Protein AF-0000000081105408 (afdb_homodimer)

Secondary structure (DSSP, 8-state):
---GGGGS-HHHHHHHHHHHHHHHHHHHHHHHHHHHHHHHHHTSPTTS---HHHHHHHHHHHHHHHHHHHHHHHHHH----SHHHHHHHHHTTSS-HHHHHHHHHHHHHHHHHHHHHHHHHSSS---------TT--HHHHHHHHHHHHHHHHHHHIIIIIS--TTGGGHHHHHHHHHHHHHHHHHHHH----SHHHHHHHHHHHT---TTTTHHHHHHHHHHHHHHHHHHHHHHTTGGGTSTTTTTT-HHHHHHHHHHHHHHHHHHHHHHHHHHHHHHHHHHHHHHHHHHHHHHHHTS---------TT-/---GGGGS-HHHHHHHHHHHHHHHHHHHHHHHHHHHHHHHHHTSPTTS---HHHHHHHHHHHHHHHHHHHHHHHHHH----SHHHHHHHHHTTSS-HHHHHHHHHHHHHHHHHHHHHHHHHSSS---------TT--HHHHHHHHHHHHHHHHHHHIIIIIS--GGGGGHHHHHHHHHHHHHHHHHHHH----SHHHHHHHHHHHT---TTTTHHHHHHHHHHHHHHHHHHHHHHTTGGGTSTTTT---HHHHHHHHHHHHHHHHHHHHHHHHHHHHHHHHHHHHHHHHHHHHHHHHT---------TT--

Solvent-accessible surface area (backbone atoms only — not comparable to full-atom values): 30989 Å² total; per-residue (Å²): 127,85,72,68,73,70,73,51,57,67,68,57,48,51,50,47,51,39,30,51,45,32,19,53,38,18,20,54,24,45,33,49,19,49,51,36,36,42,54,31,63,74,67,36,69,82,96,58,77,69,34,30,58,34,43,50,46,30,13,48,25,41,8,51,29,40,16,53,35,28,59,72,31,31,86,73,57,57,46,61,60,22,50,30,45,45,49,36,34,33,74,74,63,78,35,58,67,73,57,46,66,48,40,40,57,28,22,37,53,16,20,33,49,20,37,44,49,48,46,68,72,43,86,70,79,77,79,75,50,59,46,70,26,80,75,41,48,71,69,30,41,25,51,50,27,14,53,46,16,17,54,43,39,39,39,45,44,44,30,59,67,43,77,55,93,50,32,88,46,23,31,53,50,47,11,47,38,46,20,40,36,28,46,35,27,33,68,37,35,43,48,40,53,18,39,24,65,38,45,8,34,21,63,69,70,68,56,73,57,95,66,53,62,35,42,48,52,9,15,48,51,4,19,52,51,26,49,51,55,52,50,51,42,56,60,56,43,30,59,72,54,33,72,61,74,68,56,78,38,58,68,60,46,46,50,30,47,52,24,29,72,75,49,37,75,65,24,33,54,45,43,54,45,38,57,53,36,48,61,48,40,56,53,48,51,54,45,49,54,50,51,51,52,54,56,62,67,63,53,73,80,76,79,82,78,80,79,64,75,84,112,125,80,66,69,64,70,72,52,55,67,68,56,38,34,50,48,39,34,32,51,42,30,20,52,35,18,20,51,24,44,33,40,19,49,35,12,36,43,49,21,62,74,36,36,69,81,96,56,74,78,48,72,47,27,43,50,39,33,13,50,21,43,7,46,25,39,17,44,33,27,59,47,29,29,60,37,50,56,45,61,62,24,49,29,45,45,49,35,33,34,73,75,64,78,34,57,67,72,57,46,67,48,42,41,58,28,21,38,52,15,20,32,49,19,35,46,48,47,46,68,48,43,60,69,78,76,77,76,52,61,46,71,26,90,83,50,48,72,69,57,39,24,52,51,26,14,54,45,17,17,53,44,38,41,46,45,43,61,30,60,66,44,76,54,91,59,33,76,46,24,32,57,56,48,11,49,41,47,20,53,35,28,64,70,27,34,69,37,35,43,47,39,53,19,39,24,65,39,45,8,32,20,63,69,68,66,55,73,57,96,65,52,62,37,43,47,52,10,14,48,50,5,20,51,50,26,48,51,54,52,51,52,40,56,73,64,43,53,60,72,80,54,71,59,76,77,53,70,39,57,67,53,48,47,48,27,46,51,23,28,71,73,51,34,75,64,27,30,52,49,46,51,43,44,54,48,42,52,55,46,46,54,51,50,53,51,46,49,53,50,51,53,52,50,54,63,67,61,55,72,79,77,78,80,78,80,73,69,72,79,114

Nearest PDB structures (foldseek):
  2w1p-assembly1_A  TM=9.642E-01  e=1.008E-19  Komagataella pastoris
  5c5x-assembly1_A  TM=9.050E-01  e=7.831E-13  Homo sapiens
  5i32-assembly1_A  TM=9.373E-01  e=9.589E-12  Arabidopsis thaliana
  2b5f-assembly1_C  TM=8.929E-01  e=5.323E-11  Spinacia oleracea
  6qf5-assembly1_B  TM=9.098E-01  e=2.372E-10  Homo sapiens

pLDDT: mean 81.97, std 22.62, range [21.68, 98.89]

Structure (mmCIF, N/CA/C/O backbone):
data_AF-0000000081105408-model_v1
#
loop_
_entity.id
_entity.type
_entity.pdbx_description
1 polymer Aquaporin
#
loop_
_atom_site.group_PDB
_atom_site.id
_atom_site.type_symbol
_atom_site.label_atom_id
_atom_site.label_alt_id
_atom_site.label_comp_id
_atom_site.label_asym_id
_atom_site.label_entity_id
_atom_site.label_seq_id
_atom_site.pdbx_PDB_ins_code
_atom_site.Cartn_x
_atom_site.Cartn_y
_atom_site.Cartn_z
_atom_site.occupancy
_atom_site.B_iso_or_equiv
_atom_site.auth_seq_id
_atom_site.auth_comp_id
_atom_site.auth_asym_id
_atom_site.auth_atom_id
_atom_site.pdbx_PDB_model_num
ATOM 1 N N . MET A 1 1 ? -41.304 6.846 -14.025 1 38.51 1 MET A N 1
ATOM 2 C CA . MET A 1 1 ? -42.01 5.778 -13.321 1 38.51 1 MET A CA 1
ATOM 3 C C . MET A 1 1 ? -42.553 6.273 -11.985 1 38.51 1 MET A C 1
ATOM 5 O O . MET A 1 1 ? -41.853 6.968 -11.245 1 38.51 1 MET A O 1
ATOM 9 N N . PRO A 1 2 ? -43.703 6.5 -11.739 1 47.91 2 PRO A N 1
ATOM 10 C CA . PRO A 1 2 ? -44.34 6.919 -10.489 1 47.91 2 PRO A CA 1
ATOM 11 C C . PRO A 1 2 ? -43.785 6.186 -9.269 1 47.91 2 PRO A C 1
ATOM 13 O O . PRO A 1 2 ? -43.469 4.997 -9.35 1 47.91 2 PRO A O 1
ATOM 16 N N . ASN A 1 3 ? -43.004 6.797 -8.287 1 52.23 3 ASN A N 1
ATOM 17 C CA . ASN A 1 3 ? -42.179 6.366 -7.164 1 52.23 3 ASN A CA 1
ATOM 18 C C . ASN A 1 3 ? -42.974 5.513 -6.179 1 52.23 3 ASN A C 1
ATOM 20 O O . ASN A 1 3 ? -43.588 6.04 -5.25 1 52.23 3 ASN A O 1
ATOM 24 N N . ARG A 1 4 ? -43.736 4.604 -6.673 1 51.57 4 ARG A N 1
ATOM 25 C CA . ARG A 1 4 ? -44.458 3.602 -5.895 1 51.57 4 ARG A CA 1
ATOM 26 C C . ARG A 1 4 ? -43.65 3.168 -4.677 1 51.57 4 ARG A C 1
ATOM 28 O O . ARG A 1 4 ? -44.173 2.495 -3.786 1 51.57 4 ARG A O 1
ATOM 35 N N . LEU A 1 5 ? -42.347 3.246 -4.743 1 58.69 5 LEU A N 1
ATOM 36 C CA . LEU A 1 5 ? -41.557 2.781 -3.609 1 58.69 5 LEU A CA 1
ATOM 37 C C . LEU A 1 5 ? -41.768 3.679 -2.394 1 58.69 5 LEU A C 1
ATOM 39 O O . LEU A 1 5 ? -41.15 3.471 -1.348 1 58.69 5 LEU A O 1
ATOM 43 N N . HIS A 1 6 ? -42.594 4.745 -2.551 1 62.88 6 HIS A N 1
ATOM 44 C CA . HIS A 1 6 ? -42.92 5.659 -1.462 1 62.88 6 HIS A CA 1
ATOM 45 C C . HIS A 1 6 ? -43.754 4.964 -0.391 1 62.88 6 HIS A C 1
ATOM 47 O O . HIS A 1 6 ? -43.917 5.49 0.713 1 62.88 6 HIS A O 1
ATOM 53 N N . ARG A 1 7 ? -44.188 3.775 -0.693 1 65.56 7 ARG A N 1
ATOM 54 C CA . ARG A 1 7 ? -45.112 3.138 0.24 1 65.56 7 ARG A CA 1
ATOM 55 C C . ARG A 1 7 ? -44.357 2.409 1.346 1 65.56 7 ARG A C 1
ATOM 57 O O . ARG A 1 7 ? -44.938 2.063 2.377 1 65.56 7 ARG A O 1
ATOM 64 N N . PHE A 1 8 ? -43.045 2.15 1.193 1 72.34 8 PHE A N 1
ATOM 65 C CA . PHE A 1 8 ? -42.336 1.385 2.212 1 72.34 8 PHE A CA 1
ATOM 66 C C . PHE A 1 8 ? -41.906 2.286 3.363 1 72.34 8 PHE A C 1
ATOM 68 O O . PHE A 1 8 ? -41.581 3.457 3.154 1 72.34 8 PHE A O 1
ATOM 75 N N . PRO A 1 9 ? -42.092 1.739 4.62 1 84.02 9 PRO A N 1
ATOM 76 C CA . PRO A 1 9 ? -41.516 2.476 5.747 1 84.02 9 PRO A CA 1
ATOM 77 C C . PRO A 1 9 ? -40.054 2.854 5.52 1 84.02 9 PRO A C 1
ATOM 79 O O . PRO A 1 9 ? -39.324 2.13 4.838 1 84.02 9 PRO A O 1
ATOM 82 N N . GLU A 1 10 ? -39.715 3.988 5.962 1 85.7 10 GLU A N 1
ATOM 83 C CA . GLU A 1 10 ? -38.391 4.57 5.765 1 85.7 10 GLU A CA 1
ATOM 84 C C . GLU A 1 10 ? -37.293 3.592 6.174 1 85.7 10 GLU A C 1
ATOM 86 O O . GLU A 1 10 ? -36.253 3.508 5.517 1 85.7 10 GLU A O 1
ATOM 91 N N . ARG A 1 11 ? -37.516 2.869 7.212 1 84.15 11 ARG A N 1
ATOM 92 C CA . ARG A 1 11 ? -36.537 1.901 7.698 1 84.15 11 ARG A CA 1
ATOM 93 C C . ARG A 1 11 ? -36.318 0.786 6.68 1 84.15 11 ARG A C 1
ATOM 95 O O . ARG A 1 11 ? -35.187 0.342 6.473 1 84.15 11 ARG A O 1
ATOM 102 N N . VAL A 1 12 ? -37.413 0.339 6.123 1 86.15 12 VAL A N 1
ATOM 103 C CA . VAL A 1 12 ? -37.348 -0.731 5.133 1 86.15 12 VAL A CA 1
ATOM 104 C C . VAL A 1 12 ? -36.69 -0.214 3.856 1 86.15 12 VAL A C 1
ATOM 106 O O . VAL A 1 12 ? -35.885 -0.914 3.237 1 86.15 12 VAL A O 1
ATOM 109 N N . LYS A 1 13 ? -37.014 0.984 3.467 1 87.98 13 LYS A N 1
ATOM 110 C CA . LYS A 1 13 ? -36.412 1.584 2.28 1 87.98 13 LYS A CA 1
ATOM 111 C C . LYS A 1 13 ? -34.9 1.712 2.435 1 87.98 13 LYS A C 1
ATOM 113 O O . LYS A 1 13 ? -34.146 1.383 1.516 1 87.98 13 LYS A O 1
ATOM 118 N N . THR A 1 14 ? -34.533 2.156 3.588 1 87.62 14 THR A N 1
ATOM 119 C CA . THR A 1 14 ? -33.111 2.315 3.869 1 87.62 14 THR A CA 1
ATOM 120 C C . THR A 1 14 ? -32.397 0.967 3.821 1 87.62 14 THR A C 1
ATOM 122 O O . THR A 1 14 ? -31.325 0.847 3.224 1 87.62 14 THR A O 1
ATOM 125 N N . ALA A 1 15 ? -33.017 0.008 4.404 1 89.84 15 ALA A N 1
ATOM 126 C CA . ALA A 1 15 ? -32.445 -1.336 4.412 1 89.84 15 ALA A CA 1
ATOM 127 C C . ALA A 1 15 ? -32.317 -1.887 2.995 1 89.84 15 ALA A C 1
ATOM 129 O O . ALA A 1 15 ? -31.318 -2.527 2.659 1 89.84 15 ALA A O 1
ATOM 130 N N . LEU A 1 16 ? -33.293 -1.611 2.203 1 91.13 16 LEU A N 1
ATOM 131 C CA . LEU A 1 16 ? -33.282 -2.094 0.826 1 91.13 16 LEU A CA 1
ATOM 132 C C . LEU A 1 16 ? -32.201 -1.39 0.012 1 91.13 16 LEU A C 1
ATOM 134 O O . LEU A 1 16 ? -31.524 -2.02 -0.804 1 91.13 16 LEU A O 1
ATOM 138 N N . VAL A 1 17 ? -32.049 -0.15 0.185 1 91.95 17 VAL A N 1
ATOM 139 C CA . VAL A 1 17 ? -31.036 0.619 -0.532 1 91.95 17 VAL A CA 1
ATOM 140 C C . VAL A 1 17 ? -29.644 0.124 -0.148 1 91.95 17 VAL A C 1
ATOM 142 O O . VAL A 1 17 ? -28.801 -0.112 -1.017 1 91.95 17 VAL A O 1
ATOM 145 N N . ILE A 1 18 ? -29.402 -0.079 1.126 1 92.56 18 ILE A N 1
ATOM 146 C CA . ILE A 1 18 ? -28.114 -0.547 1.626 1 92.56 18 ILE A CA 1
ATOM 147 C C . ILE A 1 18 ? -27.84 -1.957 1.109 1 92.56 18 ILE A C 1
ATOM 149 O O . ILE A 1 18 ? -26.758 -2.235 0.588 1 92.56 18 ILE A O 1
ATOM 153 N N . GLY A 1 19 ? -28.852 -2.761 1.239 1 95 19 GLY A N 1
ATOM 154 C CA . GLY A 1 19 ? -28.702 -4.139 0.8 1 95 19 GLY A CA 1
ATOM 155 C C . GLY A 1 19 ? -28.448 -4.267 -0.69 1 95 19 GLY A C 1
ATOM 156 O O . GLY A 1 19 ? -27.495 -4.927 -1.108 1 95 19 GLY A O 1
ATOM 157 N N . LEU A 1 20 ? -29.228 -3.604 -1.478 1 94.88 20 LEU A N 1
ATOM 158 C CA . LEU A 1 20 ? -29.105 -3.693 -2.929 1 94.88 20 LEU A CA 1
ATOM 159 C C . LEU A 1 20 ? -27.826 -3.014 -3.409 1 94.88 20 LEU A C 1
ATOM 161 O O . LEU A 1 20 ? -27.184 -3.485 -4.351 1 94.88 20 LEU A O 1
ATOM 165 N N . GLY A 1 21 ? -27.546 -1.913 -2.815 1 95.58 21 GLY A N 1
ATOM 166 C CA . GLY A 1 21 ? -26.309 -1.238 -3.175 1 95.58 21 GLY A CA 1
ATOM 167 C C . GLY A 1 21 ? -25.072 -2.073 -2.9 1 95.58 21 GLY A C 1
ATOM 168 O O . GLY A 1 21 ? -24.177 -2.161 -3.743 1 95.58 21 GLY A O 1
ATOM 169 N N . GLU A 1 22 ? -24.989 -2.679 -1.759 1 97.34 22 GLU A N 1
ATOM 170 C CA . GLU A 1 22 ? -23.853 -3.525 -1.404 1 97.34 22 GLU A CA 1
ATOM 171 C C . GLU A 1 22 ? -23.82 -4.791 -2.256 1 97.34 22 GLU A C 1
ATOM 173 O O . GLU A 1 22 ? -22.746 -5.273 -2.62 1 97.34 22 GLU A O 1
ATOM 178 N N . PHE A 1 23 ? -25.009 -5.331 -2.53 1 98.08 23 PHE A N 1
ATOM 179 C CA . PHE A 1 23 ? -25.069 -6.485 -3.419 1 98.08 23 PHE A CA 1
ATOM 180 C C . PHE A 1 23 ? -24.533 -6.132 -4.801 1 98.08 23 PHE A C 1
ATOM 182 O O . PHE A 1 23 ? -23.648 -6.813 -5.323 1 98.08 23 PHE A O 1
ATOM 189 N N . CYS A 1 24 ? -25.032 -5.062 -5.428 1 97.72 24 CYS A N 1
ATOM 190 C CA . CYS A 1 24 ? -24.656 -4.666 -6.78 1 97.72 24 CYS A CA 1
ATOM 191 C C . CYS A 1 24 ? -23.175 -4.314 -6.854 1 97.72 24 CYS A C 1
ATOM 193 O O . CYS A 1 24 ? -22.48 -4.731 -7.782 1 97.72 24 CYS A O 1
ATOM 195 N N . GLY A 1 25 ? -22.739 -3.555 -5.885 1 98.02 25 GLY A N 1
ATOM 196 C CA . GLY A 1 25 ? -21.335 -3.175 -5.873 1 98.02 25 GLY A CA 1
ATOM 197 C C . GLY A 1 25 ? -20.399 -4.357 -5.708 1 98.02 25 GLY A C 1
ATOM 198 O O . GLY A 1 25 ? -19.407 -4.475 -6.431 1 98.02 25 GLY A O 1
ATOM 199 N N . THR A 1 26 ? -20.66 -5.234 -4.785 1 98.57 26 THR A N 1
ATOM 200 C CA . THR A 1 26 ? -19.837 -6.42 -4.571 1 98.57 26 THR A CA 1
ATOM 201 C C . THR A 1 26 ? -19.883 -7.337 -5.79 1 98.57 26 THR A C 1
ATOM 203 O O . THR A 1 26 ? -18.856 -7.877 -6.207 1 98.57 26 THR A O 1
ATOM 206 N N . PHE A 1 27 ? -21.057 -7.479 -6.355 1 98.73 27 PHE A N 1
ATOM 207 C CA . PHE A 1 27 ? -21.239 -8.325 -7.529 1 98.73 27 PHE A CA 1
ATOM 208 C C . PHE A 1 27 ? -20.39 -7.826 -8.692 1 98.73 27 PHE A C 1
ATOM 210 O O . PHE A 1 27 ? -19.657 -8.602 -9.31 1 98.73 27 PHE A O 1
ATOM 217 N N . MET A 1 28 ? -20.505 -6.544 -8.988 1 98.56 28 MET A N 1
ATOM 218 C CA . MET A 1 28 ? -19.776 -5.978 -10.12 1 98.56 28 MET A CA 1
ATOM 219 C C . MET A 1 28 ? -18.271 -6.032 -9.88 1 98.56 28 MET A C 1
ATOM 221 O O . MET A 1 28 ? -17.504 -6.351 -10.79 1 98.56 28 MET A O 1
ATOM 225 N N . PHE A 1 29 ? -17.836 -5.687 -8.696 1 98.61 29 PHE A N 1
ATOM 226 C CA . PHE A 1 29 ? -16.432 -5.759 -8.308 1 98.61 29 PHE A CA 1
ATOM 227 C C . PHE A 1 29 ? -15.88 -7.162 -8.531 1 98.61 29 PHE A C 1
ATOM 229 O O . PHE A 1 29 ? -14.876 -7.337 -9.225 1 98.61 29 PHE A O 1
ATOM 236 N N . LEU A 1 30 ? -16.548 -8.183 -8.049 1 98.83 30 LEU A N 1
ATOM 237 C CA . LEU A 1 30 ? -16.014 -9.539 -8.091 1 98.83 30 LEU A CA 1
ATOM 238 C C . LEU A 1 30 ? -16.218 -10.162 -9.468 1 98.83 30 LEU A C 1
ATOM 240 O O . LEU A 1 30 ? -15.389 -10.953 -9.925 1 98.83 30 LEU A O 1
ATOM 244 N N . LEU A 1 31 ? -17.298 -9.74 -10.192 1 98.71 31 LEU A N 1
ATOM 245 C CA . LEU A 1 31 ? -17.494 -10.206 -11.56 1 98.71 31 LEU A CA 1
ATOM 246 C C . LEU A 1 31 ? -16.306 -9.828 -12.438 1 98.71 31 LEU A C 1
ATOM 248 O O . LEU A 1 31 ? -15.73 -10.684 -13.114 1 98.71 31 LEU A O 1
ATOM 252 N N . LEU A 1 32 ? -15.946 -8.625 -12.408 1 98.62 32 LEU A N 1
ATOM 253 C CA . LEU A 1 32 ? -14.863 -8.123 -13.247 1 98.62 32 LEU A CA 1
ATOM 254 C C . LEU A 1 32 ? -13.521 -8.698 -12.805 1 98.62 32 LEU A C 1
ATOM 256 O O . LEU A 1 32 ? -12.688 -9.055 -13.641 1 98.62 32 LEU A O 1
ATOM 260 N N . SER A 1 33 ? -13.312 -8.773 -11.485 1 98.76 33 SER A N 1
ATOM 261 C CA . SER A 1 33 ? -12.076 -9.33 -10.947 1 98.76 33 SER A CA 1
ATOM 262 C C . SER A 1 33 ? -11.905 -10.79 -11.353 1 98.76 33 SER A C 1
ATOM 264 O O . SER A 1 33 ? -10.827 -11.196 -11.792 1 98.76 33 SER A O 1
ATOM 266 N N . PHE A 1 34 ? -12.992 -11.589 -11.25 1 98.65 34 PHE A N 1
ATOM 267 C CA . PHE A 1 34 ? -12.932 -13.01 -11.574 1 98.65 34 PHE A CA 1
ATOM 268 C C . PHE A 1 34 ? -12.706 -13.215 -13.067 1 98.65 34 PHE A C 1
ATOM 270 O O . PHE A 1 34 ? -11.93 -14.084 -13.47 1 98.65 34 PHE A O 1
ATOM 277 N N . MET A 1 35 ? -13.384 -12.42 -13.922 1 98.24 35 MET A N 1
ATOM 278 C CA . MET A 1 35 ? -13.181 -12.52 -15.365 1 98.24 35 MET A CA 1
ATOM 279 C C . MET A 1 35 ? -11.737 -12.195 -15.734 1 98.24 35 MET A C 1
ATOM 281 O O . MET A 1 35 ? -11.135 -12.881 -16.561 1 98.24 35 MET A O 1
ATOM 285 N N . GLY A 1 36 ? -11.198 -11.132 -15.109 1 97.83 36 GLY A N 1
ATOM 286 C CA . GLY A 1 36 ? -9.81 -10.771 -15.354 1 97.83 36 GLY A CA 1
ATOM 287 C C . GLY A 1 36 ? -8.828 -11.837 -14.905 1 97.83 36 GLY A C 1
ATOM 288 O O . GLY A 1 36 ? -7.893 -12.172 -15.634 1 97.83 36 GLY A O 1
ATOM 289 N N . ALA A 1 37 ? -9.032 -12.341 -13.695 1 96.81 37 ALA A N 1
ATOM 290 C CA . ALA A 1 37 ? -8.155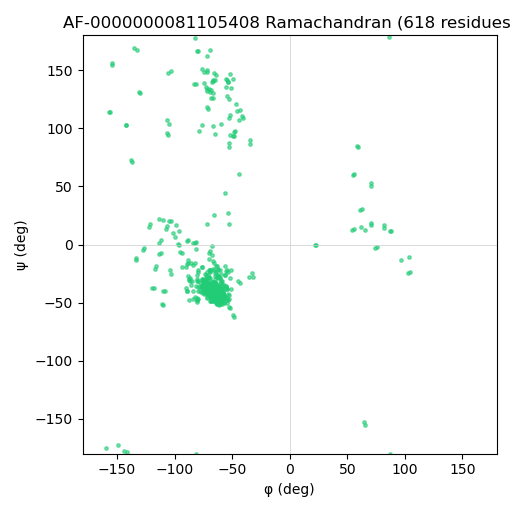 -13.391 -13.182 1 96.81 37 ALA A CA 1
ATOM 291 C C . ALA A 1 37 ? -8.225 -14.639 -14.058 1 96.81 37 ALA A C 1
ATOM 293 O O . ALA A 1 37 ? -7.2 -15.259 -14.35 1 96.81 37 ALA A O 1
ATOM 294 N N . GLN A 1 38 ? -9.424 -15.017 -14.478 1 95.79 38 GLN A N 1
ATOM 295 C CA . GLN A 1 38 ? -9.603 -16.182 -15.339 1 95.79 38 GLN A CA 1
ATOM 296 C C . GLN A 1 38 ? -8.884 -15.995 -16.672 1 95.79 38 GLN A C 1
ATOM 298 O O . GLN A 1 38 ? -8.24 -16.921 -17.172 1 95.79 38 GLN A O 1
ATOM 303 N N . ALA A 1 39 ? -9.003 -14.824 -17.242 1 95.17 39 ALA A N 1
ATOM 304 C CA . ALA A 1 39 ? -8.319 -14.528 -18.498 1 95.17 39 ALA A CA 1
ATOM 305 C C . ALA A 1 39 ? -6.81 -14.706 -18.357 1 95.17 39 ALA A C 1
ATOM 307 O O . ALA A 1 39 ? -6.155 -15.24 -19.255 1 95.17 39 ALA A O 1
ATOM 308 N N . ALA A 1 40 ? -6.273 -14.239 -17.254 1 94.16 40 ALA A N 1
ATOM 309 C CA . ALA A 1 40 ? -4.838 -14.345 -17.006 1 94.16 40 ALA A CA 1
ATOM 310 C C . ALA A 1 40 ? -4.419 -15.801 -16.823 1 94.16 40 ALA A C 1
ATOM 312 O O . ALA A 1 40 ? -3.392 -16.229 -17.355 1 94.16 40 ALA A O 1
ATOM 313 N N . LEU A 1 41 ? -5.2 -16.585 -16.124 1 91.6 41 LEU A N 1
ATOM 314 C CA . LEU A 1 41 ? -4.88 -17.975 -15.817 1 91.6 41 LEU A CA 1
ATOM 315 C C . LEU A 1 41 ? -4.997 -18.847 -17.062 1 91.6 41 LEU A C 1
ATOM 317 O O . LEU A 1 41 ? -4.195 -19.762 -17.262 1 91.6 41 LEU A O 1
ATOM 321 N N . ASP A 1 42 ? -5.939 -18.556 -17.905 1 90.39 42 ASP A N 1
ATOM 322 C CA . ASP A 1 42 ? -6.16 -19.332 -19.122 1 90.39 42 ASP A CA 1
ATOM 323 C C . ASP A 1 42 ? -5.05 -19.086 -20.14 1 90.39 42 ASP A C 1
ATOM 325 O O . ASP A 1 42 ? -4.805 -19.92 -21.014 1 90.39 42 ASP A O 1
ATOM 329 N N . ASN A 1 43 ? -4.417 -17.98 -20.029 1 85.44 43 ASN A N 1
ATOM 330 C CA . ASN A 1 43 ? -3.418 -17.615 -21.028 1 85.44 43 ASN A CA 1
ATOM 331 C C . ASN A 1 43 ? -2.012 -17.597 -20.434 1 85.44 43 ASN A C 1
ATOM 333 O O . ASN A 1 43 ? -1.087 -17.047 -21.034 1 85.44 43 ASN A O 1
ATOM 337 N N . GLY A 1 44 ? -1.993 -17.931 -19.181 1 78.56 44 GLY A N 1
ATOM 338 C CA . GLY A 1 44 ? -0.686 -18.016 -18.549 1 78.56 44 GLY A CA 1
ATOM 339 C C . GLY A 1 44 ? 0.143 -19.185 -19.047 1 78.56 44 GLY A C 1
ATOM 340 O O . GLY A 1 44 ? -0.307 -19.954 -19.899 1 78.56 44 GLY A O 1
ATOM 341 N N . PRO A 1 45 ? 1.421 -19.104 -18.68 1 72.64 45 PRO A N 1
ATOM 342 C CA . PRO A 1 45 ? 2.286 -20.197 -19.132 1 72.64 45 PRO A CA 1
ATOM 343 C C . PRO A 1 45 ? 1.759 -21.572 -18.726 1 72.64 45 PRO A C 1
ATOM 345 O O . PRO A 1 45 ? 1.003 -21.686 -17.757 1 72.64 45 PRO A O 1
ATOM 348 N N . ASP A 1 46 ? 1.889 -22.603 -19.591 1 63.86 46 ASP A N 1
ATOM 349 C CA . ASP A 1 46 ? 1.395 -23.969 -19.442 1 63.86 46 ASP A CA 1
ATOM 350 C C . ASP A 1 46 ? 1.899 -24.595 -18.143 1 63.86 46 ASP A C 1
ATOM 352 O O . ASP A 1 46 ? 3.083 -24.491 -17.816 1 63.86 46 ASP A O 1
ATOM 356 N N . GLY A 1 47 ? 0.986 -25.467 -17.412 1 56.22 47 GLY A N 1
ATOM 357 C CA . GLY A 1 47 ? 1.26 -26.46 -16.386 1 56.22 47 GLY A CA 1
ATOM 358 C C . GLY A 1 47 ? 1.89 -25.871 -15.139 1 56.22 47 GLY A C 1
ATOM 359 O O . GLY A 1 47 ? 2.395 -26.605 -14.286 1 56.22 47 GLY A O 1
ATOM 360 N N . GLY A 1 48 ? 1.843 -24.465 -14.967 1 63.19 48 GLY A N 1
ATOM 361 C CA . GLY A 1 48 ? 2.807 -24.174 -13.919 1 63.19 48 GLY A CA 1
ATOM 362 C C . GLY A 1 48 ? 2.429 -22.969 -13.078 1 63.19 48 GLY A C 1
ATOM 363 O O . GLY A 1 48 ? 1.271 -22.545 -13.077 1 63.19 48 GLY A O 1
ATOM 364 N N . LYS A 1 49 ? 3.227 -22.568 -12.274 1 76.68 49 LYS A N 1
ATOM 365 C CA . LYS A 1 49 ? 3.278 -21.37 -11.441 1 76.68 49 LYS A CA 1
ATOM 366 C C . LYS A 1 49 ? 3.094 -20.109 -12.281 1 76.68 49 LYS A C 1
ATOM 368 O O . LYS A 1 49 ? 3.662 -19.994 -13.369 1 76.68 49 LYS A O 1
ATOM 373 N N . PRO A 1 50 ? 2.05 -19.287 -11.85 1 87.29 50 PRO A N 1
ATOM 374 C CA . PRO A 1 50 ? 1.903 -18.038 -12.601 1 87.29 50 PRO A CA 1
ATOM 375 C C . PRO A 1 50 ? 3.188 -17.214 -12.633 1 87.29 50 PRO A C 1
ATOM 377 O O . PRO A 1 50 ? 3.924 -17.172 -11.643 1 87.29 50 PRO A O 1
ATOM 380 N N . ASP A 1 51 ? 3.487 -16.723 -13.83 1 90.46 51 ASP A N 1
ATOM 381 C CA . ASP A 1 51 ? 4.645 -15.841 -13.948 1 90.46 51 ASP A CA 1
ATOM 382 C C . ASP A 1 51 ? 4.295 -14.416 -13.524 1 90.46 51 ASP A C 1
ATOM 384 O O . ASP A 1 51 ? 3.156 -14.138 -13.142 1 90.46 51 ASP A O 1
ATOM 388 N N . ALA A 1 52 ? 5.279 -13.507 -13.591 1 92.37 52 ALA A N 1
ATOM 389 C CA . ALA A 1 52 ? 5.122 -12.135 -13.115 1 92.37 52 ALA A CA 1
ATOM 390 C C . ALA A 1 52 ? 4.055 -11.395 -13.916 1 92.37 52 ALA A C 1
ATOM 392 O O . ALA A 1 52 ? 3.292 -10.6 -13.362 1 92.37 52 ALA A O 1
ATOM 393 N N . ALA A 1 53 ? 4.012 -11.625 -15.208 1 93.07 53 ALA A N 1
ATOM 394 C CA . ALA A 1 53 ? 3.024 -10.951 -16.047 1 93.07 53 ALA A CA 1
ATOM 395 C C . ALA A 1 53 ? 1.607 -11.377 -15.674 1 93.07 53 ALA A C 1
ATOM 397 O O . ALA A 1 53 ? 0.696 -10.547 -15.624 1 93.07 53 ALA A O 1
ATOM 398 N N . THR A 1 54 ? 1.439 -12.644 -15.458 1 94.65 54 THR A N 1
ATOM 399 C CA . THR A 1 54 ? 0.142 -13.17 -15.046 1 94.65 54 THR A CA 1
ATOM 400 C C . THR A 1 54 ? -0.282 -12.576 -13.706 1 94.65 54 THR A C 1
ATOM 402 O O . THR A 1 54 ? -1.418 -12.124 -13.552 1 94.65 54 THR A O 1
ATOM 405 N N . LEU A 1 55 ? 0.627 -12.536 -12.777 1 96.2 55 LEU A N 1
ATOM 406 C CA . LEU A 1 55 ? 0.336 -12.014 -11.446 1 96.2 55 LEU A CA 1
ATOM 407 C C . LEU A 1 55 ? 0.024 -10.523 -11.504 1 96.2 55 LEU A C 1
ATOM 409 O O . LEU A 1 55 ? -0.876 -10.045 -10.809 1 96.2 55 LEU A O 1
ATOM 413 N N . LEU A 1 56 ? 0.766 -9.789 -12.287 1 96.51 56 LEU A N 1
ATOM 414 C CA . LEU A 1 56 ? 0.508 -8.364 -12.464 1 96.51 56 LEU A CA 1
ATOM 415 C C . LEU A 1 56 ? -0.878 -8.133 -13.058 1 96.51 56 LEU A C 1
ATOM 417 O O . LEU A 1 56 ? -1.588 -7.213 -12.647 1 96.51 56 LEU A O 1
ATOM 421 N N . TYR A 1 57 ? -1.26 -8.963 -14.047 1 96.75 57 TYR A N 1
ATOM 422 C CA . TYR A 1 57 ? -2.569 -8.87 -14.684 1 96.75 57 TYR A CA 1
ATOM 423 C C . TYR A 1 57 ? -3.686 -9.094 -13.672 1 96.75 57 TYR A C 1
ATOM 425 O O . TYR A 1 57 ? -4.655 -8.333 -13.628 1 96.75 57 TYR A O 1
ATOM 433 N N . ILE A 1 58 ? -3.515 -10.048 -12.852 1 97.56 58 ILE A N 1
ATOM 434 C CA . ILE A 1 58 ? -4.511 -10.371 -11.836 1 97.56 58 ILE A CA 1
ATOM 435 C C . ILE A 1 58 ? -4.617 -9.224 -10.834 1 97.56 58 ILE A C 1
ATOM 437 O O . ILE A 1 58 ? -5.719 -8.778 -10.506 1 97.56 58 ILE A O 1
ATOM 441 N N . ALA A 1 59 ? -3.462 -8.76 -10.349 1 98.63 59 ALA A N 1
ATOM 442 C CA . ALA A 1 59 ? -3.457 -7.651 -9.398 1 98.63 59 ALA A CA 1
ATOM 443 C C . ALA A 1 59 ? -4.136 -6.419 -9.99 1 98.63 59 ALA A C 1
ATOM 445 O O . ALA A 1 59 ? -4.904 -5.738 -9.307 1 98.63 59 ALA A O 1
ATOM 446 N N . SER A 1 60 ? -3.897 -6.158 -11.284 1 98.34 60 SER A N 1
ATOM 447 C CA . SER A 1 60 ? -4.508 -5.02 -11.963 1 98.34 60 SER A CA 1
ATOM 448 C C . SER A 1 60 ? -6.022 -5.179 -12.054 1 98.34 60 SER A C 1
ATOM 450 O O . SER A 1 60 ? -6.765 -4.211 -11.877 1 98.34 60 SER A O 1
ATOM 452 N N . SER A 1 61 ? -6.486 -6.348 -12.316 1 98.52 61 SER A N 1
ATOM 453 C CA . SER A 1 61 ? -7.916 -6.614 -12.437 1 98.52 61 SER A CA 1
ATOM 454 C C . SER A 1 61 ? -8.64 -6.352 -11.121 1 98.52 61 SER A C 1
ATOM 456 O O . SER A 1 61 ? -9.655 -5.653 -11.093 1 98.52 61 SER A O 1
ATOM 458 N N . PHE A 1 62 ? -8.103 -6.83 -10.041 1 98.65 62 PHE A N 1
ATOM 459 C CA . PHE A 1 62 ? -8.76 -6.684 -8.748 1 98.65 62 PHE A CA 1
ATOM 460 C C . PHE A 1 62 ? -8.694 -5.24 -8.267 1 98.65 62 PHE A C 1
ATOM 462 O O . PHE A 1 62 ? -9.694 -4.687 -7.804 1 98.65 62 PHE A O 1
ATOM 469 N N . GLY A 1 63 ? -7.498 -4.624 -8.363 1 98.58 63 GLY A N 1
ATOM 470 C CA . GLY A 1 63 ? -7.338 -3.259 -7.888 1 98.58 63 GLY A CA 1
ATOM 471 C C . GLY A 1 63 ? -8.22 -2.266 -8.62 1 98.58 63 GLY A C 1
ATOM 472 O O . GLY A 1 63 ? -8.884 -1.437 -7.994 1 98.58 63 GLY A O 1
ATOM 473 N N . THR A 1 64 ? -8.267 -2.372 -9.971 1 98.08 64 THR A N 1
ATOM 474 C CA . THR A 1 64 ? -9.031 -1.409 -10.757 1 98.08 64 THR A CA 1
ATOM 475 C C . THR A 1 64 ? -10.528 -1.68 -10.636 1 98.08 64 THR A C 1
ATOM 477 O O . THR A 1 64 ? -11.332 -0.746 -10.604 1 98.08 64 THR A O 1
ATOM 480 N N . ALA A 1 65 ? -10.931 -2.935 -10.579 1 98.48 65 ALA A N 1
ATOM 481 C CA . ALA A 1 65 ? -12.343 -3.269 -10.412 1 98.48 65 ALA A CA 1
ATOM 482 C C . ALA A 1 65 ? -12.886 -2.715 -9.098 1 98.48 65 ALA A C 1
ATOM 484 O O . ALA A 1 65 ? -13.989 -2.164 -9.059 1 98.48 65 ALA A O 1
ATOM 485 N N . LEU A 1 66 ? -12.103 -2.844 -8.054 1 98.04 66 LEU A N 1
ATOM 486 C CA . LEU A 1 66 ? -12.571 -2.312 -6.779 1 98.04 66 LEU A CA 1
ATOM 487 C C . LEU A 1 66 ? -12.621 -0.788 -6.812 1 98.04 66 LEU A C 1
ATOM 489 O O . LEU A 1 66 ? -13.6 -0.186 -6.365 1 98.04 66 LEU A O 1
ATOM 493 N N . ALA A 1 67 ? -11.556 -0.189 -7.316 1 96.82 67 ALA A N 1
ATOM 494 C CA . ALA A 1 67 ? -11.481 1.269 -7.336 1 96.82 67 ALA A CA 1
ATOM 495 C C . ALA A 1 67 ? -12.709 1.872 -8.013 1 96.82 67 ALA A C 1
ATOM 497 O O . ALA A 1 67 ? -13.353 2.768 -7.461 1 96.82 67 ALA A O 1
ATOM 498 N N . VAL A 1 68 ? -13.09 1.377 -9.157 1 96.06 68 VAL A N 1
ATOM 499 C CA . VAL A 1 68 ? -14.17 1.962 -9.945 1 96.06 68 VAL A CA 1
ATOM 500 C C . VAL A 1 68 ? -15.508 1.715 -9.251 1 96.06 68 VAL A C 1
ATOM 502 O O . VAL A 1 68 ? -16.363 2.603 -9.204 1 96.06 68 VAL A O 1
ATOM 505 N N . ASN A 1 69 ? -15.712 0.562 -8.723 1 96.64 69 ASN A N 1
ATOM 506 C CA . ASN A 1 69 ? -17.016 0.263 -8.139 1 96.64 69 ASN A CA 1
ATOM 507 C C . ASN A 1 69 ? -17.197 0.951 -6.789 1 96.64 69 ASN A C 1
ATOM 509 O O . ASN A 1 69 ? -18.31 1.338 -6.429 1 96.64 69 ASN A O 1
ATOM 513 N N . VAL A 1 70 ? -16.099 1.097 -6.014 1 95.28 70 VAL A N 1
ATOM 514 C CA . VAL A 1 70 ? -16.202 1.926 -4.818 1 95.28 70 VAL A CA 1
ATOM 515 C C . VAL A 1 70 ? -16.543 3.361 -5.212 1 95.28 70 VAL A C 1
ATOM 517 O O . VAL A 1 70 ? -17.374 4.007 -4.569 1 95.28 70 VAL A O 1
ATOM 520 N N . TRP A 1 71 ? -15.918 3.786 -6.242 1 92.47 71 TRP A N 1
ATOM 521 C CA . TRP A 1 71 ? -16.161 5.15 -6.698 1 92.47 71 TRP A CA 1
ATOM 522 C C . TRP A 1 71 ? -17.615 5.332 -7.122 1 92.47 71 TRP A C 1
ATOM 524 O O . TRP A 1 71 ? -18.199 6.399 -6.92 1 92.47 71 TRP A O 1
ATOM 534 N N . VAL A 1 72 ? -18.299 4.394 -7.694 1 92.04 72 VAL A N 1
ATOM 535 C CA . VAL A 1 72 ? -19.672 4.431 -8.186 1 92.04 72 VAL A CA 1
ATOM 536 C C . VAL A 1 72 ? -20.645 4.343 -7.012 1 92.04 72 VAL A C 1
ATOM 538 O O . VAL A 1 72 ? -21.636 5.075 -6.963 1 92.04 72 VAL A O 1
ATOM 541 N N . PHE A 1 73 ? -20.296 3.551 -5.956 1 91.74 73 PHE A N 1
ATOM 542 C CA . PHE A 1 73 ? -21.331 3.181 -4.999 1 91.74 73 PHE A CA 1
ATOM 543 C C . PHE A 1 73 ? -21.054 3.803 -3.635 1 91.74 73 PHE A C 1
ATOM 545 O O . PHE A 1 73 ? -21.875 3.697 -2.721 1 91.74 73 PHE A O 1
ATOM 552 N N . TYR A 1 74 ? -19.884 4.436 -3.415 1 87.09 74 TYR A N 1
ATOM 553 C CA . TYR A 1 74 ? -19.555 4.85 -2.055 1 87.09 74 TYR A CA 1
ATOM 554 C C . TYR A 1 74 ? -20.558 5.875 -1.539 1 87.09 74 TYR A C 1
ATOM 556 O O . TYR A 1 74 ? -20.821 5.944 -0.336 1 87.09 74 TYR A O 1
ATOM 564 N N . ARG A 1 75 ? -21.194 6.62 -2.418 1 84.31 75 ARG A N 1
ATOM 565 C CA . ARG A 1 75 ? -22.169 7.62 -1.995 1 84.31 75 ARG A CA 1
ATOM 566 C C . ARG A 1 75 ? -23.528 6.983 -1.727 1 84.31 75 ARG A C 1
ATOM 568 O O . ARG A 1 75 ? -24.408 7.61 -1.134 1 84.31 75 ARG A O 1
ATOM 575 N N . VAL A 1 76 ? -23.664 5.778 -2.23 1 83.09 76 VAL A N 1
ATOM 576 C CA . VAL A 1 76 ? -24.939 5.091 -2.057 1 83.09 76 VAL A CA 1
ATOM 577 C C . VAL A 1 76 ? -24.941 4.332 -0.732 1 83.09 76 VAL A C 1
ATOM 579 O O . VAL A 1 76 ? -25.84 4.512 0.093 1 83.09 76 VAL A O 1
ATOM 582 N N . THR A 1 77 ? -23.943 3.592 -0.417 1 86.1 77 THR A N 1
ATOM 583 C CA . THR A 1 77 ? -23.961 2.697 0.735 1 86.1 77 THR A CA 1
ATOM 584 C C . THR A 1 77 ? -22.679 2.84 1.551 1 86.1 77 THR A C 1
ATOM 586 O O . THR A 1 77 ? -22.564 2.273 2.64 1 86.1 77 THR A O 1
ATOM 589 N N . GLY A 1 78 ? -21.667 3.501 1.004 1 84.25 78 GLY A N 1
ATOM 590 C CA . GLY A 1 78 ? -20.336 3.511 1.59 1 84.25 78 GLY A CA 1
ATOM 591 C C . GLY A 1 78 ? -19.351 2.629 0.847 1 84.25 78 GLY A C 1
ATOM 592 O O . GLY A 1 78 ? -18.137 2.8 0.976 1 84.25 78 GLY A O 1
ATOM 593 N N . GLY A 1 79 ? -19.922 1.61 0.122 1 92.59 79 GLY A N 1
ATOM 594 C CA . GLY A 1 79 ? -19.059 0.836 -0.758 1 92.59 79 GLY A CA 1
ATOM 595 C C . GLY A 1 79 ? -18.087 -0.054 -0.007 1 92.59 79 GLY A C 1
ATOM 596 O O . GLY A 1 79 ? -16.887 -0.046 -0.288 1 92.59 79 GLY A O 1
ATOM 597 N N . MET A 1 80 ? -18.546 -0.908 0.936 1 95.75 80 MET A N 1
ATOM 598 C CA . MET A 1 80 ? -17.679 -1.749 1.757 1 95.75 80 MET A CA 1
ATOM 599 C C . MET A 1 80 ? -17.286 -3.019 1.009 1 95.75 80 MET A C 1
ATOM 601 O O . MET A 1 80 ? -16.149 -3.482 1.118 1 95.75 80 MET A O 1
ATOM 605 N N . PHE A 1 81 ? -18.183 -3.746 0.324 1 98.03 81 PHE A N 1
ATOM 606 C CA . PHE A 1 81 ? -18.046 -4.845 -0.625 1 98.03 81 PHE A CA 1
ATOM 607 C C . PHE A 1 81 ? -17.222 -5.978 -0.026 1 98.03 81 PHE A C 1
ATOM 609 O O . PHE A 1 81 ? -16.708 -6.831 -0.753 1 98.03 81 PHE A O 1
ATOM 616 N N . ASN A 1 82 ? -16.904 -6.082 1.274 1 98.58 82 ASN A N 1
ATOM 617 C CA . ASN A 1 82 ? -15.969 -6.962 1.967 1 98.58 82 ASN A CA 1
ATOM 618 C C . ASN A 1 82 ? -16.335 -7.121 3.44 1 98.58 82 ASN A C 1
ATOM 620 O O . ASN A 1 82 ? -16.211 -6.174 4.22 1 98.58 82 ASN A O 1
ATOM 624 N N . PRO A 1 83 ? -16.715 -8.304 3.86 1 98.82 83 PRO A N 1
ATOM 625 C CA . PRO A 1 83 ? -17.083 -8.521 5.261 1 98.82 83 PRO A CA 1
ATOM 626 C C . PRO A 1 83 ? -15.983 -8.097 6.232 1 98.82 83 PRO A C 1
ATOM 628 O O . PRO A 1 83 ? -16.276 -7.641 7.34 1 98.82 83 PRO A O 1
ATOM 631 N N . ALA A 1 84 ? -14.74 -8.296 5.877 1 98.78 84 ALA A N 1
ATOM 632 C CA . ALA A 1 84 ? -13.649 -7.884 6.755 1 98.78 84 ALA A CA 1
ATOM 633 C C . ALA A 1 84 ? -13.597 -6.364 6.89 1 98.78 84 ALA A C 1
ATOM 635 O O . ALA A 1 84 ? -13.344 -5.839 7.977 1 98.78 84 ALA A O 1
ATOM 636 N N . VAL A 1 85 ? -13.788 -5.669 5.802 1 98.64 85 VAL A N 1
ATOM 637 C CA . VAL A 1 85 ? -13.853 -4.212 5.831 1 98.64 85 VAL A CA 1
ATOM 638 C C . VAL A 1 85 ? -15.064 -3.764 6.645 1 98.64 85 VAL A C 1
ATOM 640 O O . VAL A 1 85 ? -14.972 -2.829 7.444 1 98.64 85 VAL A O 1
ATOM 643 N N . THR A 1 86 ? -16.228 -4.412 6.422 1 98.52 86 THR A N 1
ATOM 644 C CA . THR A 1 86 ? -17.429 -4.112 7.193 1 98.52 86 THR A CA 1
ATOM 645 C C . THR A 1 86 ? -17.169 -4.281 8.687 1 98.52 86 THR A C 1
ATOM 647 O O . THR A 1 86 ? -17.545 -3.424 9.49 1 98.52 86 THR A O 1
ATOM 650 N N . LEU A 1 87 ? -16.524 -5.356 9.026 1 98.6 87 LEU A N 1
ATOM 651 C CA . LEU A 1 87 ? -16.163 -5.565 10.424 1 98.6 87 LEU A CA 1
ATOM 652 C C . LEU A 1 87 ? -15.281 -4.43 10.933 1 98.6 87 LEU A C 1
ATOM 654 O O . LEU A 1 87 ? -15.504 -3.908 12.028 1 98.6 87 LEU A O 1
ATOM 658 N N . GLY A 1 88 ? -14.256 -4.098 10.161 1 98.62 88 GLY A N 1
ATOM 659 C CA . GLY A 1 88 ? -13.408 -2.981 10.546 1 98.62 88 GLY A CA 1
ATOM 660 C C . GLY A 1 88 ? -14.185 -1.706 10.813 1 98.62 88 GLY A C 1
ATOM 661 O O . GLY A 1 88 ? -13.925 -1.008 11.795 1 98.62 88 GLY A O 1
ATOM 662 N N . LEU A 1 89 ? -15.129 -1.4 9.99 1 97.98 89 LEU A N 1
ATOM 663 C CA . LEU A 1 89 ? -15.901 -0.168 10.109 1 97.98 89 LEU A CA 1
ATOM 664 C C . LEU A 1 89 ? -16.845 -0.231 11.305 1 97.98 89 LEU A C 1
ATOM 666 O O . LEU A 1 89 ? -17.114 0.789 11.944 1 97.98 89 LEU A O 1
ATOM 670 N N . VAL A 1 90 ? -17.365 -1.407 11.631 1 97.97 90 VAL A N 1
ATOM 671 C CA . VAL A 1 90 ? -18.176 -1.581 12.832 1 97.97 90 VAL A CA 1
ATOM 672 C C . VAL A 1 90 ? -17.326 -1.312 14.072 1 97.97 90 VAL A C 1
ATOM 674 O O . VAL A 1 90 ? -17.775 -0.645 15.007 1 97.97 90 VAL A O 1
ATOM 677 N N . LEU A 1 91 ? -16.118 -1.771 14.054 1 98.17 91 LEU A N 1
ATOM 678 C CA . LEU A 1 91 ? -15.236 -1.673 15.211 1 98.17 91 LEU A CA 1
ATOM 679 C C . LEU A 1 91 ? -14.927 -0.215 15.538 1 98.17 91 LEU A C 1
ATOM 681 O O . LEU A 1 91 ? -14.805 0.151 16.709 1 98.17 91 LEU A O 1
ATOM 685 N N . VAL A 1 92 ? -14.853 0.627 14.542 1 96.37 92 VAL A N 1
ATOM 686 C CA . VAL A 1 92 ? -14.501 2.019 14.805 1 96.37 92 VAL A CA 1
ATOM 687 C C . VAL A 1 92 ? -15.769 2.864 14.899 1 96.37 92 VAL A C 1
ATOM 689 O O . VAL A 1 92 ? -15.699 4.092 14.991 1 96.37 92 VAL A O 1
ATOM 692 N N . GLY A 1 93 ? -16.956 2.243 14.745 1 95.63 93 GLY A N 1
ATOM 693 C CA . GLY A 1 93 ? -18.231 2.913 14.947 1 95.63 93 GLY A CA 1
ATOM 694 C C . GLY A 1 93 ? -18.738 3.617 13.702 1 95.63 93 GLY A C 1
ATOM 695 O O . GLY A 1 93 ? -19.681 4.409 13.771 1 95.63 93 GLY A O 1
ATOM 696 N N . ALA A 1 94 ? -18.109 3.339 12.625 1 94.75 94 ALA A N 1
ATOM 697 C CA . ALA A 1 94 ? -18.513 3.996 11.384 1 94.75 94 ALA A CA 1
ATOM 698 C C . ALA A 1 94 ? -19.747 3.326 10.786 1 94.75 94 ALA A C 1
ATOM 700 O O . ALA A 1 94 ? -20.462 3.931 9.983 1 94.75 94 ALA A O 1
ATOM 701 N N . VAL A 1 95 ? -19.989 2.08 11.145 1 94.91 95 VAL A N 1
ATOM 702 C CA . VAL A 1 95 ? -21.164 1.323 10.726 1 94.91 95 VAL A CA 1
ATOM 703 C C . VAL A 1 95 ? -21.817 0.668 11.941 1 94.91 95 VAL A C 1
ATOM 705 O O . VAL A 1 95 ? -21.134 0.056 12.766 1 94.91 95 VAL A O 1
ATOM 708 N N . LYS A 1 96 ? -23.089 0.816 12.078 1 94.98 96 LYS A N 1
ATOM 709 C CA . LYS A 1 96 ? -23.813 0.17 13.168 1 94.98 96 LYS A CA 1
ATOM 710 C C . LYS A 1 96 ? -23.82 -1.347 13 1 94.98 96 LYS A C 1
ATOM 712 O O . LYS A 1 96 ? -23.978 -1.853 11.887 1 94.98 96 LYS A O 1
ATOM 717 N N . PRO A 1 97 ? -23.663 -2.075 14.036 1 96.21 97 PRO A N 1
ATOM 718 C CA . PRO A 1 97 ? -23.614 -3.538 13.968 1 96.21 97 PRO A CA 1
ATOM 719 C C . PRO A 1 97 ? -24.862 -4.14 13.325 1 96.21 97 PRO A C 1
ATOM 721 O O . PRO A 1 97 ? -24.767 -5.121 12.584 1 96.21 97 PRO A O 1
ATOM 724 N N . LEU A 1 98 ? -26.013 -3.551 13.542 1 94.09 98 LEU A N 1
ATOM 725 C CA . LEU A 1 98 ? -27.249 -4.084 12.979 1 94.09 98 LEU A CA 1
ATOM 726 C C . LEU A 1 98 ? -27.261 -3.938 11.461 1 94.09 98 LEU A C 1
ATOM 728 O O . LEU A 1 98 ? -27.794 -4.796 10.754 1 94.09 98 LEU A O 1
ATOM 732 N N . ARG A 1 99 ? -26.761 -2.836 11.039 1 93.83 99 ARG A N 1
ATOM 733 C CA . ARG A 1 99 ? -26.643 -2.64 9.598 1 93.83 99 ARG A CA 1
ATOM 734 C C . ARG A 1 99 ? -25.715 -3.68 8.978 1 93.83 99 ARG A C 1
ATOM 736 O O . ARG A 1 99 ? -25.955 -4.147 7.862 1 93.83 99 ARG A O 1
ATOM 743 N N . ALA A 1 100 ? -24.689 -4.043 9.695 1 96.82 100 ALA A N 1
ATOM 744 C CA . ALA A 1 100 ? -23.729 -5.036 9.218 1 96.82 100 ALA A CA 1
ATOM 745 C C . ALA A 1 100 ? -24.4 -6.39 9.007 1 96.82 100 ALA A C 1
ATOM 747 O O . ALA A 1 100 ? -23.976 -7.173 8.154 1 96.82 100 ALA A O 1
ATOM 748 N N . LEU A 1 101 ? -25.452 -6.651 9.737 1 96.46 101 LEU A N 1
ATOM 749 C CA . LEU A 1 101 ? -26.178 -7.911 9.619 1 96.46 101 LEU A CA 1
ATOM 750 C C . LEU A 1 101 ? -26.916 -7.991 8.287 1 96.46 101 LEU A C 1
ATOM 752 O O . LEU A 1 101 ? -27.25 -9.083 7.821 1 96.46 101 LEU A O 1
ATOM 756 N N . ILE A 1 102 ? -27.182 -6.865 7.69 1 95.32 102 ILE A N 1
ATOM 757 C CA . ILE A 1 102 ? -27.789 -6.822 6.364 1 95.32 102 ILE A CA 1
ATOM 758 C C . ILE A 1 102 ? -26.697 -6.83 5.296 1 95.32 102 ILE A C 1
ATOM 760 O O . ILE A 1 102 ? -26.792 -7.56 4.307 1 95.32 102 ILE A O 1
ATOM 764 N N . ILE A 1 103 ? -25.654 -6.108 5.559 1 97.09 103 ILE A N 1
ATOM 765 C CA . ILE A 1 103 ? -24.601 -5.854 4.583 1 97.09 103 ILE A CA 1
ATOM 766 C C . ILE A 1 103 ? -23.838 -7.146 4.298 1 97.09 103 ILE A C 1
ATOM 768 O O . ILE A 1 103 ? -23.663 -7.529 3.139 1 97.09 103 ILE A O 1
ATOM 772 N N . VAL A 1 104 ? -23.408 -7.875 5.291 1 98.44 104 VAL A N 1
ATOM 773 C CA . VAL A 1 104 ? -22.498 -9.006 5.148 1 98.44 104 VAL A CA 1
ATOM 774 C C . VAL A 1 104 ? -23.184 -10.126 4.368 1 98.44 104 VAL A C 1
ATOM 776 O O . VAL A 1 104 ? -22.628 -10.644 3.397 1 98.44 104 VAL A O 1
ATOM 779 N N . PRO A 1 105 ? -24.408 -10.48 4.687 1 98.49 105 PRO A N 1
ATOM 780 C CA . PRO A 1 105 ? -25.074 -11.507 3.883 1 98.49 105 PRO A CA 1
ATOM 781 C C . PRO A 1 105 ? -25.235 -11.1 2.42 1 98.49 105 PRO A C 1
ATOM 783 O O . PRO A 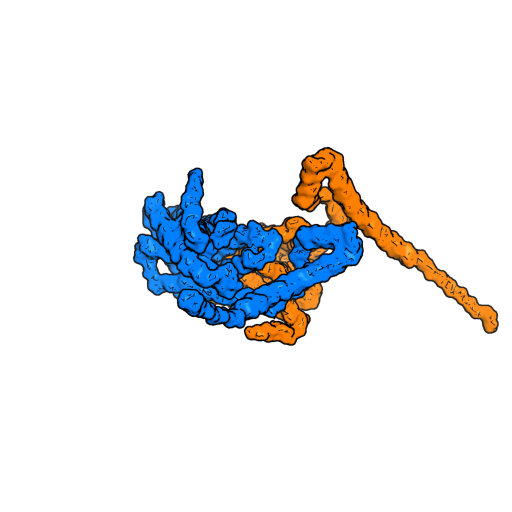1 105 ? -25.137 -11.944 1.526 1 98.49 105 PRO A O 1
ATOM 786 N N . MET A 1 106 ? -25.541 -9.836 2.171 1 98.33 106 MET A N 1
ATOM 787 C CA . MET A 1 106 ? -25.684 -9.359 0.798 1 98.33 106 MET A CA 1
ATOM 788 C C . MET A 1 106 ? -24.36 -9.453 0.048 1 98.33 106 MET A C 1
ATOM 790 O O . MET A 1 106 ? -24.336 -9.783 -1.139 1 98.33 106 MET A O 1
ATOM 794 N N . GLN A 1 107 ? -23.26 -9.184 0.723 1 98.72 107 GLN A N 1
ATOM 795 C CA . GLN A 1 107 ? -21.935 -9.318 0.128 1 98.72 107 GLN A CA 1
ATOM 796 C C . GLN A 1 107 ? -21.627 -10.775 -0.206 1 98.72 107 GLN A C 1
ATOM 798 O O . GLN A 1 107 ? -21.082 -11.071 -1.271 1 98.72 107 GLN A O 1
ATOM 803 N N . ILE A 1 108 ? -21.965 -11.645 0.709 1 98.78 108 ILE A N 1
ATOM 804 C CA . ILE A 1 108 ? -21.723 -13.071 0.521 1 98.78 108 ILE A CA 1
ATOM 805 C C . ILE A 1 108 ? -22.541 -13.582 -0.662 1 98.78 108 ILE A C 1
ATOM 807 O O . ILE A 1 108 ? -22.013 -14.269 -1.54 1 98.78 108 ILE A O 1
ATOM 811 N N . ALA A 1 109 ? -23.792 -13.212 -0.678 1 98.84 109 ALA A N 1
ATOM 812 C CA . ALA A 1 109 ? -24.655 -13.595 -1.793 1 98.84 109 ALA A CA 1
ATOM 813 C C . ALA A 1 109 ? -24.106 -13.071 -3.117 1 98.84 109 ALA A C 1
ATOM 815 O O . ALA A 1 109 ? -24.14 -13.771 -4.131 1 98.84 109 ALA A O 1
ATOM 816 N N . ALA A 1 110 ? -23.703 -11.873 -3.096 1 98.87 110 ALA A N 1
ATOM 817 C CA . ALA A 1 110 ? -23.144 -11.257 -4.297 1 98.87 110 ALA A CA 1
ATOM 818 C C . ALA A 1 110 ? -21.894 -11.998 -4.762 1 98.87 110 ALA A C 1
ATOM 820 O O . ALA A 1 110 ? -21.685 -12.183 -5.964 1 98.87 110 ALA A O 1
ATOM 821 N N . GLY A 1 111 ? -20.982 -12.38 -3.777 1 98.83 111 GLY A N 1
ATOM 822 C CA . GLY A 1 111 ? -19.797 -13.143 -4.134 1 98.83 111 GLY A CA 1
ATOM 823 C C . GLY A 1 111 ? -20.119 -14.462 -4.812 1 98.83 111 GLY A C 1
ATOM 824 O O . GLY A 1 111 ? -19.483 -14.829 -5.802 1 98.83 111 GLY A O 1
ATOM 825 N N . ILE A 1 112 ? -21.078 -15.156 -4.346 1 98.85 112 ILE A N 1
ATOM 826 C CA . ILE A 1 112 ? -21.515 -16.42 -4.928 1 98.85 112 ILE A CA 1
ATOM 827 C C . ILE A 1 112 ? -22.111 -16.172 -6.312 1 98.85 112 ILE A C 1
ATOM 829 O O . ILE A 1 112 ? -21.783 -16.875 -7.271 1 98.85 112 ILE A O 1
ATOM 833 N N . ALA A 1 113 ? -22.937 -15.145 -6.412 1 98.89 113 ALA A N 1
ATOM 834 C CA . ALA A 1 113 ? -23.579 -14.82 -7.683 1 98.89 113 ALA A CA 1
ATOM 835 C C . ALA A 1 113 ? -22.546 -14.439 -8.739 1 98.89 113 ALA A C 1
ATOM 837 O O . ALA A 1 113 ? -22.668 -14.824 -9.904 1 98.89 113 ALA A O 1
ATOM 838 N N . ALA A 1 114 ? -21.572 -13.644 -8.348 1 98.89 114 ALA A N 1
ATOM 839 C CA . ALA A 1 114 ? -20.525 -13.245 -9.285 1 98.89 114 ALA A CA 1
ATOM 840 C C . ALA A 1 114 ? -19.757 -14.459 -9.799 1 98.89 114 ALA A C 1
ATOM 842 O O . ALA A 1 114 ? -19.532 -14.595 -11.004 1 98.89 114 ALA A O 1
ATOM 843 N N . ALA A 1 115 ? -19.367 -15.335 -8.892 1 98.81 115 ALA A N 1
ATOM 844 C CA . ALA A 1 115 ? -18.639 -16.542 -9.276 1 98.81 115 ALA A CA 1
ATOM 845 C C . ALA A 1 115 ? -19.48 -17.421 -10.197 1 98.81 115 ALA A C 1
ATOM 847 O O . ALA A 1 115 ? -18.975 -17.957 -11.186 1 98.81 115 ALA A O 1
ATOM 848 N N . ALA A 1 116 ? -20.726 -17.574 -9.872 1 98.77 116 ALA A N 1
ATOM 849 C CA . ALA A 1 116 ? -21.63 -18.375 -10.694 1 98.77 116 ALA A CA 1
ATOM 850 C C . ALA A 1 116 ? -21.774 -17.778 -12.091 1 98.77 116 ALA A C 1
ATOM 852 O O . ALA A 1 116 ? -21.797 -18.508 -13.085 1 98.77 116 ALA A O 1
ATOM 853 N N . THR A 1 117 ? -21.942 -16.487 -12.151 1 98.75 117 THR A N 1
ATOM 854 C CA . THR A 1 117 ? -22.086 -15.811 -13.435 1 98.75 117 THR A CA 1
ATOM 855 C C . THR A 1 117 ? -20.842 -16.012 -14.295 1 98.75 117 THR A C 1
ATOM 857 O O . THR A 1 117 ? -20.946 -16.311 -15.487 1 98.75 117 THR A O 1
ATOM 860 N N . VAL A 1 118 ? -19.657 -15.904 -13.697 1 98.42 118 VAL A N 1
ATOM 861 C CA . VAL A 1 118 ? -18.413 -16.089 -14.438 1 98.42 118 VAL A CA 1
ATOM 862 C C . VAL A 1 118 ? -18.305 -17.536 -14.913 1 98.42 118 VAL A C 1
ATOM 864 O O . VAL A 1 118 ? -17.901 -17.795 -16.049 1 98.42 118 VAL A O 1
ATOM 867 N N . SER A 1 119 ? -18.657 -18.488 -14.057 1 97.9 119 SER A N 1
ATOM 868 C CA . SER A 1 119 ? -18.643 -19.904 -14.412 1 97.9 119 SER A CA 1
ATOM 869 C C . SER A 1 119 ? -19.564 -20.187 -15.594 1 97.9 119 SER A C 1
ATOM 871 O O . SER A 1 119 ? -19.269 -21.048 -16.426 1 97.9 119 SER A O 1
ATOM 873 N N . GLY A 1 120 ? -20.589 -19.482 -15.689 1 97.72 120 GLY A N 1
ATOM 874 C CA . GLY A 1 120 ? -21.552 -19.69 -16.759 1 97.72 120 GLY A CA 1
ATOM 875 C C . GLY A 1 120 ? -21.211 -18.928 -18.025 1 97.72 120 GLY A C 1
ATOM 876 O O . GLY A 1 120 ? -21.57 -19.35 -19.127 1 97.72 120 GLY A O 1
ATOM 877 N N . LEU A 1 121 ? -20.542 -17.81 -17.909 1 97.33 121 LEU A N 1
ATOM 878 C CA . LEU A 1 121 ? -20.292 -16.922 -19.039 1 97.33 121 LEU A CA 1
ATOM 879 C C . LEU A 1 121 ? -19.017 -17.322 -19.774 1 97.33 121 LEU A C 1
ATOM 881 O O . LEU A 1 121 ? -18.885 -17.077 -20.975 1 97.33 121 LEU A O 1
ATOM 885 N N . LEU A 1 122 ? -18.033 -17.889 -19.024 1 96.39 122 LEU A N 1
ATOM 886 C CA . LEU A 1 122 ? -16.735 -18.186 -19.62 1 96.39 122 LEU A CA 1
ATOM 887 C C . LEU A 1 122 ? -16.579 -19.683 -19.863 1 96.39 122 LEU A C 1
ATOM 889 O O . LEU A 1 122 ? -17.157 -20.498 -19.14 1 96.39 122 LEU A O 1
ATOM 893 N N . PRO A 1 123 ? -15.841 -20.038 -20.929 1 94.63 123 PRO A N 1
ATOM 894 C CA . PRO A 1 123 ? -15.586 -21.459 -21.175 1 94.63 123 PRO A CA 1
ATOM 895 C C . PRO A 1 123 ? -14.61 -22.066 -20.169 1 94.63 123 PRO A C 1
ATOM 897 O O . PRO A 1 123 ? -13.711 -21.377 -19.682 1 94.63 123 PRO A O 1
ATOM 900 N N . GLY A 1 124 ? -14.786 -23.372 -19.909 1 92.7 124 GLY A N 1
ATOM 901 C CA . GLY A 1 124 ? -13.855 -24.1 -19.062 1 92.7 124 GLY A CA 1
ATOM 902 C C . GLY A 1 124 ? -14.189 -24.003 -17.585 1 92.7 124 GLY A C 1
ATOM 903 O O . GLY A 1 124 ? -15.15 -23.331 -17.204 1 92.7 124 GLY A O 1
ATOM 904 N N . PRO A 1 125 ? -13.417 -24.649 -16.804 1 93.75 125 PRO A N 1
ATOM 905 C CA . PRO A 1 125 ? -13.658 -24.665 -15.359 1 93.75 125 PRO A CA 1
ATOM 906 C C . PRO A 1 125 ? -13.284 -23.348 -14.684 1 93.75 125 PRO A C 1
ATOM 908 O O . PRO A 1 125 ? -12.344 -22.674 -15.115 1 93.75 125 PRO A O 1
ATOM 911 N N . LEU A 1 126 ? -13.97 -23.029 -13.667 1 95.02 126 LEU A N 1
ATOM 912 C CA . LEU A 1 126 ? -13.673 -21.838 -12.878 1 95.02 126 LEU A CA 1
ATOM 913 C C . LEU A 1 126 ? -12.385 -22.02 -12.083 1 95.02 126 LEU A C 1
ATOM 915 O O . LEU A 1 126 ? -12.295 -22.909 -11.234 1 95.02 126 LEU A O 1
ATOM 919 N N . GLY A 1 127 ? -11.351 -21.241 -12.341 1 93.6 127 GLY A N 1
ATOM 920 C CA . GLY A 1 127 ? -10.029 -21.428 -11.765 1 93.6 127 GLY A CA 1
ATOM 921 C C . GLY A 1 127 ? -9.658 -20.354 -10.76 1 93.6 127 GLY A C 1
ATOM 922 O O . GLY A 1 127 ? -8.477 -20.143 -10.476 1 93.6 127 GLY A O 1
ATOM 923 N N . VAL A 1 128 ? -10.682 -19.643 -10.176 1 95.64 128 VAL A N 1
ATOM 924 C CA . VAL A 1 128 ? -10.343 -18.466 -9.384 1 95.64 128 VAL A CA 1
ATOM 925 C C . VAL A 1 128 ? -10.536 -18.768 -7.9 1 95.64 128 VAL A C 1
ATOM 927 O O . VAL A 1 128 ? -10.591 -17.852 -7.075 1 95.64 128 VAL A O 1
ATOM 930 N N . THR A 1 129 ? -10.7 -20.084 -7.531 1 96.98 129 THR A N 1
ATOM 931 C CA . THR A 1 129 ? -10.766 -20.474 -6.127 1 96.98 129 THR A CA 1
ATOM 932 C C . THR A 1 129 ? -9.417 -20.268 -5.445 1 96.98 129 THR A C 1
ATOM 934 O O . THR A 1 129 ? -8.377 -20.647 -5.987 1 96.98 129 THR A O 1
ATOM 937 N N . ASN A 1 130 ? -9.444 -19.647 -4.282 1 96.87 130 ASN A N 1
ATOM 938 C CA . ASN A 1 130 ? -8.196 -19.432 -3.557 1 96.87 130 ASN A CA 1
ATOM 939 C C . ASN A 1 130 ? -7.571 -20.752 -3.115 1 96.87 130 ASN A C 1
ATOM 941 O O . ASN A 1 130 ? -8.279 -21.675 -2.709 1 96.87 130 ASN A O 1
ATOM 945 N N . SER A 1 131 ? -6.334 -20.815 -3.185 1 95.91 131 SER A N 1
ATOM 946 C CA . SER A 1 131 ? -5.558 -21.944 -2.682 1 95.91 131 SER A CA 1
ATOM 947 C C . SER A 1 131 ? -4.137 -21.522 -2.323 1 95.91 131 SER A C 1
ATOM 949 O O . SER A 1 131 ? -3.634 -20.519 -2.835 1 95.91 131 SER A O 1
ATOM 951 N N . LEU A 1 132 ? -3.523 -22.256 -1.419 1 96.77 132 LEU A N 1
ATOM 952 C CA . LEU A 1 132 ? -2.117 -22.028 -1.1 1 96.77 132 LEU A CA 1
ATOM 953 C C . LEU A 1 132 ? -1.218 -22.516 -2.23 1 96.77 132 LEU A C 1
ATOM 955 O O . LEU A 1 132 ? -1.493 -23.547 -2.848 1 96.77 132 LEU A O 1
ATOM 959 N N . GLY A 1 133 ? -0.235 -21.697 -2.558 1 94.17 133 GLY A N 1
ATOM 960 C CA . GLY A 1 133 ? 0.714 -22.031 -3.608 1 94.17 133 GLY A CA 1
ATOM 961 C C . GLY A 1 133 ? 2.157 -21.802 -3.201 1 94.17 133 GLY A C 1
ATOM 962 O O . GLY A 1 133 ? 2.428 -21.301 -2.108 1 94.17 133 GLY A O 1
ATOM 963 N N . SER A 1 134 ? 3.051 -22.335 -4.005 1 93.42 134 SER A N 1
ATOM 964 C CA . SER A 1 134 ? 4.485 -22.084 -3.9 1 93.42 134 SER A CA 1
ATOM 965 C C . SER A 1 134 ? 5.038 -22.583 -2.569 1 93.42 134 SER A C 1
ATOM 967 O O . SER A 1 134 ? 5.897 -21.936 -1.967 1 93.42 134 SER A O 1
ATOM 969 N N . GLY A 1 135 ? 4.434 -23.633 -2.029 1 94.26 135 GLY A N 1
ATOM 970 C CA . GLY A 1 135 ? 4.968 -24.265 -0.833 1 94.26 135 GLY A CA 1
ATOM 971 C C . GLY A 1 135 ? 4.58 -23.546 0.446 1 94.26 135 GLY A C 1
ATOM 972 O O . GLY A 1 135 ? 5.172 -23.782 1.501 1 94.26 135 GLY A O 1
ATOM 973 N N . THR A 1 136 ? 3.6 -22.713 0.369 1 96.95 136 THR A N 1
ATOM 974 C CA . THR A 1 136 ? 3.144 -21.957 1.53 1 96.95 136 THR A CA 1
ATOM 975 C C . THR A 1 136 ? 2.417 -22.867 2.516 1 96.95 136 THR A C 1
ATOM 977 O O . THR A 1 136 ? 1.543 -23.644 2.124 1 96.95 136 THR A O 1
ATOM 980 N N . SER A 1 137 ? 2.778 -22.775 3.82 1 98.32 137 SER A N 1
ATOM 981 C CA . SER A 1 137 ? 2.089 -23.546 4.85 1 98.32 137 SER A CA 1
ATOM 982 C C . SER A 1 137 ? 0.784 -22.874 5.263 1 98.32 137 SER A C 1
ATOM 984 O O . SER A 1 137 ? 0.554 -21.706 4.946 1 98.32 137 SER A O 1
ATOM 986 N N . ILE A 1 138 ? -0.049 -23.596 5.977 1 98.42 138 ILE A N 1
ATOM 987 C CA . ILE A 1 138 ? -1.346 -23.098 6.421 1 98.42 138 ILE A CA 1
ATOM 988 C C . ILE A 1 138 ? -1.149 -21.926 7.38 1 98.42 138 ILE A C 1
ATOM 990 O O . ILE A 1 138 ? -1.835 -20.907 7.275 1 98.42 138 ILE A O 1
ATOM 994 N N . VAL A 1 139 ? -0.185 -22.038 8.294 1 98.43 139 VAL A N 1
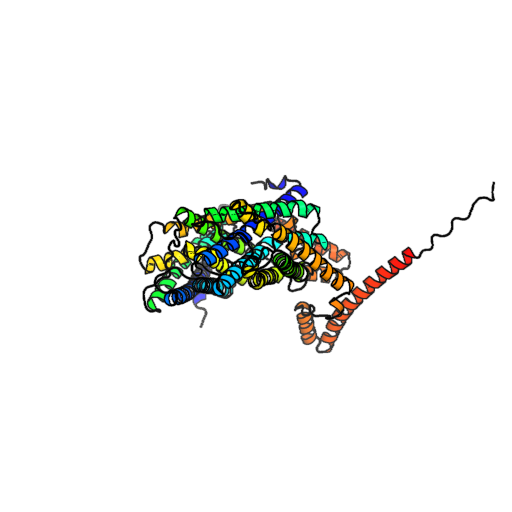ATOM 995 C CA . VAL A 1 139 ? 0.077 -20.982 9.266 1 98.43 139 VAL A CA 1
ATOM 996 C C . VAL A 1 139 ? 0.604 -19.74 8.551 1 98.43 139 VAL A C 1
ATOM 998 O O . VAL A 1 139 ? 0.181 -18.62 8.847 1 98.43 139 VAL A O 1
ATOM 1001 N N . GLN A 1 140 ? 1.499 -19.941 7.598 1 98.41 140 GLN A N 1
ATOM 1002 C CA . GLN A 1 140 ? 1.976 -18.823 6.79 1 98.41 140 GLN A CA 1
ATOM 1003 C C . GLN A 1 140 ? 0.821 -18.134 6.068 1 98.41 140 GLN A C 1
ATOM 1005 O O . GLN A 1 140 ? 0.73 -16.905 6.062 1 98.41 140 GLN A O 1
ATOM 1010 N N . GLY A 1 141 ? -0.01 -18.975 5.463 1 98.67 141 GLY A N 1
ATOM 1011 C CA . GLY A 1 141 ? -1.156 -18.43 4.753 1 98.67 141 GLY A CA 1
ATOM 1012 C C . GLY A 1 141 ? -2.064 -17.595 5.637 1 98.67 141 GLY A C 1
ATOM 1013 O O . GLY A 1 141 ? -2.53 -16.53 5.226 1 98.67 141 GLY A O 1
ATOM 1014 N N . LEU A 1 142 ? -2.288 -18.043 6.839 1 98.71 142 LEU A N 1
ATOM 1015 C CA . LEU A 1 142 ? -3.13 -17.326 7.79 1 98.71 142 LEU A CA 1
ATOM 1016 C C . LEU A 1 142 ? -2.575 -15.932 8.064 1 98.71 142 LEU A C 1
ATOM 1018 O O . LEU A 1 142 ? -3.308 -14.943 7.996 1 98.71 142 LEU A O 1
ATOM 1022 N N . PHE A 1 143 ? -1.323 -15.819 8.293 1 98.77 143 PHE A N 1
ATOM 1023 C CA . PHE A 1 143 ? -0.737 -14.545 8.69 1 98.77 143 PHE A CA 1
ATOM 1024 C C . PHE A 1 143 ? -0.541 -13.638 7.481 1 98.77 143 PHE A C 1
ATOM 1026 O O . PHE A 1 143 ? -0.629 -12.414 7.595 1 98.77 143 PHE A O 1
ATOM 1033 N N . ILE A 1 144 ? -0.27 -14.235 6.275 1 98.75 144 ILE A N 1
ATOM 1034 C CA . ILE A 1 144 ? -0.245 -13.427 5.061 1 98.75 144 ILE A CA 1
ATOM 1035 C C . ILE A 1 144 ? -1.599 -12.747 4.866 1 98.75 144 ILE A C 1
ATOM 1037 O O . ILE A 1 144 ? -1.667 -11.532 4.663 1 98.75 144 ILE A O 1
ATOM 1041 N N . GLU A 1 145 ? -2.676 -13.548 5.014 1 98.85 145 GLU A N 1
ATOM 1042 C CA . GLU A 1 145 ? -4.021 -12.996 4.877 1 98.85 145 GLU A CA 1
ATOM 1043 C C . GLU A 1 145 ? -4.286 -11.922 5.928 1 98.85 145 GLU A C 1
ATOM 1045 O O . GLU A 1 145 ? -4.947 -10.92 5.647 1 98.85 145 GLU A O 1
ATOM 1050 N N . MET A 1 146 ? -3.78 -12.097 7.102 1 98.84 146 MET A N 1
ATOM 1051 C CA . MET A 1 146 ? -3.966 -11.126 8.176 1 98.84 146 MET A CA 1
ATOM 1052 C C . MET A 1 146 ? -3.301 -9.798 7.829 1 98.84 146 MET A C 1
ATOM 1054 O O . MET A 1 146 ? -3.941 -8.746 7.88 1 98.84 146 MET A O 1
ATOM 1058 N N . PHE A 1 147 ? -2.048 -9.827 7.422 1 98.79 147 PHE A N 1
ATOM 1059 C CA . PHE A 1 147 ? -1.299 -8.601 7.174 1 98.79 147 PHE A CA 1
ATOM 1060 C C . PHE A 1 147 ? -1.853 -7.864 5.96 1 98.79 147 PHE A C 1
ATOM 1062 O O . PHE A 1 147 ? -1.944 -6.635 5.961 1 98.79 147 PHE A O 1
ATOM 1069 N N . LEU A 1 148 ? -2.153 -8.59 4.93 1 98.84 148 LEU A N 1
ATOM 1070 C CA . LEU A 1 148 ? -2.671 -7.957 3.722 1 98.84 148 LEU A CA 1
ATOM 1071 C C . LEU A 1 148 ? -4.026 -7.309 3.986 1 98.84 148 LEU A C 1
ATOM 1073 O O . LEU A 1 148 ? -4.296 -6.206 3.505 1 98.84 148 LEU A O 1
ATOM 1077 N N . THR A 1 149 ? -4.88 -7.962 4.785 1 98.87 149 THR A N 1
ATOM 1078 C CA . THR A 1 149 ? -6.17 -7.376 5.134 1 98.87 149 THR A CA 1
ATOM 1079 C C . THR A 1 149 ? -5.986 -6.169 6.05 1 98.87 149 THR A C 1
ATOM 1081 O O . THR A 1 149 ? -6.708 -5.177 5.93 1 98.87 149 THR A O 1
ATOM 1084 N N . ALA A 1 150 ? -5.028 -6.281 6.962 1 98.8 150 ALA A N 1
ATOM 1085 C CA . ALA A 1 150 ? -4.747 -5.145 7.836 1 98.8 150 ALA A CA 1
ATOM 1086 C C . ALA A 1 150 ? -4.398 -3.901 7.024 1 98.8 150 ALA A C 1
ATOM 1088 O O . ALA A 1 150 ? -4.854 -2.799 7.338 1 98.8 150 ALA A O 1
ATOM 1089 N N . GLN A 1 151 ? -3.557 -4.089 6.054 1 98.36 151 GLN A N 1
ATOM 1090 C CA . GLN A 1 151 ? -3.19 -2.983 5.176 1 98.36 151 GLN A CA 1
ATOM 1091 C C . GLN A 1 151 ? -4.423 -2.374 4.514 1 98.36 151 GLN A C 1
ATOM 1093 O O . GLN A 1 151 ? -4.546 -1.151 4.424 1 98.36 151 GLN A O 1
ATOM 1098 N N . LEU A 1 152 ? -5.297 -3.151 3.997 1 98.46 152 LEU A N 1
ATOM 1099 C CA . LEU A 1 152 ? -6.511 -2.691 3.331 1 98.46 152 LEU A CA 1
ATOM 1100 C C . LEU A 1 152 ? -7.402 -1.92 4.299 1 98.46 152 LEU A C 1
ATOM 1102 O O . LEU A 1 152 ? -7.836 -0.806 3.997 1 98.46 152 LEU A O 1
ATOM 1106 N N . VAL A 1 153 ? -7.646 -2.455 5.486 1 98.57 153 VAL A N 1
ATOM 1107 C CA . VAL A 1 153 ? -8.553 -1.849 6.454 1 98.57 153 VAL A CA 1
ATOM 1108 C C . VAL A 1 153 ? -7.948 -0.554 6.99 1 98.57 153 VAL A C 1
ATOM 1110 O O . VAL A 1 153 ? -8.655 0.44 7.176 1 98.57 153 VAL A O 1
ATOM 1113 N N . LEU A 1 154 ? -6.656 -0.536 7.178 1 97.68 154 LEU A N 1
ATOM 1114 C CA . LEU A 1 154 ? -5.999 0.694 7.606 1 97.68 154 LEU A CA 1
ATOM 1115 C C . LEU A 1 154 ? -6.151 1.786 6.552 1 97.68 154 LEU A C 1
ATOM 1117 O O . LEU A 1 154 ? -6.368 2.953 6.888 1 97.68 154 LEU A O 1
ATOM 1121 N N . THR A 1 155 ? -6.001 1.42 5.338 1 97.4 155 THR A N 1
ATOM 1122 C CA . THR A 1 155 ? -6.188 2.369 4.246 1 97.4 155 THR A CA 1
ATOM 1123 C C . THR A 1 155 ? -7.596 2.956 4.274 1 97.4 155 THR A C 1
ATOM 1125 O O . THR A 1 155 ? -7.772 4.168 4.136 1 97.4 155 THR A O 1
ATOM 1128 N N . VAL A 1 156 ? -8.579 2.124 4.49 1 96.54 156 VAL A N 1
ATOM 1129 C CA . VAL A 1 156 ? -9.965 2.575 4.557 1 96.54 156 VAL A CA 1
ATOM 1130 C C . VAL A 1 156 ? -10.14 3.536 5.731 1 96.54 156 VAL A C 1
ATOM 1132 O O . VAL A 1 156 ? -10.813 4.562 5.607 1 96.54 156 VAL A O 1
ATOM 1135 N N . TYR A 1 157 ? -9.53 3.286 6.888 1 96.18 157 TYR A N 1
ATOM 1136 C CA . TYR A 1 157 ? -9.64 4.146 8.061 1 96.18 157 TYR A CA 1
ATOM 1137 C C . TYR A 1 157 ? -9.118 5.546 7.762 1 96.18 157 TYR A C 1
ATOM 1139 O O . TYR A 1 157 ? -9.8 6.539 8.025 1 96.18 157 TYR A O 1
ATOM 1147 N N . PHE A 1 158 ? -8.047 5.59 7.124 1 93.06 158 PHE A N 1
ATOM 1148 C CA . PHE A 1 158 ? -7.37 6.88 7.069 1 93.06 158 PHE A CA 1
ATOM 1149 C C . PHE A 1 158 ? -7.769 7.648 5.814 1 93.06 158 PHE A C 1
ATOM 1151 O O . PHE A 1 158 ? -7.68 8.877 5.777 1 93.06 158 PHE A O 1
ATOM 1158 N N . LEU A 1 159 ? -8.272 6.969 4.843 1 91.76 159 LEU A N 1
ATOM 1159 C CA . LEU A 1 159 ? -8.611 7.683 3.616 1 91.76 159 LEU A CA 1
ATOM 1160 C C . LEU A 1 159 ? -10.117 7.902 3.513 1 91.76 159 LEU A C 1
ATOM 1162 O O . LEU A 1 159 ? -10.57 8.809 2.811 1 91.76 159 LEU A O 1
ATOM 1166 N N . ALA A 1 160 ? -10.925 7.071 4.23 1 89.19 160 ALA A N 1
ATOM 1167 C CA . ALA A 1 160 ? -12.369 7.177 4.042 1 89.19 160 ALA A CA 1
ATOM 1168 C C . ALA A 1 160 ? -13.067 7.544 5.348 1 89.19 160 ALA A C 1
ATOM 1170 O O . ALA A 1 160 ? -14.048 8.292 5.346 1 89.19 160 ALA A O 1
ATOM 1171 N N . VAL A 1 161 ? -12.563 7.004 6.428 1 90.3 161 VAL A N 1
ATOM 1172 C CA . VAL A 1 161 ? -13.208 7.287 7.707 1 90.3 161 VAL A CA 1
ATOM 1173 C C . VAL A 1 161 ? -12.752 8.649 8.225 1 90.3 161 VAL A C 1
ATOM 1175 O O . VAL A 1 161 ? -13.577 9.48 8.613 1 90.3 161 VAL A O 1
ATOM 1178 N N . GLU A 1 162 ? -11.395 8.797 8.196 1 87.21 162 GLU A N 1
ATOM 1179 C CA . GLU A 1 162 ? -10.862 10.11 8.547 1 87.21 162 GLU A CA 1
ATOM 1180 C C . GLU A 1 162 ? -11.038 11.102 7.401 1 87.21 162 GLU A C 1
ATOM 1182 O O . GLU A 1 162 ? -10.277 11.079 6.431 1 87.21 162 GLU A O 1
ATOM 1187 N N . LYS A 1 163 ? -11.997 11.952 7.525 1 81.83 163 LYS A N 1
ATOM 1188 C CA . LYS A 1 163 ? -12.304 12.867 6.43 1 81.83 163 LYS A CA 1
ATOM 1189 C C . LYS A 1 163 ? -11.231 13.944 6.296 1 81.83 163 LYS A C 1
ATOM 1191 O O . LYS A 1 163 ? -10.725 14.451 7.299 1 81.83 163 LYS A O 1
ATOM 1196 N N . HIS A 1 164 ? -10.821 14.153 5.038 1 78.66 164 HIS A N 1
ATOM 1197 C CA . HIS A 1 164 ? -9.865 15.2 4.695 1 78.66 164 HIS A CA 1
ATOM 1198 C C . HIS A 1 164 ? -9.95 15.56 3.215 1 78.66 164 HIS A C 1
ATOM 1200 O O . HIS A 1 164 ? -10.859 15.11 2.514 1 78.66 164 HIS A O 1
ATOM 1206 N N . ARG A 1 165 ? -9.097 16.41 2.697 1 73.43 165 ARG A N 1
ATOM 1207 C CA . ARG A 1 165 ? -9.164 16.993 1.361 1 73.43 165 ARG A CA 1
ATOM 1208 C C . ARG A 1 165 ? -9.065 15.915 0.287 1 73.43 165 ARG A C 1
ATOM 1210 O O . ARG A 1 165 ? -9.608 16.07 -0.809 1 73.43 165 ARG A O 1
ATOM 1217 N N . ALA A 1 166 ? -8.419 14.893 0.703 1 73.84 166 ALA A N 1
ATOM 1218 C CA . ALA A 1 166 ? -8.192 13.851 -0.295 1 73.84 166 ALA A CA 1
ATOM 1219 C C . ALA A 1 166 ? -9.244 12.751 -0.19 1 73.84 166 ALA A C 1
ATOM 1221 O O . ALA A 1 166 ? -9.157 11.732 -0.878 1 73.84 166 ALA A O 1
ATOM 1222 N N . THR A 1 167 ? -10.284 12.912 0.526 1 78.64 167 THR A N 1
ATOM 1223 C CA . THR A 1 167 ? -11.263 11.861 0.78 1 78.64 167 THR A CA 1
ATOM 1224 C C . THR A 1 167 ? -11.991 11.478 -0.505 1 78.64 167 THR A C 1
ATOM 1226 O O . THR A 1 167 ? -12.361 10.317 -0.693 1 78.64 167 THR A O 1
ATOM 1229 N N . PHE A 1 168 ? -12.132 12.521 -1.344 1 79.36 168 PHE A N 1
ATOM 1230 C CA . PHE A 1 168 ? -12.828 12.224 -2.591 1 79.36 168 PHE A CA 1
ATOM 1231 C C . PHE A 1 168 ? -12.008 11.274 -3.455 1 79.36 168 PHE A C 1
ATOM 1233 O O . PHE A 1 168 ? -12.537 10.656 -4.381 1 79.36 168 PHE A O 1
ATOM 1240 N N . LEU A 1 169 ? -10.679 11.093 -3.094 1 87.32 169 LEU A N 1
ATOM 1241 C CA . LEU A 1 169 ? -9.811 10.178 -3.827 1 87.32 169 LEU A CA 1
ATOM 1242 C C . LEU A 1 169 ? -9.647 8.863 -3.073 1 87.32 169 LEU A C 1
ATOM 1244 O O . LEU A 1 169 ? -8.885 7.99 -3.496 1 87.32 169 LEU A O 1
ATOM 1248 N N . ALA A 1 170 ? -10.396 8.657 -2.08 1 90.75 170 ALA A N 1
ATOM 1249 C CA . ALA A 1 170 ? -10.305 7.449 -1.264 1 90.75 170 ALA A CA 1
ATOM 1250 C C . ALA A 1 170 ? -10.488 6.196 -2.116 1 90.75 170 ALA A C 1
ATOM 1252 O O . ALA A 1 170 ? -9.771 5.208 -1.939 1 90.75 170 ALA A O 1
ATOM 1253 N N . PRO A 1 171 ? -11.404 6.201 -3.13 1 93.62 171 PRO A N 1
ATOM 1254 C CA . PRO A 1 171 ? -11.585 5 -3.948 1 93.62 171 PRO A CA 1
ATOM 1255 C C . PRO A 1 171 ? -10.307 4.581 -4.672 1 93.62 171 PRO A C 1
ATOM 1257 O O . PRO A 1 171 ? -10.022 3.386 -4.788 1 93.62 171 PRO A O 1
ATOM 1260 N N . VAL A 1 172 ? -9.537 5.564 -5.091 1 93.87 172 VAL A N 1
ATOM 1261 C CA . VAL A 1 172 ? -8.289 5.267 -5.787 1 93.87 172 VAL A CA 1
ATOM 1262 C C . VAL A 1 172 ? -7.29 4.648 -4.812 1 93.87 172 VAL A C 1
ATOM 1264 O O . VAL A 1 172 ? -6.687 3.613 -5.106 1 93.87 172 VAL A O 1
ATOM 1267 N N . GLY A 1 173 ? -7.14 5.285 -3.644 1 95.15 173 GLY A N 1
ATOM 1268 C CA . GLY A 1 173 ? -6.241 4.746 -2.637 1 95.15 173 GLY A CA 1
ATOM 1269 C C . GLY A 1 173 ? -6.609 3.341 -2.198 1 95.15 173 GLY A C 1
ATOM 1270 O O . GLY A 1 173 ? -5.734 2.493 -2.015 1 95.15 173 GLY A O 1
ATOM 1271 N N . ILE A 1 174 ? -7.833 3.094 -2.099 1 96.85 174 ILE A N 1
ATOM 1272 C CA . ILE A 1 174 ? -8.318 1.782 -1.682 1 96.85 174 ILE A CA 1
ATOM 1273 C C . ILE A 1 174 ? -8.074 0.765 -2.794 1 96.85 174 ILE A C 1
ATOM 1275 O O . ILE A 1 174 ? -7.655 -0.365 -2.53 1 96.85 174 ILE A O 1
ATOM 1279 N N . GLY A 1 175 ? -8.329 1.155 -4.048 1 97.79 175 GLY A N 1
ATOM 1280 C CA . GLY A 1 175 ? -8.018 0.29 -5.175 1 97.79 175 GLY A CA 1
ATOM 1281 C C . GLY A 1 175 ? -6.547 -0.069 -5.263 1 97.79 175 GLY A C 1
ATOM 1282 O O . GLY A 1 175 ? -6.199 -1.219 -5.539 1 97.79 175 GLY A O 1
ATOM 1283 N N . VAL A 1 176 ? -5.683 0.894 -5.013 1 97.93 176 VAL A N 1
ATOM 1284 C CA . VAL A 1 176 ? -4.244 0.655 -5.039 1 97.93 176 VAL A CA 1
ATOM 1285 C C . VAL A 1 176 ? -3.856 -0.287 -3.901 1 97.93 176 VAL A C 1
ATOM 1287 O O . VAL A 1 176 ? -2.954 -1.114 -4.052 1 97.93 176 VAL A O 1
ATOM 1290 N N . SER A 1 177 ? -4.506 -0.154 -2.774 1 98.33 177 SER A N 1
ATOM 1291 C CA . SER A 1 177 ? -4.262 -1.061 -1.658 1 98.33 177 SER A CA 1
ATOM 1292 C C . SER A 1 177 ? -4.588 -2.502 -2.035 1 98.33 177 SER A C 1
ATOM 1294 O O . SER A 1 177 ? -3.838 -3.422 -1.701 1 98.33 177 SER A O 1
ATOM 1296 N N . VAL A 1 178 ? -5.65 -2.733 -2.73 1 98.71 178 VAL A N 1
ATOM 1297 C CA . VAL A 1 178 ? -6.017 -4.069 -3.19 1 98.71 178 VAL A CA 1
ATOM 1298 C C . VAL A 1 178 ? -5.018 -4.545 -4.242 1 98.71 178 VAL A C 1
ATOM 1300 O O . VAL A 1 178 ? -4.626 -5.714 -4.251 1 98.71 178 VAL A O 1
ATOM 1303 N N . PHE A 1 179 ? -4.615 -3.644 -5.126 1 98.67 179 PHE A N 1
ATOM 1304 C CA . PHE A 1 179 ? -3.61 -3.949 -6.138 1 98.67 179 PHE A CA 1
ATOM 1305 C C . PHE A 1 179 ? -2.335 -4.478 -5.492 1 98.67 179 PHE A C 1
ATOM 1307 O O . PHE A 1 179 ? -1.839 -5.543 -5.866 1 98.67 179 PHE A O 1
ATOM 1314 N N . ILE A 1 180 ? -1.851 -3.801 -4.465 1 98.38 180 ILE A N 1
ATOM 1315 C CA . ILE A 1 180 ? -0.578 -4.186 -3.867 1 98.38 180 ILE A CA 1
ATOM 1316 C C . ILE A 1 180 ? -0.76 -5.457 -3.04 1 98.38 180 ILE A C 1
ATOM 1318 O O . ILE A 1 180 ? 0.147 -6.289 -2.96 1 98.38 180 ILE A O 1
ATOM 1322 N N . ALA A 1 181 ? -1.91 -5.622 -2.421 1 98.75 181 ALA A N 1
ATOM 1323 C CA . ALA A 1 181 ? -2.181 -6.873 -1.718 1 98.75 181 ALA A CA 1
ATOM 1324 C C . ALA A 1 181 ? -2.083 -8.066 -2.665 1 98.75 181 ALA A C 1
ATOM 1326 O O . ALA A 1 181 ? -1.51 -9.1 -2.314 1 98.75 181 ALA A O 1
ATOM 1327 N N . HIS A 1 182 ? -2.614 -7.913 -3.865 1 98.67 182 HIS A N 1
ATOM 1328 C CA . HIS A 1 182 ? -2.585 -9.005 -4.831 1 98.67 182 HIS A CA 1
ATOM 1329 C C . HIS A 1 182 ? -1.181 -9.21 -5.39 1 98.67 182 HIS A C 1
ATOM 1331 O O . HIS A 1 182 ? -0.787 -10.339 -5.691 1 98.67 182 HIS A O 1
ATOM 1337 N N . MET A 1 183 ? -0.446 -8.127 -5.512 1 98.18 183 MET A N 1
ATOM 1338 C CA . MET A 1 183 ? 0.95 -8.26 -5.916 1 98.18 183 MET A CA 1
ATOM 1339 C C . MET A 1 183 ? 1.738 -9.072 -4.893 1 98.18 183 MET A C 1
ATOM 1341 O O . MET A 1 183 ? 2.571 -9.901 -5.261 1 98.18 183 MET A O 1
ATOM 1345 N N . ALA A 1 184 ? 1.415 -8.897 -3.633 1 98.32 184 ALA A N 1
ATOM 1346 C CA . ALA A 1 184 ? 2.176 -9.489 -2.536 1 98.32 184 ALA A CA 1
ATOM 1347 C C . ALA A 1 184 ? 1.676 -10.895 -2.217 1 98.32 184 ALA A C 1
ATOM 1349 O O . ALA A 1 184 ? 2.447 -11.749 -1.771 1 98.32 184 ALA A O 1
ATOM 1350 N N . GLY A 1 185 ? 0.425 -11.15 -2.444 1 98.26 185 GLY A N 1
ATOM 1351 C CA . GLY A 1 185 ? -0.138 -12.327 -1.802 1 98.26 185 GLY A CA 1
ATOM 1352 C C . GLY A 1 185 ? -0.603 -13.381 -2.789 1 98.26 185 GLY A C 1
ATOM 1353 O O . GLY A 1 185 ? -0.767 -14.548 -2.427 1 98.26 185 GLY A O 1
ATOM 1354 N N . THR A 1 186 ? -0.885 -13.064 -4.08 1 97.71 186 THR A N 1
ATOM 1355 C CA . THR A 1 186 ? -1.578 -13.966 -4.993 1 97.71 186 THR A CA 1
ATOM 1356 C C . THR A 1 186 ? -0.765 -15.238 -5.218 1 97.71 186 THR A C 1
ATOM 1358 O O . THR A 1 186 ? -1.318 -16.339 -5.24 1 97.71 186 THR A O 1
ATOM 1361 N N . ASN A 1 187 ? 0.533 -15.104 -5.286 1 96.13 187 ASN A N 1
ATOM 1362 C CA . ASN A 1 187 ? 1.397 -16.256 -5.519 1 96.13 187 ASN A CA 1
ATOM 1363 C C . ASN A 1 187 ? 1.35 -17.237 -4.351 1 96.13 187 ASN A C 1
ATOM 1365 O O . ASN A 1 187 ? 1.63 -18.425 -4.521 1 96.13 187 ASN A O 1
ATOM 1369 N N . PHE A 1 188 ? 0.962 -16.796 -3.164 1 97.35 188 PHE A N 1
ATOM 1370 C CA . PHE A 1 188 ? 1.137 -17.605 -1.964 1 97.35 188 PHE A CA 1
ATOM 1371 C C . PHE A 1 188 ? -0.208 -18.093 -1.439 1 97.35 188 PHE A C 1
ATOM 1373 O O . PHE A 1 188 ? -0.336 -19.245 -1.018 1 97.35 188 PHE A O 1
ATOM 1380 N N . THR A 1 189 ? -1.195 -17.227 -1.494 1 97.79 189 THR A N 1
ATOM 1381 C CA . THR A 1 189 ? -2.466 -17.608 -0.889 1 97.79 189 THR A CA 1
ATOM 1382 C C . THR A 1 189 ? -3.609 -17.452 -1.888 1 97.79 189 THR A C 1
ATOM 1384 O O . THR A 1 189 ? -4.761 -17.759 -1.574 1 97.79 189 THR A O 1
ATOM 1387 N N . GLY A 1 190 ? -3.338 -16.956 -3.102 1 97.08 190 GLY A N 1
ATOM 1388 C CA . GLY A 1 190 ? -4.419 -16.555 -3.988 1 97.08 190 GLY A CA 1
ATOM 1389 C C . GLY A 1 190 ? -5.087 -15.26 -3.566 1 97.08 190 GLY A C 1
ATOM 1390 O O . GLY A 1 190 ? -6.042 -14.811 -4.204 1 97.08 190 GLY A O 1
ATOM 1391 N N . THR A 1 191 ? -4.723 -14.653 -2.474 1 98.21 191 THR A N 1
ATOM 1392 C CA . THR A 1 191 ? -5.134 -13.377 -1.898 1 98.21 191 THR A CA 1
ATOM 1393 C C . THR A 1 191 ? -6.635 -13.365 -1.625 1 98.21 191 THR A C 1
ATOM 1395 O O . THR A 1 191 ? -7.41 -12.815 -2.41 1 98.21 191 THR A O 1
ATOM 1398 N N . GLY A 1 192 ? -7.094 -13.839 -0.588 1 97.85 192 GLY A N 1
ATOM 1399 C CA . GLY A 1 192 ? -8.491 -13.81 -0.183 1 97.85 192 GLY A CA 1
ATOM 1400 C C . GLY A 1 192 ? -8.914 -12.478 0.405 1 97.85 192 GLY A C 1
ATOM 1401 O O . GLY A 1 192 ? -9.864 -11.855 -0.075 1 97.85 192 GLY A O 1
ATOM 1402 N N . ILE A 1 193 ? -8.271 -11.816 1.286 1 98.54 193 ILE A N 1
ATOM 1403 C CA . ILE A 1 193 ? -8.411 -10.584 2.056 1 98.54 193 ILE A CA 1
ATOM 1404 C C . ILE A 1 193 ? -9.882 -10.178 2.117 1 98.54 193 ILE A C 1
ATOM 1406 O O . ILE A 1 193 ? -10.214 -9.099 2.613 1 98.54 193 ILE A O 1
ATOM 1410 N N . ASN A 1 194 ? -10.869 -10.845 1.545 1 98.68 194 ASN A N 1
ATOM 1411 C CA . ASN A 1 194 ? -12.312 -10.663 1.429 1 98.68 194 ASN A CA 1
ATOM 1412 C C . ASN A 1 194 ? -13.053 -11.994 1.506 1 98.68 194 ASN A C 1
ATOM 1414 O O . ASN A 1 194 ? -13.131 -12.724 0.516 1 98.68 194 ASN A O 1
ATOM 1418 N N . PRO A 1 195 ? -13.647 -12.286 2.625 1 98.72 195 PRO A N 1
ATOM 1419 C CA . PRO A 1 195 ? -14.339 -13.567 2.787 1 98.72 195 PRO A CA 1
ATOM 1420 C C . PRO A 1 195 ? -15.389 -13.812 1.705 1 98.72 195 PRO A C 1
ATOM 1422 O O . PRO A 1 195 ? -15.589 -14.953 1.281 1 98.72 195 PRO A O 1
ATOM 1425 N N . ALA A 1 196 ? -16.101 -12.783 1.257 1 98.66 196 ALA A N 1
ATOM 1426 C CA . ALA A 1 196 ? -17.079 -12.936 0.183 1 98.66 196 ALA A CA 1
ATOM 1427 C C . ALA A 1 196 ? -16.405 -13.381 -1.112 1 98.66 196 ALA A C 1
ATOM 1429 O O . ALA A 1 196 ? -16.938 -14.224 -1.839 1 98.66 196 ALA A O 1
ATOM 1430 N N . ARG A 1 197 ? -15.279 -12.795 -1.392 1 98.64 197 ARG A N 1
ATOM 1431 C CA . ARG A 1 197 ? -14.5 -13.157 -2.571 1 98.64 197 ARG A CA 1
ATOM 1432 C C . ARG A 1 197 ? -14.048 -14.612 -2.504 1 98.64 197 ARG A C 1
ATOM 1434 O O . ARG A 1 197 ? -13.988 -15.296 -3.528 1 98.64 197 ARG A O 1
ATOM 1441 N N . SER A 1 198 ? -13.594 -15.087 -1.36 1 98.68 198 SER A N 1
ATOM 1442 C CA . SER A 1 198 ? -13.051 -16.433 -1.208 1 98.68 198 SER A CA 1
ATOM 1443 C C . SER A 1 198 ? -14.163 -17.476 -1.174 1 98.68 198 SER A C 1
ATOM 1445 O O . SER A 1 198 ? -14.006 -18.575 -1.709 1 98.68 198 SER A O 1
ATOM 1447 N N . LEU A 1 199 ? -15.265 -17.141 -0.566 1 98.65 199 LEU A N 1
ATOM 1448 C CA . LEU A 1 199 ? -16.35 -18.106 -0.421 1 98.65 199 LEU A CA 1
ATOM 1449 C C . LEU A 1 199 ? -17.054 -18.337 -1.753 1 98.65 199 LEU A C 1
ATOM 1451 O O . LEU A 1 199 ? -17.445 -19.464 -2.066 1 98.65 199 LEU A O 1
ATOM 1455 N N . GLY A 1 200 ? -17.31 -17.312 -2.531 1 98.66 200 GLY A N 1
ATOM 1456 C CA . GLY A 1 200 ? -18.067 -17.408 -3.769 1 98.66 200 GLY A CA 1
ATOM 1457 C C . GLY A 1 200 ? -17.594 -18.53 -4.673 1 98.66 200 GLY A C 1
ATOM 1458 O O . GLY A 1 200 ? -18.33 -19.487 -4.922 1 98.66 200 GLY A O 1
ATOM 1459 N N . PRO A 1 201 ? -16.372 -18.467 -5.122 1 98.55 201 PRO A N 1
ATOM 1460 C CA . PRO A 1 201 ? -15.851 -19.518 -5.999 1 98.55 201 PRO A CA 1
ATOM 1461 C C . PRO A 1 201 ? -15.838 -20.891 -5.332 1 98.55 201 PRO A C 1
ATOM 1463 O O . PRO A 1 201 ? -16.061 -21.906 -5.997 1 98.55 201 PRO A O 1
ATOM 1466 N N . ALA A 1 202 ? -15.512 -20.966 -4.043 1 98.41 202 ALA A N 1
ATOM 1467 C CA . ALA A 1 202 ? -15.506 -22.248 -3.342 1 98.41 202 ALA A CA 1
ATOM 1468 C C . ALA A 1 202 ? -16.884 -22.901 -3.38 1 98.41 202 ALA A C 1
ATOM 1470 O O . ALA A 1 202 ? -16.998 -24.116 -3.555 1 98.41 202 ALA A O 1
ATOM 1471 N N . VAL A 1 203 ? -17.911 -22.116 -3.181 1 98.48 203 VAL A N 1
ATOM 1472 C CA . VAL A 1 203 ? -19.281 -22.618 -3.209 1 98.48 203 VAL A CA 1
ATOM 1473 C C . VAL A 1 203 ? -19.625 -23.103 -4.616 1 98.48 203 VAL A C 1
ATOM 1475 O O . VAL A 1 203 ? -20.166 -24.198 -4.787 1 98.48 203 VAL A O 1
ATOM 1478 N N . VAL A 1 204 ? -19.315 -22.345 -5.629 1 98.3 204 VAL A N 1
ATOM 1479 C CA . VAL A 1 204 ? -19.715 -22.631 -7.003 1 98.3 204 VAL A CA 1
ATOM 1480 C C . VAL A 1 204 ? -18.965 -23.858 -7.515 1 98.3 204 VAL A C 1
ATOM 1482 O O . VAL A 1 204 ? -19.536 -24.692 -8.223 1 98.3 204 VAL A O 1
ATOM 1485 N N . THR A 1 205 ? -17.702 -24.02 -7.111 1 97.43 205 THR A N 1
ATOM 1486 C CA . THR A 1 205 ? -16.904 -25.147 -7.579 1 97.43 205 THR A CA 1
ATOM 1487 C C . THR A 1 205 ? -17.082 -26.354 -6.662 1 97.43 205 THR A C 1
ATOM 1489 O O . THR A 1 205 ? -16.701 -27.472 -7.017 1 97.43 205 THR A O 1
ATOM 1492 N N . GLY A 1 206 ? -17.606 -26.105 -5.484 1 96.19 206 GLY A N 1
ATOM 1493 C CA . GLY A 1 206 ? -17.695 -27.163 -4.49 1 96.19 206 GLY A CA 1
ATOM 1494 C C . GLY A 1 206 ? -16.346 -27.561 -3.92 1 96.19 206 GLY A C 1
ATOM 1495 O O . GLY A 1 206 ? -16.178 -28.681 -3.434 1 96.19 206 GLY A O 1
ATOM 1496 N N . SER A 1 207 ? -15.343 -26.748 -4.083 1 91.82 207 SER A N 1
ATOM 1497 C CA . SER A 1 207 ? -13.981 -27.04 -3.648 1 91.82 207 SER A CA 1
ATOM 1498 C C . SER A 1 207 ? -13.615 -26.24 -2.402 1 91.82 207 SER A C 1
ATOM 1500 O O . SER A 1 207 ? -13.181 -25.091 -2.5 1 91.82 207 SER A O 1
ATOM 1502 N N . PHE A 1 208 ? -13.816 -26.885 -1.276 1 94.76 208 PHE A N 1
ATOM 1503 C CA . PHE A 1 208 ? -13.395 -26.324 0.002 1 94.76 208 PHE A CA 1
ATOM 1504 C C . PHE A 1 208 ? -12.144 -27.026 0.516 1 94.76 208 PHE A C 1
ATOM 1506 O O . PHE A 1 208 ? -12.217 -28.152 1.012 1 94.76 208 PHE A O 1
ATOM 1513 N N . ARG A 1 209 ? -11.039 -26.398 0.395 1 93.5 209 ARG A N 1
ATOM 1514 C CA . ARG A 1 209 ? -9.826 -26.946 0.995 1 93.5 209 ARG A CA 1
ATOM 1515 C C . ARG A 1 209 ? -9.946 -27.006 2.514 1 93.5 209 ARG A C 1
ATOM 1517 O O . ARG A 1 209 ? -10.652 -26.196 3.119 1 93.5 209 ARG A O 1
ATOM 1524 N N . GLY A 1 210 ? -9.373 -27.979 3.134 1 96.38 210 GLY A N 1
ATOM 1525 C CA . GLY A 1 210 ? -9.431 -28.138 4.578 1 96.38 210 GLY A CA 1
ATOM 1526 C C . GLY A 1 210 ? -9.033 -26.884 5.333 1 96.38 210 GLY A C 1
ATOM 1527 O O . GLY A 1 210 ? -9.442 -26.686 6.479 1 96.38 210 GLY A O 1
ATOM 1528 N N . TYR A 1 211 ? -8.265 -26.023 4.631 1 97.68 211 TYR A N 1
ATOM 1529 C CA . TYR A 1 211 ? -7.776 -24.816 5.288 1 97.68 211 TYR A CA 1
ATOM 1530 C C . TYR A 1 211 ? -8.557 -23.59 4.83 1 97.68 211 TYR A C 1
ATOM 1532 O O . TYR A 1 211 ? -8.087 -22.459 4.971 1 97.68 211 TYR A O 1
ATOM 1540 N N . HIS A 1 212 ? -9.77 -23.778 4.271 1 98.11 212 HIS A N 1
ATOM 1541 C CA . HIS A 1 212 ? -10.572 -22.66 3.787 1 98.11 212 HIS A CA 1
ATOM 1542 C C . HIS A 1 212 ? -10.811 -21.635 4.891 1 98.11 212 HIS A C 1
ATOM 1544 O O . HIS A 1 212 ? -10.956 -20.442 4.616 1 98.11 212 HIS A O 1
ATOM 1550 N N . TRP A 1 213 ? -10.776 -22.062 6.171 1 98.21 213 TRP A N 1
ATOM 1551 C CA . TRP A 1 213 ? -11.064 -21.21 7.32 1 98.21 213 TRP A CA 1
ATOM 1552 C C . TRP A 1 213 ? -10.054 -20.072 7.42 1 98.21 213 TRP A C 1
ATOM 1554 O O . TRP A 1 213 ? -10.337 -19.033 8.022 1 98.21 213 TRP A O 1
ATOM 1564 N N . ILE A 1 214 ? -8.839 -20.13 6.832 1 98.68 214 ILE A N 1
ATOM 1565 C CA . ILE A 1 214 ? -7.841 -19.074 6.958 1 98.68 214 ILE A CA 1
ATOM 1566 C C . ILE A 1 214 ? -8.299 -17.837 6.189 1 98.68 214 ILE A C 1
ATOM 1568 O O . ILE A 1 214 ? -7.835 -16.725 6.455 1 98.68 214 ILE A O 1
ATOM 1572 N N . TYR A 1 215 ? -9.227 -18.027 5.189 1 98.64 215 TYR A N 1
ATOM 1573 C CA . TYR A 1 215 ? -9.722 -16.924 4.374 1 98.64 215 TYR A CA 1
ATOM 1574 C C . TYR A 1 215 ? -10.86 -16.194 5.078 1 98.64 215 TYR A C 1
ATOM 1576 O O . TYR A 1 215 ? -11.404 -15.222 4.548 1 98.64 215 TYR A O 1
ATOM 1584 N N . TRP A 1 216 ? -11.209 -16.615 6.263 1 98.61 216 TRP A N 1
ATOM 1585 C CA . TRP A 1 216 ? -12.118 -15.921 7.169 1 98.61 216 TRP A CA 1
ATOM 1586 C C . TRP A 1 216 ? -11.368 -15.373 8.379 1 98.61 216 TRP A C 1
ATOM 1588 O O . TRP A 1 216 ? -11.427 -14.174 8.662 1 98.61 216 TRP A O 1
ATOM 1598 N N . LEU A 1 217 ? -10.644 -16.223 8.994 1 98.84 217 LEU A N 1
ATOM 1599 C CA . LEU A 1 217 ? -9.952 -15.854 10.224 1 98.84 217 LEU A CA 1
ATOM 1600 C C . LEU A 1 217 ? -8.84 -14.849 9.941 1 98.84 217 LEU A C 1
ATOM 1602 O O . LEU A 1 217 ? -8.612 -13.931 10.732 1 98.84 217 LEU A O 1
ATOM 1606 N N . GLY A 1 218 ? -8.054 -15.076 8.868 1 98.82 218 GLY A N 1
ATOM 1607 C CA . GLY A 1 218 ? -7.014 -14.129 8.499 1 98.82 218 GLY A CA 1
ATOM 1608 C C . GLY A 1 218 ? -7.525 -12.707 8.357 1 98.82 218 GLY A C 1
ATOM 1609 O O . GLY A 1 218 ? -7.059 -11.802 9.051 1 98.82 218 GLY A O 1
ATOM 1610 N N . PRO A 1 219 ? -8.538 -12.578 7.546 1 98.86 219 PRO A N 1
ATOM 1611 C CA . PRO A 1 219 ? -9.12 -11.245 7.37 1 98.86 219 PRO A CA 1
ATOM 1612 C C . PRO A 1 219 ? -9.698 -10.678 8.665 1 98.86 219 PRO A C 1
ATOM 1614 O O . PRO A 1 219 ? -9.573 -9.479 8.928 1 98.86 219 PRO A O 1
ATOM 1617 N N . VAL A 1 220 ? -10.315 -11.474 9.518 1 98.77 220 VAL A N 1
ATOM 1618 C CA . VAL A 1 220 ? -10.834 -11.015 10.802 1 98.77 220 VAL A CA 1
ATOM 1619 C C . VAL A 1 220 ? -9.686 -10.51 11.673 1 98.77 220 VAL A C 1
ATOM 1621 O O . VAL A 1 220 ? -9.771 -9.426 12.255 1 98.77 220 VAL A O 1
ATOM 1624 N N . LEU A 1 221 ? -8.648 -11.281 11.714 1 98.86 221 LEU A N 1
ATOM 1625 C CA . LEU A 1 221 ? -7.474 -10.87 12.476 1 98.86 221 LEU A CA 1
ATOM 1626 C C . LEU A 1 221 ? -6.876 -9.588 11.906 1 98.86 221 LEU A C 1
ATOM 1628 O O . LEU A 1 221 ? -6.376 -8.746 12.654 1 98.86 221 LEU A O 1
ATOM 1632 N N . GLY A 1 222 ? -6.894 -9.446 10.593 1 98.86 222 GLY A N 1
ATOM 1633 C CA . GLY A 1 222 ? -6.425 -8.221 9.965 1 98.86 222 GLY A CA 1
ATOM 1634 C C . GLY A 1 222 ? -7.241 -7.002 10.352 1 98.86 222 GLY A C 1
ATOM 1635 O O . GLY A 1 222 ? -6.684 -5.941 10.64 1 98.86 222 GLY A O 1
ATOM 1636 N N . ALA A 1 223 ? -8.541 -7.158 10.365 1 98.82 223 ALA A N 1
ATOM 1637 C CA . ALA A 1 223 ? -9.419 -6.071 10.791 1 98.82 223 ALA A CA 1
ATOM 1638 C C . ALA A 1 223 ? -9.155 -5.69 12.245 1 98.82 223 ALA A C 1
ATOM 1640 O O . ALA A 1 223 ? -9.113 -4.505 12.585 1 98.82 223 ALA A O 1
ATOM 1641 N N . LEU A 1 224 ? -8.952 -6.66 13.083 1 98.77 224 LEU A N 1
ATOM 1642 C CA . LEU A 1 224 ? -8.684 -6.411 14.495 1 98.77 224 LEU A CA 1
ATOM 1643 C C . LEU A 1 224 ? -7.34 -5.714 14.679 1 98.77 224 LEU A C 1
ATOM 1645 O O . LEU A 1 224 ? -7.217 -4.799 15.496 1 98.77 224 LEU A O 1
ATOM 1649 N N . LEU A 1 225 ? -6.363 -6.148 13.931 1 98.55 225 LEU A N 1
ATOM 1650 C CA . LEU A 1 225 ? -5.048 -5.52 14.005 1 98.55 225 LEU A CA 1
ATOM 1651 C C . LEU A 1 225 ? -5.117 -4.061 13.567 1 98.55 225 LEU A C 1
ATOM 1653 O O . LEU A 1 225 ? -4.528 -3.187 14.207 1 98.55 225 LEU A O 1
ATOM 1657 N N . SER A 1 226 ? -5.781 -3.842 12.491 1 98.36 226 SER A N 1
ATOM 1658 C CA . SER A 1 226 ? -5.943 -2.471 12.017 1 98.36 226 SER A CA 1
ATOM 1659 C C . SER A 1 226 ? -6.656 -1.608 13.053 1 98.36 226 SER A C 1
ATOM 1661 O O . SER A 1 226 ? -6.287 -0.451 13.264 1 98.36 226 SER A O 1
ATOM 1663 N N . PHE A 1 227 ? -7.661 -2.156 13.7 1 98.44 227 PHE A N 1
ATOM 1664 C CA . PHE A 1 227 ? -8.4 -1.442 14.734 1 98.44 227 PHE A CA 1
ATOM 1665 C C . PHE A 1 227 ? -7.49 -1.087 15.903 1 98.44 227 PHE A C 1
ATOM 1667 O O . PHE A 1 227 ? -7.563 0.02 16.441 1 98.44 227 PHE A O 1
ATOM 1674 N N . ALA A 1 228 ? -6.661 -1.989 16.263 1 97.96 228 ALA A N 1
ATOM 1675 C CA . ALA A 1 228 ? -5.731 -1.758 17.365 1 97.96 228 ALA A CA 1
ATOM 1676 C C . ALA A 1 228 ? -4.768 -0.619 17.041 1 97.96 228 ALA A C 1
ATOM 1678 O O . ALA A 1 228 ? -4.561 0.279 17.859 1 97.96 228 ALA A O 1
ATOM 1679 N N . VAL A 1 229 ? -4.182 -0.595 15.857 1 95.95 229 VAL A N 1
ATOM 1680 C CA . VAL A 1 229 ? -3.231 0.43 15.44 1 95.95 229 VAL A CA 1
ATOM 1681 C C . VAL A 1 229 ? -3.936 1.78 15.342 1 95.95 229 VAL A C 1
ATOM 1683 O O . VAL A 1 229 ? -3.432 2.789 15.843 1 95.95 229 VAL A O 1
ATOM 1686 N N . TYR A 1 230 ? -5.045 1.791 14.743 1 94.86 230 TYR A N 1
ATOM 1687 C CA . TYR A 1 230 ? -5.84 3.003 14.583 1 94.86 230 TYR A CA 1
ATOM 1688 C C . TYR A 1 230 ? -6.209 3.596 15.938 1 94.86 230 TYR A C 1
ATOM 1690 O O . TYR A 1 230 ? -6.051 4.799 16.159 1 94.86 230 TYR A O 1
ATOM 1698 N N . SER A 1 231 ? -6.668 2.693 16.82 1 95.47 231 SER A N 1
ATOM 1699 C CA . SER A 1 231 ? -7.085 3.134 18.147 1 95.47 231 SER A CA 1
ATOM 1700 C C . SER A 1 231 ? -5.905 3.676 18.946 1 95.47 231 SER A C 1
ATOM 1702 O O . SER A 1 231 ? -6.048 4.642 19.698 1 95.47 231 SER A O 1
ATOM 1704 N N . LEU A 1 232 ? -4.817 3.069 18.793 1 92.93 232 LEU A N 1
ATOM 1705 C CA . LEU A 1 232 ? -3.612 3.531 19.474 1 92.93 232 LEU A CA 1
ATOM 1706 C C . LEU A 1 232 ? -3.206 4.915 18.979 1 92.93 232 LEU A C 1
ATOM 1708 O O . LEU A 1 232 ? -2.924 5.808 19.781 1 92.93 232 LEU A O 1
ATOM 1712 N N . LEU A 1 233 ? -3.234 5.149 17.715 1 90.6 233 LEU A N 1
ATOM 1713 C CA . LEU A 1 233 ? -2.859 6.433 17.134 1 90.6 233 LEU A CA 1
ATOM 1714 C C . LEU A 1 233 ? -3.876 7.511 17.495 1 90.6 233 LEU A C 1
ATOM 1716 O O . LEU A 1 233 ? -3.503 8.65 17.786 1 90.6 233 LEU A O 1
ATOM 1720 N N . LYS A 1 234 ? -5.115 7.147 17.5 1 89.68 234 LYS A N 1
ATOM 1721 C CA . LYS A 1 234 ? -6.165 8.083 17.891 1 89.68 234 LYS A CA 1
ATOM 1722 C C . LYS A 1 234 ? -6.053 8.45 19.368 1 89.68 234 LYS A C 1
ATOM 1724 O O . LYS A 1 234 ? -6.226 9.612 19.74 1 89.68 234 LYS A O 1
ATOM 1729 N N . GLY A 1 235 ? -5.799 7.454 20.136 1 87.08 235 GLY A N 1
ATOM 1730 C CA . GLY A 1 235 ? -5.641 7.686 21.563 1 87.08 235 GLY A CA 1
ATOM 1731 C C . GLY A 1 235 ? -4.47 8.593 21.894 1 87.08 235 GLY A C 1
ATOM 1732 O O . GLY A 1 235 ? -4.515 9.341 22.873 1 87.08 235 GLY A O 1
ATOM 1733 N N . LEU A 1 236 ? -3.478 8.57 21.044 1 86.32 236 LEU A N 1
ATOM 1734 C CA . LEU A 1 236 ? -2.303 9.414 21.236 1 86.32 236 LEU A CA 1
ATOM 1735 C C . LEU A 1 236 ? -2.501 10.777 20.582 1 86.32 236 LEU A C 1
ATOM 1737 O O . LEU A 1 236 ? -1.573 11.588 20.535 1 86.32 236 LEU A O 1
ATOM 1741 N N . GLU A 1 237 ? -3.668 10.953 20.062 1 82.29 237 GLU A N 1
ATOM 1742 C CA . GLU A 1 237 ? -3.985 12.217 19.406 1 82.29 237 GLU A CA 1
ATOM 1743 C C . GLU A 1 237 ? -2.969 12.543 18.314 1 82.29 237 GLU A C 1
ATOM 1745 O O . GLU A 1 237 ? -2.363 13.616 18.323 1 82.29 237 GLU A O 1
ATOM 1750 N N . TYR A 1 238 ? -2.879 11.716 17.412 1 81.5 238 TYR A N 1
ATOM 1751 C CA . TYR A 1 238 ? -1.826 11.763 16.404 1 81.5 238 TYR A CA 1
ATOM 1752 C C . TYR A 1 238 ? -1.822 13.105 15.681 1 81.5 238 TYR A C 1
ATOM 1754 O O . TYR A 1 238 ? -0.816 13.492 15.083 1 81.5 238 TYR A O 1
ATOM 1762 N N . GLN A 1 239 ? -2.813 13.849 15.705 1 75.58 239 GLN A N 1
ATOM 1763 C CA . GLN A 1 239 ? -2.884 15.142 15.033 1 75.58 239 GLN A CA 1
ATOM 1764 C C . GLN A 1 239 ? -1.907 16.138 15.651 1 75.58 239 GLN A C 1
ATOM 1766 O O . GLN A 1 239 ? -1.568 17.149 15.033 1 75.58 239 GLN A O 1
ATOM 1771 N N . ILE A 1 240 ? -1.402 15.82 16.872 1 68.05 240 ILE A N 1
ATOM 1772 C CA . ILE A 1 240 ? -0.479 16.707 17.573 1 68.05 240 ILE A CA 1
ATOM 1773 C C . ILE A 1 240 ? 0.893 16.655 16.906 1 68.05 240 ILE A C 1
ATOM 1775 O O . ILE A 1 240 ? 1.663 17.616 16.981 1 68.05 240 ILE A O 1
ATOM 1779 N N . ALA A 1 241 ? 1.196 15.611 16.254 1 69.08 241 ALA A N 1
ATOM 1780 C CA . ALA A 1 241 ? 2.537 15.386 15.722 1 69.08 241 ALA A CA 1
ATOM 1781 C C . ALA A 1 241 ? 2.745 16.151 14.418 1 69.08 241 ALA A C 1
ATOM 1783 O O . ALA A 1 241 ? 3.879 16.468 14.051 1 69.08 241 ALA A O 1
ATOM 1784 N N . ASN A 1 242 ? 1.791 16.423 13.71 1 63.85 242 ASN A N 1
ATOM 1785 C CA . ASN A 1 242 ? 1.884 17.137 12.441 1 63.85 242 ASN A CA 1
ATOM 1786 C C . ASN A 1 242 ? 0.778 18.18 12.303 1 63.85 242 ASN A C 1
ATOM 1788 O O . ASN A 1 242 ? -0.131 18.022 11.486 1 63.85 242 ASN A O 1
ATOM 1792 N N . PRO A 1 243 ? 1.046 19.183 13.146 1 53.15 243 PRO A N 1
ATOM 1793 C CA . PRO A 1 243 ? 0.027 20.234 13.09 1 53.15 243 PRO A CA 1
ATOM 1794 C C . PRO A 1 243 ? 0.009 20.968 11.751 1 53.15 243 PRO A C 1
ATOM 1796 O O . PRO A 1 243 ? 1.055 21.126 11.116 1 53.15 243 PRO A O 1
ATOM 1799 N N . GLY A 1 244 ? -1.098 21.115 10.97 1 55.12 244 GLY A N 1
ATOM 1800 C CA . GLY A 1 244 ? -1.261 21.973 9.807 1 55.12 244 GLY A CA 1
ATOM 1801 C C . GLY A 1 244 ? -1.194 21.217 8.494 1 55.12 244 GLY A C 1
ATOM 1802 O O . GLY A 1 244 ? -1.223 21.822 7.421 1 55.12 244 GLY A O 1
ATOM 1803 N N . GLN A 1 245 ? -0.784 19.959 8.615 1 54.05 245 GLN A N 1
ATOM 1804 C CA . GLN A 1 245 ? -0.627 19.224 7.365 1 54.05 245 GLN A CA 1
ATOM 1805 C C . GLN A 1 245 ? -1.892 19.309 6.515 1 54.05 245 GLN A C 1
ATOM 1807 O O . GLN A 1 245 ? -1.82 19.305 5.284 1 54.05 245 GLN A O 1
ATOM 1812 N N . ASP A 1 246 ? -3.075 19.456 7.214 1 50.89 246 ASP A N 1
ATOM 1813 C CA . ASP A 1 246 ? -4.339 19.613 6.501 1 50.89 246 ASP A CA 1
ATOM 1814 C C . ASP A 1 246 ? -4.684 21.088 6.311 1 50.89 246 ASP A C 1
ATOM 1816 O O . ASP A 1 246 ? -5.763 21.42 5.816 1 50.89 246 ASP A O 1
ATOM 1820 N N . ALA A 1 247 ? -3.974 21.99 6.88 1 46.53 247 ALA A N 1
ATOM 1821 C CA . ALA A 1 247 ? -4.358 23.398 6.95 1 46.53 247 ALA A CA 1
ATOM 1822 C C . ALA A 1 247 ? -4.648 23.957 5.56 1 46.53 247 ALA A C 1
ATOM 1824 O O . ALA A 1 247 ? -5.11 25.093 5.425 1 46.53 247 ALA A O 1
ATOM 1825 N N . GLY A 1 248 ? -4.178 23.414 4.482 1 42.84 248 GLY A N 1
ATOM 1826 C CA . GLY A 1 248 ? -4.586 24.08 3.256 1 42.84 248 GLY A CA 1
ATOM 1827 C C . GLY A 1 248 ? -6.048 23.863 2.917 1 42.84 248 GLY A C 1
ATOM 1828 O O . GLY A 1 248 ? -6.445 23.974 1.755 1 42.84 248 GLY A O 1
ATOM 1829 N N . ASP A 1 249 ? -6.778 23.472 3.824 1 41.57 249 ASP A N 1
ATOM 1830 C CA . ASP A 1 249 ? -8.201 23.339 3.532 1 41.57 249 ASP A CA 1
ATOM 1831 C C . ASP A 1 249 ? -8.8 24.674 3.095 1 41.57 249 ASP A C 1
ATOM 1833 O O . ASP A 1 249 ? -8.721 25.664 3.826 1 41.57 249 ASP A O 1
ATOM 1837 N N . PRO A 1 250 ? -9.043 24.886 1.89 1 38.69 250 PRO A N 1
ATOM 1838 C CA . PRO A 1 250 ? -9.635 26.147 1.435 1 38.69 250 PRO A CA 1
ATOM 1839 C C . PRO A 1 250 ? -10.77 26.625 2.337 1 38.69 250 PRO A C 1
ATOM 1841 O O . PRO A 1 250 ? -10.983 27.832 2.48 1 38.69 250 PRO A O 1
ATOM 1844 N N . GLU A 1 251 ? -11.512 25.73 2.91 1 40.07 251 GLU A N 1
ATOM 1845 C CA . GLU A 1 251 ? -12.653 26.188 3.698 1 40.07 251 GLU A CA 1
ATOM 1846 C C . GLU A 1 251 ? -12.196 26.959 4.933 1 40.07 251 GLU A C 1
ATOM 1848 O O . GLU A 1 251 ? -12.758 28.006 5.261 1 40.07 251 GLU A O 1
ATOM 1853 N N . THR A 1 252 ? -11.178 26.448 5.547 1 42.18 252 THR A N 1
ATOM 1854 C CA . THR A 1 252 ? -10.723 27.175 6.727 1 42.18 252 THR A CA 1
ATOM 1855 C C . THR A 1 252 ? -9.86 28.368 6.328 1 42.18 252 THR A C 1
ATOM 1857 O O . THR A 1 252 ? -9.9 29.415 6.978 1 42.18 252 THR A O 1
ATOM 1860 N N . ALA A 1 253 ? -9.166 28.289 5.301 1 40.57 253 ALA A N 1
ATOM 1861 C CA . ALA A 1 253 ? -8.417 29.428 4.776 1 40.57 253 ALA A CA 1
ATOM 1862 C C . ALA A 1 253 ? -9.357 30.486 4.204 1 40.57 253 ALA A C 1
ATOM 1864 O O . ALA A 1 253 ? -9.14 31.685 4.394 1 40.57 253 ALA A O 1
ATOM 1865 N N . ASN A 1 254 ? -10.383 30.059 3.5 1 41.23 254 ASN A N 1
ATOM 1866 C CA . ASN A 1 254 ? -11.444 30.957 3.058 1 41.23 254 ASN A CA 1
ATOM 1867 C C . ASN A 1 254 ? -12.142 31.625 4.239 1 41.23 254 ASN A C 1
ATOM 1869 O O . ASN A 1 254 ? -12.424 32.824 4.203 1 41.23 254 ASN A O 1
ATOM 1873 N N . GLU A 1 255 ? -12.415 30.81 5.273 1 45.36 255 GLU A N 1
ATOM 1874 C CA . GLU A 1 255 ? -13.072 31.377 6.447 1 45.36 255 GLU A CA 1
ATOM 1875 C C . GLU A 1 255 ? -12.144 32.333 7.191 1 45.36 255 GLU A C 1
ATOM 1877 O O . GLU A 1 255 ? -12.574 33.392 7.652 1 45.36 255 GLU A O 1
ATOM 1882 N N . GLU A 1 256 ? -10.993 31.986 7.169 1 44.44 256 GLU A N 1
ATOM 1883 C CA . GLU A 1 256 ? -10.042 32.874 7.83 1 44.44 256 GLU A CA 1
ATOM 1884 C C . GLU A 1 256 ? -9.721 34.085 6.959 1 44.44 256 GLU A C 1
ATOM 1886 O O . GLU A 1 256 ? -9.62 35.207 7.459 1 44.44 256 GLU A O 1
ATOM 1891 N N . ALA A 1 257 ? -9.575 33.92 5.719 1 44.03 257 ALA A N 1
ATOM 1892 C CA . ALA A 1 257 ? -9.34 35.031 4.8 1 44.03 257 ALA A CA 1
ATOM 1893 C C . ALA A 1 257 ? -10.555 35.952 4.73 1 44.03 257 ALA A C 1
ATOM 1895 O O . ALA A 1 257 ? -10.415 37.177 4.754 1 44.03 257 ALA A O 1
ATOM 1896 N N . ILE A 1 258 ? -11.755 35.453 4.637 1 46.13 258 ILE A N 1
ATOM 1897 C CA . ILE A 1 258 ? -12.983 36.239 4.689 1 46.13 258 ILE A CA 1
ATOM 1898 C C . ILE A 1 258 ? -13.067 36.979 6.023 1 46.13 258 ILE A C 1
ATOM 1900 O O . ILE A 1 258 ? -13.409 38.163 6.063 1 46.13 258 ILE A O 1
ATOM 1904 N N . ALA A 1 259 ? -12.614 36.251 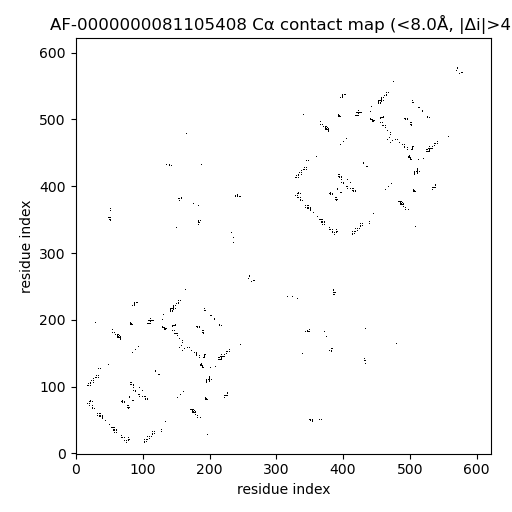7.05 1 42.08 259 ALA A N 1
ATOM 1905 C CA . ALA A 1 259 ? -12.661 36.857 8.379 1 42.08 259 ALA A CA 1
ATOM 1906 C C . ALA A 1 259 ? -11.609 37.953 8.52 1 42.08 259 ALA A C 1
ATOM 1908 O O . ALA A 1 259 ? -11.883 39.017 9.081 1 42.08 259 ALA A O 1
ATOM 1909 N N . ALA A 1 260 ? -10.511 37.683 7.986 1 44 260 ALA A N 1
ATOM 1910 C CA . ALA A 1 260 ? -9.455 38.691 8.025 1 44 260 ALA A CA 1
ATOM 1911 C C . ALA A 1 260 ? -9.799 39.881 7.134 1 44 260 ALA A C 1
ATOM 1913 O O . ALA A 1 260 ? -9.57 41.033 7.51 1 44 260 ALA A O 1
ATOM 1914 N N . ALA A 1 261 ? -10.286 39.697 5.985 1 46.29 261 ALA A N 1
ATOM 1915 C CA . ALA A 1 261 ? -10.678 40.763 5.066 1 46.29 261 ALA A CA 1
ATOM 1916 C C . ALA A 1 261 ? -11.852 41.563 5.624 1 46.29 261 ALA A C 1
ATOM 1918 O O . ALA A 1 261 ? -11.89 42.789 5.5 1 46.29 261 ALA A O 1
ATOM 1919 N N . GLU A 1 262 ? -12.84 40.936 6.176 1 44.72 262 GLU A N 1
ATOM 1920 C CA . GLU A 1 262 ? -14.032 41.631 6.652 1 44.72 262 GLU A CA 1
ATOM 1921 C C . GLU A 1 262 ? -13.823 42.185 8.058 1 44.72 262 GLU A C 1
ATOM 1923 O O . GLU A 1 262 ? -14.325 43.262 8.388 1 44.72 262 GLU A O 1
ATOM 1928 N N . MET A 1 263 ? -13.132 41.369 8.895 1 47.18 263 MET A N 1
ATOM 1929 C CA . MET A 1 263 ? -13.145 41.829 10.281 1 47.18 263 MET A CA 1
ATOM 1930 C C . MET A 1 263 ? -11.726 42.059 10.791 1 47.18 263 MET A C 1
ATOM 1932 O O . MET A 1 263 ? -11.518 42.265 11.988 1 47.18 263 MET A O 1
ATOM 1936 N N . GLY A 1 264 ? -10.699 42.191 9.919 1 41.57 264 GLY A N 1
ATOM 1937 C CA . GLY A 1 264 ? -9.325 42.515 10.268 1 41.57 264 GLY A CA 1
ATOM 1938 C C . GLY A 1 264 ? -8.654 41.444 11.107 1 41.57 264 GLY A C 1
ATOM 1939 O O . GLY A 1 264 ? -8.957 40.257 10.966 1 41.57 264 GLY A O 1
ATOM 1940 N N . GLN A 1 265 ? -7.598 41.902 11.965 1 45.21 265 GLN A N 1
ATOM 1941 C CA . GLN A 1 265 ? -6.819 41.028 12.836 1 45.21 265 GLN A CA 1
ATOM 1942 C C . GLN A 1 265 ? -7.712 40.338 13.863 1 45.21 265 GLN A C 1
ATOM 1944 O O . GLN A 1 265 ? -7.418 39.224 14.301 1 45.21 265 GLN A O 1
ATOM 1949 N N . GLU A 1 266 ? -8.662 40.915 14.429 1 44.95 266 GLU A N 1
ATOM 1950 C CA . GLU A 1 266 ? -9.612 40.401 15.412 1 44.95 266 GLU A CA 1
ATOM 1951 C C . GLU A 1 266 ? -10.497 39.315 14.808 1 44.95 266 GLU A C 1
ATOM 1953 O O . GLU A 1 266 ? -10.815 38.326 15.472 1 44.95 266 GLU A O 1
ATOM 1958 N N . GLY A 1 267 ? -10.814 39.374 13.598 1 42.35 267 GLY A N 1
ATOM 1959 C CA . GLY A 1 267 ? -11.579 38.355 12.898 1 42.35 267 GLY A CA 1
ATOM 1960 C C . GLY A 1 267 ? -10.788 37.086 12.642 1 42.35 267 GLY A C 1
ATOM 1961 O O . GLY A 1 267 ? -11.328 35.982 12.739 1 42.35 267 GLY A O 1
ATOM 1962 N N . LEU A 1 268 ? -9.651 37.23 12.399 1 43.93 268 LEU A N 1
ATOM 1963 C CA . LEU A 1 268 ? -8.731 36.104 12.276 1 43.93 268 LEU A CA 1
ATOM 1964 C C . LEU A 1 268 ? -8.576 35.381 13.61 1 43.93 268 LEU A C 1
ATOM 1966 O O . LEU A 1 268 ? -8.568 34.149 13.656 1 43.93 268 LEU A O 1
ATOM 1970 N N . ALA A 1 269 ? -8.38 35.939 14.756 1 47.33 269 ALA A N 1
ATOM 1971 C CA . ALA A 1 269 ? -8.35 35.356 16.094 1 47.33 269 ALA A CA 1
ATOM 1972 C C . ALA A 1 269 ? -9.677 34.682 16.429 1 47.33 269 ALA A C 1
ATOM 1974 O O . ALA A 1 269 ? -9.703 33.652 17.107 1 47.33 269 ALA A O 1
ATOM 1975 N N . MET A 1 270 ? -10.789 35.102 16.007 1 44.35 270 MET A N 1
ATOM 1976 C CA . MET A 1 270 ? -12.106 34.528 16.27 1 44.35 270 MET A CA 1
ATOM 1977 C C . MET A 1 270 ? -12.322 33.262 15.448 1 44.35 270 MET A C 1
ATOM 1979 O O . MET A 1 270 ? -12.858 32.274 15.952 1 44.35 270 MET A O 1
ATOM 1983 N N . VAL A 1 271 ? -11.929 33.277 14.231 1 47.08 271 VAL A N 1
ATOM 1984 C CA . VAL A 1 271 ? -12.076 32.081 13.408 1 47.08 271 VAL A CA 1
ATOM 1985 C C . VAL A 1 271 ? -11.076 31.018 13.857 1 47.08 271 VAL A C 1
ATOM 1987 O O . VAL A 1 271 ? -11.398 29.828 13.888 1 47.08 271 VAL A O 1
ATOM 1990 N N . ARG A 1 272 ? -9.989 31.446 14.256 1 49.53 272 ARG A N 1
ATOM 1991 C CA . ARG A 1 272 ? -9.036 30.537 14.885 1 49.53 272 ARG A CA 1
ATOM 1992 C C . ARG A 1 272 ? -9.543 30.068 16.245 1 49.53 272 ARG A C 1
ATOM 1994 O O . ARG A 1 272 ? -9.318 28.921 16.635 1 49.53 272 ARG A O 1
ATOM 2001 N N . SER A 1 273 ? -10.077 30.844 17.062 1 45.96 273 SER A N 1
ATOM 2002 C CA . SER A 1 273 ? -10.727 30.474 18.315 1 45.96 273 SER A CA 1
ATOM 2003 C C . SER A 1 273 ? -12.009 29.689 18.062 1 45.96 273 SER A C 1
ATOM 2005 O O . SER A 1 273 ? -12.326 28.753 18.8 1 45.96 273 SER A O 1
ATOM 2007 N N . ARG A 1 274 ? -12.81 30.029 17.042 1 43.97 274 ARG A N 1
ATOM 2008 C CA . ARG A 1 274 ? -14.017 29.28 16.708 1 43.97 274 ARG A CA 1
ATOM 2009 C C . ARG A 1 274 ? -13.671 27.932 16.085 1 43.97 274 ARG A C 1
ATOM 2011 O O . ARG A 1 274 ? -14.359 26.937 16.323 1 43.97 274 ARG A O 1
ATOM 2018 N N . SER A 1 275 ? -12.738 27.895 15.23 1 41.3 275 SER A N 1
ATOM 2019 C CA . SER A 1 275 ? -12.306 26.601 14.714 1 41.3 275 SER A CA 1
ATOM 2020 C C . SER A 1 275 ? -11.679 25.749 15.814 1 41.3 275 SER A C 1
ATOM 2022 O O . SER A 1 275 ? -11.858 24.53 15.84 1 41.3 275 SER A O 1
ATOM 2024 N N . ARG A 1 276 ? -11.039 26.266 16.774 1 41.27 276 ARG A N 1
ATOM 2025 C CA . ARG A 1 276 ? -10.718 25.629 18.046 1 41.27 276 ARG A CA 1
ATOM 2026 C C . ARG A 1 276 ? -11.97 25.44 18.896 1 41.27 276 ARG A C 1
ATOM 2028 O O . ARG A 1 276 ? -12.112 24.429 19.586 1 41.27 276 ARG A O 1
ATOM 2035 N N . SER A 1 277 ? -12.842 26.428 18.967 1 38 277 SER A N 1
ATOM 2036 C CA . SER A 1 277 ? -14.084 26.328 19.726 1 38 277 SER A CA 1
ATOM 2037 C C . SER A 1 277 ? -15.104 25.453 19.005 1 38 277 SER A C 1
ATOM 2039 O O . SER A 1 277 ? -15.87 24.729 19.644 1 38 277 SER A O 1
ATOM 2041 N N . MET A 1 278 ? -15.227 25.475 17.703 1 38.72 278 MET A N 1
ATOM 2042 C CA . MET A 1 278 ? -16.134 24.557 17.02 1 38.72 278 MET A CA 1
ATOM 2043 C C . MET A 1 278 ? -15.624 23.123 17.106 1 38.72 278 MET A C 1
ATOM 2045 O O . MET A 1 278 ? -16.416 22.18 17.155 1 38.72 278 MET A O 1
ATOM 2049 N N . SER A 1 279 ? -14.394 22.908 17.194 1 35.88 279 SER A N 1
ATOM 2050 C CA . SER A 1 279 ? -13.902 21.596 17.603 1 35.88 279 SER A CA 1
ATOM 2051 C C . SER A 1 279 ? -14.191 21.332 19.076 1 35.88 279 SER A C 1
ATOM 2053 O O . SER A 1 279 ? -14.574 20.221 19.45 1 35.88 279 SER A O 1
ATOM 2055 N N . VAL A 1 280 ? -14.153 22.317 19.939 1 38.71 280 VAL A N 1
ATOM 2056 C CA . VAL A 1 280 ? -14.6 22.183 21.321 1 38.71 280 VAL A CA 1
ATOM 2057 C C . VAL A 1 280 ? -16.122 22.285 21.384 1 38.71 280 VAL A C 1
ATOM 2059 O O . VAL A 1 280 ? -16.768 21.564 22.148 1 38.71 280 VAL A O 1
ATOM 2062 N N . SER A 1 281 ? -16.781 23.126 20.676 1 37.91 281 SER A N 1
ATOM 2063 C CA . SER A 1 281 ? -18.223 23.329 20.772 1 37.91 281 SER A CA 1
ATOM 2064 C C . SER A 1 281 ? -18.987 22.186 20.114 1 37.91 281 SER A C 1
ATOM 2066 O O . SER A 1 281 ? -20.051 21.786 20.593 1 37.91 281 SER A O 1
ATOM 2068 N N . ASN A 1 282 ? -18.54 21.616 19.002 1 38.91 282 ASN A N 1
ATOM 2069 C CA . ASN A 1 282 ? -19.205 20.394 18.564 1 38.91 282 ASN A CA 1
ATOM 2070 C C . ASN A 1 282 ? -19.02 19.263 19.571 1 38.91 282 ASN A C 1
ATOM 2072 O O . ASN A 1 282 ? -19.878 18.387 19.692 1 38.91 282 ASN A O 1
ATOM 2076 N N . ASP A 1 283 ? -18.045 19.26 20.371 1 38.5 283 ASP A N 1
ATOM 2077 C CA . ASP A 1 283 ? -17.912 18.37 21.52 1 38.5 283 ASP A CA 1
ATOM 2078 C C . ASP A 1 283 ? -18.838 18.796 22.656 1 38.5 283 ASP A C 1
ATOM 2080 O O . ASP A 1 283 ? -19.461 17.954 23.306 1 38.5 283 ASP A O 1
ATOM 2084 N N . VAL A 1 284 ? -19.081 20.084 22.907 1 43.15 284 VAL A N 1
ATOM 2085 C CA . VAL A 1 284 ? -19.975 20.544 23.965 1 43.15 284 VAL A CA 1
ATOM 2086 C C . VAL A 1 284 ? -21.422 20.482 23.482 1 43.15 284 VAL A C 1
ATOM 2088 O O . VAL A 1 284 ? -22.315 20.073 24.228 1 43.15 284 VAL A O 1
ATOM 2091 N N . MET A 1 285 ? -21.806 20.729 22.301 1 41.96 285 MET A N 1
ATOM 2092 C CA . MET A 1 285 ? -23.176 20.623 21.805 1 41.96 285 MET A CA 1
ATOM 2093 C C . MET A 1 285 ? -23.587 19.163 21.65 1 41.96 285 MET A C 1
ATOM 2095 O O . MET A 1 285 ? -24.712 18.791 21.986 1 41.96 285 MET A O 1
ATOM 2099 N N . LEU A 1 286 ? -22.673 18.318 21.328 1 40.6 286 LEU A N 1
ATOM 2100 C CA . LEU A 1 286 ? -22.96 16.888 21.351 1 40.6 286 LEU A CA 1
ATOM 2101 C C . LEU A 1 286 ? -23.052 16.374 22.784 1 40.6 286 LEU A C 1
ATOM 2103 O O . LEU A 1 286 ? -23.838 15.47 23.075 1 40.6 286 LEU A O 1
ATOM 2107 N N . ARG A 1 287 ? -22.434 16.989 23.675 1 43.44 287 ARG A N 1
ATOM 2108 C CA . ARG A 1 287 ? -22.635 16.66 25.083 1 43.44 287 ARG A CA 1
ATOM 2109 C C . ARG A 1 287 ? -23.954 17.227 25.595 1 43.44 287 ARG A C 1
ATOM 2111 O O . ARG A 1 287 ? -24.67 16.565 26.35 1 43.44 287 ARG A O 1
ATOM 2118 N N . LYS A 1 288 ? -24.376 18.341 25.194 1 45.69 288 LYS A N 1
ATOM 2119 C CA . LYS A 1 288 ? -25.636 18.918 25.653 1 45.69 288 LYS A CA 1
ATOM 2120 C C . LYS A 1 288 ? -26.829 18.208 25.02 1 45.69 288 LYS A C 1
ATOM 2122 O O . LYS A 1 288 ? -27.837 17.96 25.686 1 45.69 288 LYS A O 1
ATOM 2127 N N . ASP A 1 289 ? -26.717 17.786 23.804 1 45.39 289 ASP A N 1
ATOM 2128 C CA . ASP A 1 289 ? -27.796 17.011 23.199 1 45.39 289 ASP A CA 1
ATOM 2129 C C . ASP A 1 289 ? -27.883 15.617 23.816 1 45.39 289 ASP A C 1
ATOM 2131 O O . ASP A 1 289 ? -28.978 15.085 24.011 1 45.39 289 ASP A O 1
ATOM 2135 N N . ARG A 1 290 ? -26.738 15.092 24.29 1 42.34 290 ARG A N 1
ATOM 2136 C CA . ARG A 1 290 ? -26.741 13.835 25.031 1 42.34 290 ARG A CA 1
ATOM 2137 C C . ARG A 1 290 ? -27.281 14.033 26.443 1 42.34 290 ARG A C 1
ATOM 2139 O O . ARG A 1 290 ? -28.078 13.227 26.928 1 42.34 290 ARG A O 1
ATOM 2146 N N . ASP A 1 291 ? -26.928 15.114 27.065 1 47.31 291 ASP A N 1
ATOM 2147 C CA . ASP A 1 291 ? -27.44 15.392 28.403 1 47.31 291 ASP A CA 1
ATOM 2148 C C . ASP A 1 291 ? -28.923 15.755 28.36 1 47.31 291 ASP A C 1
ATOM 2150 O O . ASP A 1 291 ? -29.693 15.347 29.231 1 47.31 291 ASP A O 1
ATOM 2154 N N . ALA A 1 292 ? -29.408 16.485 27.356 1 48.8 292 ALA A N 1
ATOM 2155 C CA . ALA A 1 292 ? -30.818 16.83 27.193 1 48.8 292 ALA A CA 1
ATOM 2156 C C . ALA A 1 292 ? -31.64 15.605 26.802 1 48.8 292 ALA A C 1
ATOM 2158 O O . ALA A 1 292 ? -32.769 15.434 27.266 1 48.8 292 ALA A O 1
ATOM 2159 N N . ALA A 1 293 ? -31.121 14.734 26.088 1 45.33 293 ALA A N 1
ATOM 2160 C CA . ALA A 1 293 ? -31.789 13.478 25.755 1 45.33 293 ALA A CA 1
ATOM 2161 C C . ALA A 1 293 ? -31.903 12.576 26.98 1 45.33 293 ALA A C 1
ATOM 2163 O O . ALA A 1 293 ? -32.921 11.906 27.173 1 45.33 293 ALA A O 1
ATOM 2164 N N . MET A 1 294 ? -30.89 12.679 27.849 1 44.4 294 MET A N 1
ATOM 2165 C CA . MET A 1 294 ? -30.954 11.906 29.086 1 44.4 294 MET A CA 1
ATOM 2166 C C . MET A 1 294 ? -32 12.482 30.034 1 44.4 294 MET A C 1
ATOM 2168 O O . MET A 1 294 ? -32.662 11.739 30.761 1 44.4 294 MET A O 1
ATOM 2172 N N . ARG A 1 295 ? -32.154 13.813 30.059 1 45.11 295 ARG A N 1
ATOM 2173 C CA . ARG A 1 295 ? -33.128 14.426 30.956 1 45.11 295 ARG A CA 1
ATOM 2174 C C . ARG A 1 295 ? -34.55 14.214 30.448 1 45.11 295 ARG A C 1
ATOM 2176 O O . ARG A 1 295 ? -35.493 14.141 31.239 1 45.11 295 ARG A O 1
ATOM 2183 N N . ARG A 1 296 ? -34.758 14.235 29.098 1 45.15 296 ARG A N 1
ATOM 2184 C CA . ARG A 1 296 ? -36.098 13.991 28.576 1 45.15 296 ARG A CA 1
ATOM 2185 C C . ARG A 1 296 ? -36.542 12.559 28.854 1 45.15 296 ARG A C 1
ATOM 2187 O O . ARG A 1 296 ? -37.739 12.283 28.956 1 45.15 296 ARG A O 1
ATOM 2194 N N . ALA A 1 297 ? -35.565 11.645 28.861 1 44.44 297 ALA A N 1
ATOM 2195 C CA . ALA A 1 297 ? -35.923 10.247 29.086 1 44.44 297 ALA A CA 1
ATOM 2196 C C . ALA A 1 297 ? -36.345 10.016 30.535 1 44.44 297 ALA A C 1
ATOM 2198 O O . ALA A 1 297 ? -36.921 8.976 30.861 1 44.44 297 ALA A O 1
ATOM 2199 N N . SER A 1 298 ? -35.816 10.896 31.426 1 39.73 298 SER A N 1
ATOM 2200 C CA . SER A 1 298 ? -36.14 10.65 32.827 1 39.73 298 SER A CA 1
ATOM 2201 C C . SER A 1 298 ? -37.519 11.197 33.179 1 39.73 298 SER A C 1
ATOM 2203 O O . SER A 1 298 ? -37.822 11.422 34.353 1 39.73 298 SER A O 1
ATOM 2205 N N . ILE A 1 299 ? -38.205 11.898 32.177 1 37.85 299 ILE A N 1
ATOM 2206 C CA . ILE A 1 299 ? -39.5 12.418 32.601 1 37.85 299 ILE A CA 1
ATOM 2207 C C . ILE A 1 299 ? -40.457 11.26 32.876 1 37.85 299 ILE A C 1
ATOM 2209 O O . ILE A 1 299 ? -40.685 10.415 32.007 1 37.85 299 ILE A O 1
ATOM 2213 N N . PRO A 1 300 ? -40.653 10.947 34.134 1 36.06 300 PRO A N 1
ATOM 2214 C CA . PRO A 1 300 ? -41.569 9.89 34.569 1 36.06 300 PRO A CA 1
ATOM 2215 C C . PRO A 1 300 ? -42.949 10.003 33.924 1 36.06 300 PRO A C 1
ATOM 2217 O O . PRO A 1 300 ? -43.472 11.109 33.768 1 36.06 300 PRO A O 1
ATOM 2220 N N . GLU A 1 301 ? -43.202 9.298 32.781 1 32.41 301 GLU A N 1
ATOM 2221 C CA . GLU A 1 301 ? -44.512 9.221 32.142 1 32.41 301 GLU A CA 1
ATOM 2222 C C . GLU A 1 301 ? -45.633 9.226 33.177 1 32.41 301 GLU A C 1
ATOM 2224 O O . GLU A 1 301 ? -45.683 8.356 34.049 1 32.41 301 GLU A O 1
ATOM 2229 N N . GLU A 1 302 ? -46.114 10.423 33.635 1 33 302 GLU A N 1
ATOM 2230 C CA . GLU A 1 302 ? -47.252 10.629 34.526 1 33 302 GLU A CA 1
ATOM 2231 C C . GLU A 1 302 ? -48.454 9.797 34.087 1 33 302 GLU A C 1
ATOM 2233 O O . GLU A 1 302 ? -48.674 9.598 32.89 1 33 302 GLU A O 1
ATOM 2238 N N . SER A 1 303 ? -48.963 8.885 35.005 1 34.07 303 SER A N 1
ATOM 2239 C CA . SER A 1 303 ? -50.068 7.932 34.987 1 34.07 303 SER A CA 1
ATOM 2240 C C . SER A 1 303 ? -51.369 8.602 34.557 1 34.07 303 SER A C 1
ATOM 2242 O O . SER A 1 303 ? -51.744 9.645 35.098 1 34.07 303 SER A O 1
ATOM 2244 N N . PRO A 1 304 ? -51.784 8.581 33.23 1 32.6 304 PRO A N 1
ATOM 2245 C CA . PRO A 1 304 ? -53.011 9.202 32.726 1 32.6 304 PRO A CA 1
ATOM 2246 C C . PRO A 1 304 ? -54.219 8.931 33.62 1 32.6 304 PRO A C 1
ATOM 2248 O O . PRO A 1 304 ? -54.351 7.835 34.171 1 32.6 304 PRO A O 1
ATOM 2251 N N . VAL A 1 305 ? -54.793 9.826 34.41 1 30.21 305 VAL A N 1
ATOM 2252 C CA . VAL A 1 305 ? -55.969 9.871 35.272 1 30.21 305 VAL A CA 1
ATOM 2253 C C . VAL A 1 305 ? -57.205 9.445 34.483 1 30.21 305 VAL A C 1
ATOM 2255 O O . VAL A 1 305 ? -57.39 9.858 33.336 1 30.21 305 VAL A O 1
ATOM 2258 N N . SER A 1 306 ? -57.795 8.206 34.76 1 26.12 306 SER A N 1
ATOM 2259 C CA . SER A 1 306 ? -59.014 7.589 34.247 1 26.12 306 SER A CA 1
ATOM 2260 C C . SER A 1 306 ? -60.215 8.514 34.413 1 26.12 306 SER A C 1
ATOM 2262 O O . SER A 1 306 ? -60.51 8.964 35.522 1 26.12 306 SER A O 1
ATOM 2264 N N . ALA A 1 307 ? -60.529 9.441 33.466 1 27.43 307 ALA A N 1
ATOM 2265 C CA . ALA A 1 307 ? -61.663 10.362 33.436 1 27.43 307 ALA A CA 1
ATOM 2266 C C . ALA A 1 307 ? -62.983 9.612 33.591 1 27.43 307 ALA A C 1
ATOM 2268 O O . ALA A 1 307 ? -63.734 9.459 32.625 1 27.43 307 ALA A O 1
ATOM 2269 N N . ALA A 1 308 ? -63.179 8.405 34.244 1 27.74 308 ALA A N 1
ATOM 2270 C CA . ALA A 1 308 ? -64.506 7.799 34.313 1 27.74 308 ALA A CA 1
ATOM 2271 C C . ALA A 1 308 ? -65.491 8.715 35.034 1 27.74 308 ALA A C 1
ATOM 2273 O O . ALA A 1 308 ? -66.687 8.421 35.1 1 27.74 308 ALA A O 1
ATOM 2274 N N . ASP A 1 309 ? -65.174 9.715 35.918 1 23.23 309 ASP A N 1
ATOM 2275 C CA . ASP A 1 309 ? -66.279 10.084 36.797 1 23.23 309 ASP A CA 1
ATOM 2276 C C . ASP A 1 309 ? -67.311 10.93 36.056 1 23.23 309 ASP A C 1
ATOM 2278 O O . ASP A 1 309 ? -68.263 11.429 36.66 1 23.23 309 ASP A O 1
ATOM 2282 N N . VAL A 1 310 ? -66.984 11.581 34.879 1 23.89 310 VAL A N 1
ATOM 2283 C CA . VAL A 1 310 ? -68.023 12.571 34.618 1 23.89 310 VAL A CA 1
ATOM 2284 C C . VAL A 1 310 ? -69.277 11.878 34.09 1 23.89 310 VAL A C 1
ATOM 2286 O O . VAL A 1 310 ? -70.319 12.514 33.915 1 23.89 310 VAL A O 1
ATOM 2289 N N . VAL A 1 311 ? -69.28 10.576 33.53 1 21.68 311 VAL A N 1
ATOM 2290 C CA . VAL A 1 311 ? -70.686 10.196 33.449 1 21.68 311 VAL A CA 1
ATOM 2291 C C . VAL A 1 311 ? -71.168 9.702 34.811 1 21.68 311 VAL A C 1
ATOM 2293 O O . VAL A 1 311 ? -70.433 9.014 35.524 1 21.68 311 VAL A O 1
ATOM 2296 N N . MET B 1 1 ? -13.558 4.395 29.683 1 29.95 1 MET B N 1
ATOM 2297 C CA . MET B 1 1 ? -12.255 4.273 30.332 1 29.95 1 MET B CA 1
ATOM 2298 C C . MET B 1 1 ? -11.44 5.55 30.161 1 29.95 1 MET B C 1
ATOM 2300 O O . MET B 1 1 ? -11.445 6.156 29.088 1 29.95 1 MET B O 1
ATOM 2304 N N . PRO B 1 2 ? -11.154 6.269 31.101 1 39.92 2 PRO B N 1
ATOM 2305 C CA . PRO B 1 2 ? -10.306 7.463 31.082 1 39.92 2 PRO B CA 1
ATOM 2306 C C . PRO B 1 2 ? -9.075 7.298 30.194 1 39.92 2 PRO B C 1
ATOM 2308 O O . PRO B 1 2 ? -8.485 6.215 30.145 1 39.92 2 PRO B O 1
ATOM 2311 N N . ASN B 1 3 ? -9.014 7.948 29.081 1 49.19 3 ASN B N 1
ATOM 2312 C CA . ASN B 1 3 ? -7.938 7.966 28.096 1 49.19 3 ASN B CA 1
ATOM 2313 C C . ASN B 1 3 ? -6.57 8.081 28.761 1 49.19 3 ASN B C 1
ATOM 2315 O O . ASN B 1 3 ? -6.189 9.157 29.226 1 49.19 3 ASN B O 1
ATOM 2319 N N . ARG B 1 4 ? -6.247 7.066 29.601 1 49.42 4 ARG B N 1
ATOM 2320 C CA . ARG B 1 4 ? -4.982 6.968 30.323 1 49.42 4 ARG B CA 1
ATOM 2321 C C . ARG B 1 4 ? -3.842 7.579 29.517 1 49.42 4 ARG B C 1
ATOM 2323 O O . ARG B 1 4 ? -2.752 7.805 30.046 1 49.42 4 ARG B O 1
ATOM 2330 N N . LEU B 1 5 ? -3.961 7.564 28.258 1 57.62 5 LEU B N 1
ATOM 2331 C CA . LEU B 1 5 ? -2.831 8.109 27.513 1 57.62 5 LEU B CA 1
ATOM 2332 C C . LEU B 1 5 ? -2.735 9.619 27.7 1 57.62 5 LEU B C 1
ATOM 2334 O O . LEU B 1 5 ? -1.802 10.252 27.201 1 57.62 5 LEU B O 1
ATOM 2338 N N . HIS B 1 6 ? -3.745 10.234 28.405 1 60.01 6 HIS B N 1
ATOM 2339 C CA . HIS B 1 6 ? -3.749 11.667 28.68 1 60.01 6 HIS B CA 1
ATOM 2340 C C . HIS B 1 6 ? -2.671 12.037 29.693 1 60.01 6 HIS B C 1
ATOM 2342 O O . HIS B 1 6 ? -2.345 13.215 29.857 1 60.01 6 HIS B O 1
ATOM 2348 N N . ARG B 1 7 ? -2.065 10.981 30.222 1 63.35 7 ARG B N 1
ATOM 2349 C CA . ARG B 1 7 ? -1.167 11.281 31.333 1 63.35 7 ARG B CA 1
ATOM 2350 C C . ARG B 1 7 ? 0.238 11.599 30.831 1 63.35 7 ARG B C 1
ATOM 2352 O O . ARG B 1 7 ? 1.066 12.123 31.579 1 63.35 7 ARG B O 1
ATOM 2359 N N . PHE B 1 8 ? 0.498 11.289 29.544 1 69.51 8 PHE B N 1
ATOM 2360 C CA . PHE B 1 8 ? 1.87 11.53 29.114 1 69.51 8 PHE B CA 1
ATOM 2361 C C . PHE B 1 8 ? 2.076 12.997 28.756 1 69.51 8 PHE B C 1
ATOM 2363 O O . PHE B 1 8 ? 1.164 13.65 28.245 1 69.51 8 PHE B O 1
ATOM 2370 N N . PRO B 1 9 ? 3.267 13.517 29.203 1 80.03 9 PRO B N 1
ATOM 2371 C CA . PRO B 1 9 ? 3.604 14.857 28.716 1 80.03 9 PRO B CA 1
ATOM 2372 C C . PRO B 1 9 ? 3.512 14.973 27.196 1 80.03 9 PRO B C 1
ATOM 2374 O O . PRO B 1 9 ? 3.742 13.992 26.484 1 80.03 9 PRO B O 1
ATOM 2377 N N . GLU B 1 10 ? 3.148 16.056 26.756 1 82.39 10 GLU B N 1
ATOM 2378 C CA . GLU B 1 10 ? 2.901 16.33 25.344 1 82.39 10 GLU B CA 1
ATOM 2379 C C . GLU B 1 10 ? 4.117 15.974 24.492 1 82.39 10 GLU B C 1
ATOM 2381 O O . GLU B 1 10 ? 3.974 15.443 23.389 1 82.39 10 GLU B O 1
ATOM 2386 N N . ARG B 1 11 ? 5.282 16.244 25.005 1 82.61 11 ARG B N 1
ATOM 2387 C CA . ARG B 1 11 ? 6.509 15.967 24.265 1 82.61 11 ARG B CA 1
ATOM 2388 C C . ARG B 1 11 ? 6.701 14.468 24.063 1 82.61 11 ARG B C 1
ATOM 2390 O O . ARG B 1 11 ? 7.132 14.03 22.994 1 82.61 11 ARG B O 1
ATOM 2397 N N . VAL B 1 12 ? 6.421 13.773 25.075 1 85.54 12 VAL B N 1
ATOM 2398 C CA . VAL B 1 12 ? 6.569 12.323 25.02 1 85.54 12 VAL B CA 1
ATOM 2399 C C . VAL B 1 12 ? 5.507 11.729 24.098 1 85.54 12 VAL B C 1
ATOM 2401 O O . VAL B 1 12 ? 5.793 10.822 23.313 1 85.54 12 VAL B O 1
ATOM 2404 N N . LYS B 1 13 ? 4.363 12.25 24.185 1 86.45 13 LYS B N 1
ATOM 2405 C CA . LYS B 1 13 ? 3.282 11.784 23.321 1 86.45 13 LYS B CA 1
ATOM 2406 C C . LYS B 1 13 ? 3.617 12.015 21.85 1 86.45 13 LYS B C 1
ATOM 2408 O O . LYS B 1 13 ? 3.419 11.128 21.017 1 86.45 13 LYS B O 1
ATOM 2413 N N . THR B 1 14 ? 4.108 13.157 21.628 1 87.39 14 THR B N 1
ATOM 2414 C CA . THR B 1 14 ? 4.485 13.5 20.261 1 87.39 14 THR B CA 1
ATOM 2415 C C . THR B 1 14 ? 5.579 12.566 19.751 1 87.39 14 THR B C 1
ATOM 2417 O O . THR B 1 14 ? 5.504 12.072 18.624 1 87.39 14 THR B O 1
ATOM 2420 N N . ALA B 1 15 ? 6.516 12.339 20.602 1 89.8 15 ALA B N 1
ATOM 2421 C CA . ALA B 1 15 ? 7.612 11.447 20.233 1 89.8 15 ALA B CA 1
ATOM 2422 C C . ALA B 1 15 ? 7.103 10.033 19.969 1 89.8 15 ALA B C 1
ATOM 2424 O O . ALA B 1 15 ? 7.552 9.37 19.032 1 89.8 15 ALA B O 1
ATOM 2425 N N . LEU B 1 16 ? 6.203 9.63 20.732 1 90.65 16 LEU B N 1
ATOM 2426 C CA . LEU B 1 16 ? 5.641 8.293 20.578 1 90.65 16 LEU B CA 1
ATOM 2427 C C . LEU B 1 16 ? 4.838 8.186 19.286 1 90.65 16 LEU B C 1
ATOM 2429 O O . LEU B 1 16 ? 4.924 7.181 18.578 1 90.65 16 LEU B O 1
ATOM 2433 N N . VAL B 1 17 ? 4.098 9.217 18.975 1 91.72 17 VAL B N 1
ATOM 2434 C CA . VAL B 1 17 ? 3.299 9.227 17.755 1 91.72 17 VAL B CA 1
ATOM 2435 C C . VAL B 1 17 ? 4.217 9.193 16.535 1 91.72 17 VAL B C 1
ATOM 2437 O O . VAL B 1 17 ? 4.007 8.401 15.614 1 91.72 17 VAL B O 1
ATOM 2440 N N . ILE B 1 18 ? 5.211 9.955 16.583 1 92.33 18 ILE B N 1
ATOM 2441 C CA . ILE B 1 18 ? 6.149 10.044 15.47 1 92.33 18 ILE B CA 1
ATOM 2442 C C . ILE B 1 18 ? 6.889 8.718 15.311 1 92.33 18 ILE B C 1
ATOM 2444 O O . ILE B 1 18 ? 6.979 8.179 14.205 1 92.33 18 ILE B O 1
ATOM 2448 N N . GLY B 1 19 ? 7.35 8.273 16.417 1 94.37 19 GLY B N 1
ATOM 2449 C CA . GLY B 1 19 ? 8.083 7.017 16.38 1 94.37 19 GLY B CA 1
ATOM 2450 C C . GLY B 1 19 ? 7.24 5.848 15.906 1 94.37 19 GLY B C 1
ATOM 2451 O O . GLY B 1 19 ? 7.634 5.125 14.988 1 94.37 19 GLY B O 1
ATOM 2452 N N . LEU B 1 20 ? 6.107 5.696 16.426 1 94.27 20 LEU B N 1
ATOM 2453 C CA . LEU B 1 20 ? 5.224 4.586 16.083 1 94.27 20 LEU B CA 1
ATOM 2454 C C . LEU B 1 20 ? 4.703 4.728 14.657 1 94.27 20 LEU B C 1
ATOM 2456 O O . LEU B 1 20 ? 4.59 3.737 13.931 1 94.27 20 LEU B O 1
ATOM 2460 N N . GLY B 1 21 ? 4.351 5.949 14.325 1 94.69 21 GLY B N 1
ATOM 2461 C CA . GLY B 1 21 ? 3.877 6.182 12.97 1 94.69 21 GLY B CA 1
ATOM 2462 C C . GLY B 1 21 ? 4.917 5.864 11.912 1 94.69 21 GLY B C 1
ATOM 2463 O O . GLY B 1 21 ? 4.609 5.223 10.905 1 94.69 21 GLY B O 1
ATOM 2464 N N . GLU B 1 22 ? 6.121 6.265 12.157 1 96.8 22 GLU B N 1
ATOM 2465 C CA . GLU B 1 22 ? 7.194 6.003 11.202 1 96.8 22 GLU B CA 1
ATOM 2466 C C . GLU B 1 22 ? 7.566 4.523 11.183 1 96.8 22 GLU B C 1
ATOM 2468 O O . GLU B 1 22 ? 7.9 3.975 10.13 1 96.8 22 GLU B O 1
ATOM 2473 N N . PHE B 1 23 ? 7.523 3.905 12.331 1 97.9 23 PHE B N 1
ATOM 2474 C CA . PHE B 1 23 ? 7.777 2.469 12.373 1 97.9 23 PHE B CA 1
ATOM 2475 C C . PHE B 1 23 ? 6.715 1.709 11.586 1 97.9 23 PHE B C 1
ATOM 2477 O O . PHE B 1 23 ? 7.041 0.912 10.704 1 97.9 23 PHE B O 1
ATOM 2484 N N . CYS B 1 24 ? 5.443 1.971 11.858 1 97.26 24 CYS B N 1
ATOM 2485 C CA . CYS B 1 24 ? 4.344 1.251 11.223 1 97.26 24 CYS B CA 1
ATOM 2486 C C . CYS B 1 24 ? 4.331 1.493 9.718 1 97.26 24 CYS B C 1
ATOM 2488 O O . CYS B 1 24 ? 4.179 0.554 8.935 1 97.26 24 CYS B O 1
ATOM 2490 N N . GLY B 1 25 ? 4.479 2.733 9.361 1 97.77 25 GLY B N 1
ATOM 2491 C CA . GLY B 1 25 ? 4.484 3.063 7.945 1 97.77 25 GLY B CA 1
ATOM 2492 C C . GLY B 1 25 ? 5.641 2.435 7.19 1 97.77 25 GLY B C 1
ATOM 2493 O O . GLY B 1 25 ? 5.451 1.869 6.111 1 97.77 25 GLY B O 1
ATOM 2494 N N . THR B 1 26 ? 6.845 2.499 7.722 1 98.59 26 THR B N 1
ATOM 2495 C CA . THR B 1 26 ? 8.009 1.894 7.086 1 98.59 26 THR B CA 1
ATOM 2496 C C . THR B 1 26 ? 7.869 0.376 7.033 1 98.59 26 THR B C 1
ATOM 2498 O O . THR B 1 26 ? 8.196 -0.249 6.022 1 98.59 26 THR B O 1
ATOM 2501 N N . PHE B 1 27 ? 7.386 -0.19 8.079 1 98.77 27 PHE B N 1
ATOM 2502 C CA . PHE B 1 27 ? 7.203 -1.634 8.16 1 98.77 27 PHE B CA 1
ATOM 2503 C C . PHE B 1 27 ? 6.249 -2.121 7.076 1 98.77 27 PHE B C 1
ATOM 2505 O O . PHE B 1 27 ? 6.565 -3.056 6.337 1 98.77 27 PHE B O 1
ATOM 2512 N N . MET B 1 28 ? 5.118 -1.485 6.988 1 98.45 28 MET B N 1
ATOM 2513 C CA . MET B 1 28 ? 4.12 -1.925 6.017 1 98.45 28 MET B CA 1
ATOM 2514 C C . MET B 1 28 ? 4.609 -1.692 4.591 1 98.45 28 MET B C 1
ATOM 2516 O O . MET B 1 28 ? 4.401 -2.532 3.714 1 98.45 28 MET B O 1
ATOM 2520 N N . PHE B 1 29 ? 5.211 -0.496 4.349 1 98.34 29 PHE B N 1
ATOM 2521 C CA . PHE B 1 29 ? 5.799 -0.183 3.051 1 98.34 29 PHE B CA 1
ATOM 2522 C C . PHE B 1 29 ? 6.775 -1.272 2.622 1 98.34 29 PHE B C 1
ATOM 2524 O O . PHE B 1 29 ? 6.638 -1.844 1.538 1 98.34 29 PHE B O 1
ATOM 2531 N N . LEU B 1 30 ? 7.631 -1.674 3.513 1 98.89 30 LEU B N 1
ATOM 2532 C CA . LEU B 1 30 ? 8.695 -2.593 3.126 1 98.89 30 LEU B CA 1
ATOM 2533 C C . LEU B 1 30 ? 8.207 -4.038 3.165 1 98.89 30 LEU B C 1
ATOM 2535 O O . LEU B 1 30 ? 8.642 -4.866 2.361 1 98.89 30 LEU B O 1
ATOM 2539 N N . LEU B 1 31 ? 7.276 -4.347 4.061 1 98.81 31 LEU B N 1
ATOM 2540 C CA . LEU B 1 31 ? 6.682 -5.68 4.071 1 98.81 31 LEU B CA 1
ATOM 2541 C C . LEU B 1 31 ? 6.06 -6.008 2.718 1 98.81 31 LEU B C 1
ATOM 2543 O O . LEU B 1 31 ? 6.367 -7.044 2.124 1 98.81 31 LEU B O 1
ATOM 2547 N N . LEU B 1 32 ? 5.244 -5.111 2.219 1 98.77 32 LEU B N 1
ATOM 2548 C CA . LEU B 1 32 ? 4.533 -5.338 0.965 1 98.77 32 LEU B CA 1
ATOM 2549 C C . LEU B 1 32 ? 5.499 -5.334 -0.215 1 98.77 32 LEU B C 1
ATOM 2551 O O . LEU B 1 32 ? 5.364 -6.142 -1.137 1 98.77 32 LEU B O 1
ATOM 2555 N N . SER B 1 33 ? 6.444 -4.415 -0.164 1 98.78 33 SER B N 1
ATOM 2556 C CA . SER B 1 33 ? 7.443 -4.34 -1.225 1 98.78 33 SER B CA 1
ATOM 2557 C C . SER B 1 33 ? 8.26 -5.626 -1.307 1 98.78 33 SER B C 1
ATOM 2559 O O . SER B 1 33 ? 8.469 -6.166 -2.395 1 98.78 33 SER B O 1
ATOM 2561 N N . PHE B 1 34 ? 8.714 -6.15 -0.122 1 98.7 34 PHE B N 1
ATOM 2562 C CA . PHE B 1 34 ? 9.543 -7.349 -0.082 1 98.7 34 PHE B CA 1
ATOM 2563 C C . PHE B 1 34 ? 8.747 -8.573 -0.52 1 98.7 34 PHE B C 1
ATOM 2565 O O . PHE B 1 34 ? 9.262 -9.43 -1.241 1 98.7 34 PHE B O 1
ATOM 2572 N N . MET B 1 35 ? 7.518 -8.641 -0.062 1 98.5 35 MET B N 1
ATOM 2573 C CA . MET B 1 35 ? 6.677 -9.759 -0.478 1 98.5 35 MET B CA 1
ATOM 2574 C C . MET B 1 35 ? 6.472 -9.754 -1.989 1 98.5 35 MET B C 1
ATOM 2576 O O . MET B 1 35 ? 6.549 -10.8 -2.634 1 98.5 35 MET B O 1
ATOM 2580 N N . GLY B 1 36 ? 6.162 -8.576 -2.56 1 98.11 36 GLY B N 1
ATOM 2581 C CA . GLY B 1 36 ? 6.014 -8.462 -4.002 1 98.11 36 GLY B CA 1
ATOM 2582 C C . GLY B 1 36 ? 7.28 -8.811 -4.761 1 98.11 36 GLY B C 1
ATOM 2583 O O . GLY B 1 36 ? 7.233 -9.537 -5.757 1 98.11 36 GLY B O 1
ATOM 2584 N N . ALA B 1 37 ? 8.396 -8.271 -4.308 1 97.13 37 ALA B N 1
ATOM 2585 C CA . ALA B 1 37 ? 9.666 -8.562 -4.969 1 97.13 37 ALA B CA 1
ATOM 2586 C C . ALA B 1 37 ? 9.987 -10.052 -4.91 1 97.13 37 ALA B C 1
ATOM 2588 O O . ALA B 1 37 ? 10.454 -10.632 -5.893 1 97.13 37 ALA B O 1
ATOM 2589 N N . GLN B 1 38 ? 9.763 -10.673 -3.767 1 95.81 38 GLN B N 1
ATOM 2590 C CA . GLN B 1 38 ? 10.019 -12.1 -3.605 1 95.81 38 GLN B CA 1
ATOM 2591 C C . GLN B 1 38 ? 9.156 -12.925 -4.557 1 95.81 38 GLN B C 1
ATOM 2593 O O . GLN B 1 38 ? 9.637 -13.882 -5.167 1 95.81 38 GLN B O 1
ATOM 2598 N N . ALA B 1 39 ? 7.896 -12.547 -4.649 1 94.94 39 ALA B N 1
ATOM 2599 C CA . ALA B 1 39 ? 6.994 -13.24 -5.565 1 94.94 39 ALA B CA 1
ATOM 2600 C C . ALA B 1 39 ? 7.51 -13.172 -6.999 1 94.94 39 ALA B C 1
ATOM 2602 O O . ALA B 1 39 ? 7.448 -14.159 -7.736 1 94.94 39 ALA B O 1
ATOM 2603 N N . ALA B 1 40 ? 7.983 -12.035 -7.4 1 93.81 40 ALA B N 1
ATOM 2604 C CA . ALA B 1 40 ? 8.505 -11.839 -8.75 1 93.81 40 ALA B CA 1
ATOM 2605 C C . ALA B 1 40 ? 9.757 -12.68 -8.982 1 93.81 40 ALA B C 1
ATOM 2607 O O . ALA B 1 40 ? 9.908 -13.3 -10.038 1 93.81 40 ALA B O 1
ATOM 2608 N N . LEU B 1 41 ? 10.635 -12.737 -8.008 1 91.16 41 LEU B N 1
ATOM 2609 C CA . LEU B 1 41 ? 11.904 -13.445 -8.132 1 91.16 41 LEU B CA 1
ATOM 2610 C C . LEU B 1 41 ? 11.686 -14.954 -8.14 1 91.16 41 LEU B C 1
ATOM 2612 O O . LEU B 1 41 ? 12.368 -15.681 -8.866 1 91.16 41 LEU B O 1
ATOM 2616 N N . ASP B 1 42 ? 10.738 -15.392 -7.364 1 88.96 42 ASP B N 1
ATOM 2617 C CA . ASP B 1 42 ? 10.439 -16.818 -7.277 1 88.96 42 ASP B CA 1
ATOM 2618 C C . ASP B 1 42 ? 9.811 -17.328 -8.572 1 88.96 42 ASP B C 1
ATOM 2620 O O . ASP B 1 42 ? 9.886 -18.52 -8.877 1 88.96 42 ASP B O 1
ATOM 2624 N N . ASN B 1 43 ? 9.209 -16.461 -9.324 1 85.08 43 ASN B N 1
ATOM 2625 C CA . ASN B 1 43 ? 8.473 -16.875 -10.514 1 85.08 43 ASN B CA 1
ATOM 2626 C C . ASN B 1 43 ? 9.164 -16.406 -11.791 1 85.08 43 ASN B C 1
ATOM 2628 O O . ASN B 1 43 ? 8.577 -16.456 -12.874 1 85.08 43 ASN B O 1
ATOM 2632 N N . GLY B 1 44 ? 10.298 -15.805 -11.548 1 78.13 44 GLY B N 1
ATOM 2633 C CA . GLY B 1 44 ? 11.086 -15.385 -12.695 1 78.13 44 GLY B CA 1
ATOM 2634 C C . GLY B 1 44 ? 11.723 -16.544 -13.438 1 78.13 44 GLY B C 1
ATOM 2635 O O . GLY B 1 44 ? 11.617 -17.695 -13.01 1 78.13 44 GLY B O 1
ATOM 2636 N N . PRO B 1 45 ? 12.113 -16.277 -14.619 1 71.83 45 PRO B N 1
ATOM 2637 C CA . PRO B 1 45 ? 12.75 -17.337 -15.403 1 71.83 45 PRO B CA 1
ATOM 2638 C C . PRO B 1 45 ? 13.932 -17.978 -14.679 1 71.83 45 PRO B C 1
ATOM 2640 O O . PRO B 1 45 ? 14.562 -17.34 -13.832 1 71.83 45 PRO B O 1
ATOM 2643 N N . ASP B 1 46 ? 14.087 -19.325 -14.762 1 64.39 46 ASP B N 1
ATOM 2644 C CA . ASP B 1 46 ? 15.132 -20.124 -14.129 1 64.39 46 ASP B CA 1
ATOM 2645 C C . ASP B 1 46 ? 16.519 -19.588 -14.475 1 64.39 46 ASP B C 1
ATOM 2647 O O . ASP B 1 46 ? 16.808 -19.304 -15.639 1 64.39 46 ASP B O 1
ATOM 2651 N N . GLY B 1 47 ? 17.422 -19.594 -13.457 1 57.16 47 GLY B N 1
ATOM 2652 C CA . GLY B 1 47 ? 18.857 -19.461 -13.647 1 57.16 47 GLY B CA 1
ATOM 2653 C C . GLY B 1 47 ? 19.263 -18.111 -14.205 1 57.16 47 GLY B C 1
ATOM 2654 O O . GLY B 1 47 ? 20.41 -17.922 -14.617 1 57.16 47 GLY B O 1
ATOM 2655 N N . GLY B 1 48 ? 18.325 -17.123 -14.218 1 63.17 48 GLY B N 1
ATOM 2656 C CA . GLY B 1 48 ? 18.813 -16.058 -15.08 1 63.17 48 GLY B CA 1
ATOM 2657 C C . GLY B 1 48 ? 18.494 -14.671 -14.555 1 63.17 48 GLY B C 1
ATOM 2658 O O . GLY B 1 48 ? 18.097 -14.516 -13.398 1 63.17 48 GLY B O 1
ATOM 2659 N N . LYS B 1 49 ? 18.873 -13.702 -15.27 1 78.78 49 LYS B N 1
ATOM 2660 C CA . LYS B 1 49 ? 18.589 -12.27 -15.22 1 78.78 49 LYS B CA 1
ATOM 2661 C C . LYS B 1 49 ? 17.086 -12.008 -15.238 1 78.78 49 LYS B C 1
ATOM 2663 O O . LYS B 1 49 ? 16.343 -12.668 -15.968 1 78.78 49 LYS B O 1
ATOM 2668 N N . PRO B 1 50 ? 16.723 -11.222 -14.231 1 87.98 50 PRO B N 1
ATOM 2669 C CA . PRO B 1 50 ? 15.3 -10.882 -14.3 1 87.98 50 PRO B CA 1
ATOM 2670 C C . PRO B 1 50 ? 14.888 -10.338 -15.666 1 87.98 50 PRO B C 1
ATOM 2672 O O . PRO B 1 50 ? 15.66 -9.622 -16.308 1 87.98 50 PRO B O 1
ATOM 2675 N N . ASP B 1 51 ? 13.747 -10.844 -16.193 1 91.24 51 ASP B N 1
ATOM 2676 C CA . ASP B 1 51 ? 13.221 -10.294 -17.438 1 91.24 51 ASP B CA 1
ATOM 2677 C C . ASP B 1 51 ? 12.409 -9.027 -17.179 1 91.24 51 ASP B C 1
ATOM 2679 O O . ASP B 1 51 ? 12.286 -8.586 -16.034 1 91.24 51 ASP B O 1
ATOM 2683 N N . ALA B 1 52 ? 11.922 -8.413 -18.233 1 92.1 52 ALA B N 1
ATOM 2684 C CA . ALA B 1 52 ? 11.232 -7.129 -18.144 1 92.1 52 ALA B CA 1
ATOM 2685 C C . ALA B 1 52 ? 9.981 -7.237 -17.276 1 92.1 52 ALA B C 1
ATOM 2687 O O . ALA B 1 52 ? 9.654 -6.31 -16.53 1 92.1 52 ALA B O 1
ATOM 2688 N N . ALA B 1 53 ? 9.271 -8.359 -17.34 1 93.41 53 ALA B N 1
ATOM 2689 C CA . ALA B 1 53 ? 8.055 -8.546 -16.552 1 93.41 53 ALA B CA 1
ATOM 2690 C C . ALA B 1 53 ? 8.373 -8.618 -15.062 1 93.41 53 ALA B C 1
ATOM 2692 O O . ALA B 1 53 ? 7.65 -8.051 -14.238 1 93.41 53 ALA B O 1
ATOM 2693 N N . THR B 1 54 ? 9.436 -9.305 -14.79 1 95.06 54 THR B N 1
ATOM 2694 C CA . THR B 1 54 ? 9.882 -9.407 -13.405 1 95.06 54 THR B CA 1
ATOM 2695 C C . THR B 1 54 ? 10.264 -8.034 -12.858 1 95.06 54 THR B C 1
ATOM 2697 O O . THR B 1 54 ? 9.85 -7.662 -11.758 1 95.06 54 THR B O 1
ATOM 2700 N N . LEU B 1 55 ? 10.962 -7.27 -13.633 1 96.03 55 LEU B N 1
ATOM 2701 C CA . LEU B 1 55 ? 11.409 -5.946 -13.213 1 96.03 55 LEU B CA 1
ATOM 2702 C C . LEU B 1 55 ? 10.226 -4.997 -13.056 1 96.03 55 LEU B C 1
ATOM 2704 O O . LEU B 1 55 ? 10.182 -4.205 -12.112 1 96.03 55 LEU B O 1
ATOM 2708 N N . LEU B 1 56 ? 9.281 -5.067 -13.949 1 96.76 56 LEU B N 1
ATOM 2709 C CA . LEU B 1 56 ? 8.077 -4.249 -13.855 1 96.76 56 LEU B CA 1
ATOM 2710 C C . LEU B 1 56 ? 7.284 -4.591 -12.599 1 96.76 56 LEU B C 1
ATOM 2712 O O . LEU B 1 56 ? 6.765 -3.699 -11.924 1 96.76 56 LEU B O 1
ATOM 2716 N N . TYR B 1 57 ? 7.164 -5.88 -12.307 1 97.69 57 TYR B N 1
ATOM 2717 C CA . TYR B 1 57 ? 6.455 -6.349 -11.121 1 97.69 57 TYR B CA 1
ATOM 2718 C C . TYR B 1 57 ? 7.088 -5.794 -9.851 1 97.69 57 TYR B C 1
ATOM 2720 O O . TYR B 1 57 ? 6.389 -5.285 -8.973 1 97.69 57 TYR B O 1
ATOM 2728 N N . ILE B 1 58 ? 8.396 -5.822 -9.808 1 97.82 58 ILE B N 1
ATOM 2729 C CA . ILE B 1 58 ? 9.125 -5.329 -8.644 1 97.82 58 ILE B CA 1
ATOM 2730 C C . ILE B 1 58 ? 8.922 -3.821 -8.51 1 97.82 58 ILE B C 1
ATOM 2732 O O . ILE B 1 58 ? 8.61 -3.325 -7.425 1 97.82 58 ILE B O 1
ATOM 2736 N N . ALA B 1 59 ? 9.054 -3.133 -9.605 1 98.65 59 ALA B N 1
ATOM 2737 C CA . ALA B 1 59 ? 8.873 -1.684 -9.59 1 98.65 59 ALA B CA 1
ATOM 2738 C C . ALA B 1 59 ? 7.463 -1.311 -9.141 1 98.65 59 ALA B C 1
ATOM 2740 O O . ALA B 1 59 ? 7.282 -0.386 -8.346 1 98.65 59 ALA B O 1
ATOM 2741 N N . SER B 1 60 ? 6.484 -2.031 -9.626 1 98.44 60 SER B N 1
ATOM 2742 C CA . SER B 1 60 ? 5.094 -1.785 -9.256 1 98.44 60 SER B CA 1
ATOM 2743 C C . SER B 1 60 ? 4.861 -2.055 -7.773 1 98.44 60 SER B C 1
ATOM 2745 O O . SER B 1 60 ? 4.136 -1.313 -7.108 1 98.44 60 SER B O 1
ATOM 2747 N N . SER B 1 61 ? 5.464 -3.1 -7.254 1 98.63 61 SER B N 1
ATOM 2748 C CA . SER B 1 61 ? 5.309 -3.448 -5.845 1 98.63 61 SER B CA 1
ATOM 2749 C C . SER B 1 61 ? 5.847 -2.344 -4.941 1 98.63 61 SER B C 1
ATOM 2751 O O . SER B 1 61 ? 5.157 -1.893 -4.024 1 98.63 61 SER B O 1
ATOM 2753 N N . PHE B 1 62 ? 7.028 -1.816 -5.238 1 98.7 62 PHE B N 1
ATOM 2754 C CA . PHE B 1 62 ? 7.644 -0.794 -4.4 1 98.7 62 PHE B CA 1
ATOM 2755 C C . PHE B 1 62 ? 6.913 0.536 -4.542 1 98.7 62 PHE B C 1
ATOM 2757 O O . PHE B 1 62 ? 6.625 1.202 -3.546 1 98.7 62 PHE B O 1
ATOM 2764 N N . GLY B 1 63 ? 6.61 0.91 -5.779 1 98.58 63 GLY B N 1
ATOM 2765 C CA . GLY B 1 63 ? 5.957 2.188 -6.015 1 98.58 63 GLY B CA 1
ATOM 2766 C C . GLY B 1 63 ? 4.584 2.284 -5.377 1 98.58 63 GLY B C 1
ATOM 2767 O O . GLY B 1 63 ? 4.274 3.268 -4.703 1 98.58 63 GLY B O 1
ATOM 2768 N N . THR B 1 64 ? 3.798 1.284 -5.518 1 98.24 64 THR B N 1
ATOM 2769 C CA . THR B 1 64 ? 2.429 1.339 -5.017 1 98.24 64 THR B CA 1
ATOM 2770 C C . THR B 1 64 ? 2.396 1.122 -3.507 1 98.24 64 THR B C 1
ATOM 2772 O O . THR B 1 64 ? 1.575 1.719 -2.807 1 98.24 64 THR B O 1
ATOM 2775 N N . ALA B 1 65 ? 3.275 0.242 -2.977 1 98.64 65 ALA B N 1
ATOM 2776 C CA . ALA B 1 65 ? 3.354 0.057 -1.531 1 98.64 65 ALA B CA 1
ATOM 2777 C C . ALA B 1 65 ? 3.703 1.366 -0.829 1 98.64 65 ALA B C 1
ATOM 2779 O O . ALA B 1 65 ? 3.111 1.704 0.199 1 98.64 65 ALA B O 1
ATOM 2780 N N . LEU B 1 66 ? 4.624 2.084 -1.425 1 98.22 66 LEU B N 1
ATOM 2781 C CA . LEU B 1 66 ? 4.981 3.36 -0.816 1 98.22 66 LEU B CA 1
ATOM 2782 C C . LEU B 1 66 ? 3.834 4.358 -0.933 1 98.22 66 LEU B C 1
ATOM 2784 O O . LEU B 1 66 ? 3.507 5.05 0.033 1 98.22 66 LEU B O 1
ATOM 2788 N N . ALA B 1 67 ? 3.243 4.457 -2.106 1 96.67 67 ALA B N 1
ATOM 2789 C CA . ALA B 1 67 ? 2.181 5.43 -2.343 1 96.67 67 ALA B CA 1
ATOM 2790 C C . ALA B 1 67 ? 1.058 5.276 -1.321 1 96.67 67 ALA B C 1
ATOM 2792 O O . ALA B 1 67 ? 0.643 6.254 -0.693 1 96.67 67 ALA B O 1
ATOM 2793 N N . VAL B 1 68 ? 0.653 4.073 -1.101 1 96.28 68 VAL B N 1
ATOM 2794 C CA . VAL B 1 68 ? -0.498 3.847 -0.233 1 96.28 68 VAL B CA 1
ATOM 2795 C C . VAL B 1 68 ? -0.117 4.138 1.216 1 96.28 68 VAL B C 1
ATOM 2797 O O . VAL B 1 68 ? -0.885 4.762 1.953 1 96.28 68 VAL B O 1
ATOM 2800 N N . ASN B 1 69 ? 1.037 3.716 1.619 1 96.97 69 ASN B N 1
ATOM 2801 C CA . ASN B 1 69 ? 1.385 3.881 3.026 1 96.97 69 ASN B CA 1
ATOM 2802 C C . ASN B 1 69 ? 1.745 5.329 3.348 1 96.97 69 ASN B C 1
ATOM 2804 O O . ASN B 1 69 ? 1.496 5.803 4.458 1 96.97 69 ASN B O 1
ATOM 2808 N N . VAL B 1 70 ? 2.304 6.067 2.363 1 95.26 70 VAL B N 1
ATOM 2809 C CA . VAL B 1 70 ? 2.454 7.503 2.569 1 95.26 70 VAL B CA 1
ATOM 2810 C C . VAL B 1 70 ? 1.079 8.154 2.697 1 95.26 70 VAL B C 1
ATOM 2812 O O . VAL B 1 70 ? 0.875 9.028 3.542 1 95.26 70 VAL B O 1
ATOM 2815 N N . TRP B 1 71 ? 0.204 7.745 1.884 1 92.14 71 TRP B N 1
ATOM 2816 C CA . TRP B 1 71 ? -1.136 8.323 1.922 1 92.14 71 TRP B CA 1
ATOM 2817 C C . TRP B 1 71 ? -1.806 8.057 3.265 1 92.14 71 TRP B C 1
ATOM 2819 O O . TRP B 1 71 ? -2.524 8.913 3.788 1 92.14 71 TRP B O 1
ATOM 2829 N N . VAL B 1 72 ? -1.572 6.93 3.839 1 91.87 72 VAL B N 1
ATOM 2830 C CA . VAL B 1 72 ? -2.167 6.512 5.104 1 91.87 72 VAL B CA 1
ATOM 2831 C C . VAL B 1 72 ? -1.519 7.276 6.257 1 91.87 72 VAL B C 1
ATOM 2833 O O . VAL B 1 72 ? -2.211 7.757 7.157 1 91.87 72 VAL B O 1
ATOM 2836 N N . PHE B 1 73 ? -0.184 7.493 6.186 1 91.84 73 PHE B N 1
ATOM 2837 C CA . PHE B 1 73 ? 0.515 7.91 7.396 1 91.84 73 PHE B CA 1
ATOM 2838 C C . PHE B 1 73 ? 1.013 9.344 7.267 1 91.84 73 PHE B C 1
ATOM 2840 O O . PHE B 1 73 ? 1.512 9.924 8.234 1 91.84 73 PHE B O 1
ATOM 2847 N N . TYR B 1 74 ? 0.917 9.965 6.154 1 86.7 74 TYR B N 1
ATOM 2848 C CA . TYR B 1 74 ? 1.58 11.257 6.01 1 86.7 74 TYR B CA 1
ATOM 2849 C C . TYR B 1 74 ? 0.964 12.293 6.943 1 86.7 74 TYR B C 1
ATOM 2851 O O . TYR B 1 74 ? 1.647 13.218 7.389 1 86.7 74 TYR B O 1
ATOM 2859 N N . ARG B 1 75 ? -0.273 12.105 7.335 1 83.14 75 ARG B N 1
ATOM 2860 C CA . ARG B 1 75 ? -0.919 13.053 8.237 1 83.14 75 ARG B CA 1
ATOM 2861 C C . ARG B 1 75 ? -0.573 12.748 9.691 1 83.14 75 ARG B C 1
ATOM 2863 O O . ARG B 1 75 ? -0.822 13.566 10.578 1 83.14 75 ARG B O 1
ATOM 2870 N N . VAL B 1 76 ? -0.122 11.569 9.827 1 82.89 76 VAL B N 1
ATOM 2871 C CA . VAL B 1 76 ? 0.241 11.163 11.181 1 82.89 76 VAL B CA 1
ATOM 2872 C C . VAL B 1 76 ? 1.656 11.64 11.501 1 82.89 76 VAL B C 1
ATOM 2874 O O . VAL B 1 76 ? 1.88 12.301 12.518 1 82.89 76 VAL B O 1
ATOM 2877 N N . THR B 1 77 ? 2.625 11.449 10.637 1 86.5 77 THR B N 1
ATOM 2878 C CA . THR B 1 77 ? 4.029 11.689 10.955 1 86.5 77 THR B CA 1
ATOM 2879 C C . THR B 1 77 ? 4.709 12.477 9.839 1 86.5 77 THR B C 1
ATOM 2881 O O . THR B 1 77 ? 5.859 12.897 9.98 1 86.5 77 THR B O 1
ATOM 2884 N N . GLY B 1 78 ? 4.084 12.608 8.768 1 84 78 GLY B N 1
ATOM 2885 C CA . GLY B 1 78 ? 4.72 13.115 7.563 1 84 78 GLY B CA 1
ATOM 2886 C C . GLY B 1 78 ? 5.056 12.027 6.562 1 84 78 GLY B C 1
ATOM 2887 O O . GLY B 1 78 ? 5.26 12.306 5.378 1 84 78 GLY B O 1
ATOM 2888 N N . GLY B 1 79 ? 5.216 10.772 7.061 1 91.93 79 GLY B N 1
ATOM 2889 C CA . GLY B 1 79 ? 5.357 9.648 6.15 1 91.93 79 GLY B CA 1
ATOM 2890 C C . GLY B 1 79 ? 6.684 9.638 5.416 1 91.93 79 GLY B C 1
ATOM 2891 O O . GLY B 1 79 ? 6.722 9.493 4.192 1 91.93 79 GLY B O 1
ATOM 2892 N N . MET B 1 80 ? 7.852 9.774 6.103 1 95.87 80 MET B N 1
ATOM 2893 C CA . MET B 1 80 ? 9.166 9.844 5.471 1 95.87 80 MET B CA 1
ATOM 2894 C C . MET B 1 80 ? 9.673 8.451 5.113 1 95.87 80 MET B C 1
ATOM 2896 O O . MET B 1 80 ? 10.294 8.262 4.065 1 95.87 80 MET B O 1
ATOM 2900 N N . PHE B 1 81 ? 9.62 7.455 5.935 1 98.09 81 PHE B N 1
ATOM 2901 C CA . PHE B 1 81 ? 9.825 6.019 5.781 1 98.09 81 PHE B CA 1
ATOM 2902 C C . PHE B 1 81 ? 11.2 5.729 5.19 1 98.09 81 PHE B C 1
ATOM 2904 O O . PHE B 1 81 ? 11.441 4.637 4.673 1 98.09 81 PHE B O 1
ATOM 2911 N N . ASN B 1 82 ? 12.178 6.636 5.098 1 98.61 82 ASN B N 1
ATOM 2912 C CA . ASN B 1 82 ? 13.454 6.597 4.391 1 98.61 82 ASN B CA 1
ATOM 2913 C C . ASN B 1 82 ? 14.466 7.56 5.006 1 98.61 82 ASN B C 1
ATOM 2915 O O . ASN B 1 82 ? 14.314 8.778 4.9 1 98.61 82 ASN B O 1
ATOM 2919 N N . PRO B 1 83 ? 15.531 7.048 5.579 1 98.82 83 PRO B N 1
ATOM 2920 C CA . PRO B 1 83 ? 16.536 7.921 6.191 1 98.82 83 PRO B CA 1
ATOM 2921 C C . PRO B 1 83 ? 17.074 8.971 5.221 1 98.82 83 PRO B C 1
ATOM 2923 O O . PRO B 1 83 ? 17.404 10.086 5.634 1 98.82 83 PRO B O 1
ATOM 2926 N N . ALA B 1 84 ? 17.226 8.643 3.96 1 98.79 84 ALA B N 1
ATOM 2927 C CA . ALA B 1 84 ? 17.705 9.618 2.984 1 98.79 84 ALA B CA 1
ATOM 2928 C C . ALA B 1 84 ? 16.689 10.738 2.782 1 98.79 84 ALA B C 1
ATOM 2930 O O . ALA B 1 84 ? 17.061 11.906 2.646 1 98.79 84 ALA B O 1
ATOM 2931 N N . VAL B 1 85 ? 15.427 10.417 2.716 1 98.61 85 VAL B N 1
ATOM 2932 C CA . VAL B 1 85 ? 14.366 11.414 2.619 1 98.61 85 VAL B CA 1
ATOM 2933 C C . VAL B 1 85 ? 14.336 12.263 3.888 1 98.61 85 VAL B C 1
ATOM 2935 O O . VAL B 1 85 ? 14.19 13.486 3.821 1 98.61 85 VAL B O 1
ATOM 2938 N N . THR B 1 86 ? 14.465 11.583 5.048 1 98.51 86 THR B N 1
ATOM 2939 C CA . THR B 1 86 ? 14.514 12.299 6.317 1 98.51 86 THR B CA 1
ATOM 2940 C C . THR B 1 86 ? 15.663 13.304 6.327 1 98.51 86 THR B C 1
ATOM 2942 O O . THR B 1 86 ? 15.484 14.455 6.73 1 98.51 86 THR B O 1
ATOM 2945 N N . LEU B 1 87 ? 16.798 12.882 5.888 1 98.59 87 LEU B N 1
ATOM 2946 C CA . LEU B 1 87 ? 17.934 13.792 5.785 1 98.59 87 LEU B CA 1
ATOM 2947 C C . LEU B 1 87 ? 17.609 14.965 4.866 1 98.59 87 LEU B C 1
ATOM 2949 O O . LEU B 1 87 ? 17.897 16.117 5.198 1 98.59 87 LEU B O 1
ATOM 2953 N N . GLY B 1 88 ? 17.064 14.652 3.705 1 98.56 88 GLY B N 1
ATOM 2954 C CA . GLY B 1 88 ? 16.66 15.719 2.803 1 98.56 88 GLY B CA 1
ATOM 2955 C C . GLY B 1 88 ? 15.746 16.738 3.457 1 98.56 88 GLY B C 1
ATOM 2956 O O . GLY B 1 88 ? 15.927 17.945 3.282 1 98.56 88 GLY B O 1
ATOM 2957 N N . LEU B 1 89 ? 14.817 16.304 4.221 1 97.76 89 LEU B N 1
ATOM 2958 C CA . LEU B 1 89 ? 13.841 17.187 4.849 1 97.76 89 LEU B CA 1
ATOM 2959 C C . LEU B 1 89 ? 14.482 17.992 5.975 1 97.76 89 LEU B C 1
ATOM 2961 O O . LEU B 1 89 ? 14.101 19.139 6.219 1 97.76 89 LEU B O 1
ATOM 2965 N N . VAL B 1 90 ? 15.457 17.4 6.694 1 97.78 90 VAL B N 1
ATOM 2966 C CA . VAL B 1 90 ? 16.21 18.134 7.706 1 97.78 90 VAL B CA 1
ATOM 2967 C C . VAL B 1 90 ? 16.99 19.269 7.046 1 97.78 90 VAL B C 1
ATOM 2969 O O . VAL B 1 90 ? 17.024 20.389 7.562 1 97.78 90 VAL B O 1
ATOM 2972 N N . LEU B 1 91 ? 17.538 19.012 5.923 1 97.99 91 LEU B N 1
ATOM 2973 C CA . LEU B 1 91 ? 18.395 19.971 5.236 1 97.99 91 LEU B CA 1
ATOM 2974 C C . LEU B 1 91 ? 17.602 21.203 4.814 1 97.99 91 LEU B C 1
ATOM 2976 O O . LEU B 1 91 ? 18.12 22.322 4.849 1 97.99 91 LEU B O 1
ATOM 2980 N N . VAL B 1 92 ? 16.358 21.063 4.47 1 96.12 92 VAL B N 1
ATOM 2981 C CA . VAL B 1 92 ? 15.576 22.205 4.009 1 96.12 92 VAL B CA 1
ATOM 2982 C C . VAL B 1 92 ? 14.771 22.784 5.171 1 96.12 92 VAL B C 1
ATOM 2984 O O . VAL B 1 92 ? 13.94 23.674 4.976 1 96.12 92 VAL B O 1
ATOM 2987 N N . GLY B 1 93 ? 14.881 22.204 6.38 1 95.38 93 GLY B N 1
ATOM 2988 C CA . GLY B 1 93 ? 14.274 22.748 7.584 1 95.38 93 GLY B CA 1
ATOM 2989 C C . GLY B 1 93 ? 12.847 22.279 7.798 1 95.38 93 GLY B C 1
ATOM 2990 O O . GLY B 1 93 ? 12.133 22.814 8.648 1 95.38 93 GLY B O 1
ATOM 2991 N N . ALA B 1 94 ? 12.458 21.315 7.04 1 93.83 94 ALA B N 1
ATOM 2992 C CA . ALA B 1 94 ? 11.087 20.824 7.155 1 93.83 94 ALA B CA 1
ATOM 2993 C C . ALA B 1 94 ? 10.942 19.876 8.342 1 93.83 94 ALA B C 1
ATOM 2995 O O . ALA B 1 94 ? 9.835 19.661 8.841 1 93.83 94 ALA B O 1
ATOM 2996 N N . VAL B 1 95 ? 12.06 19.293 8.737 1 94.52 95 VAL B N 1
ATOM 2997 C CA . VAL B 1 95 ? 12.104 18.422 9.906 1 94.52 95 VAL B CA 1
ATOM 2998 C C . VAL B 1 95 ? 13.25 18.846 10.823 1 94.52 95 VAL B C 1
ATOM 3000 O O . VAL B 1 95 ? 14.371 19.074 10.362 1 94.52 95 VAL B O 1
ATOM 3003 N N . LYS B 1 96 ? 12.95 19.003 12.062 1 94.71 96 LYS B N 1
ATOM 3004 C CA . LYS B 1 96 ? 13.991 19.345 13.026 1 94.71 96 LYS B CA 1
ATOM 3005 C C . LYS B 1 96 ? 14.988 18.201 13.187 1 94.71 96 LYS B C 1
ATOM 3007 O O . LYS B 1 96 ? 14.599 17.031 13.217 1 94.71 96 LYS B O 1
ATOM 3012 N N . PRO B 1 97 ? 16.234 18.497 13.311 1 95.82 97 PRO B N 1
ATOM 3013 C CA . PRO B 1 97 ? 17.264 17.462 13.433 1 95.82 97 PRO B CA 1
ATOM 3014 C C . PRO B 1 97 ? 17.029 16.534 14.623 1 95.82 97 PRO B C 1
ATOM 3016 O O . PRO B 1 97 ? 17.283 15.33 14.531 1 95.82 97 PRO B O 1
ATOM 3019 N N . LEU B 1 98 ? 16.509 17.035 15.704 1 93.89 98 LEU B N 1
ATOM 3020 C CA . LEU B 1 98 ? 16.272 16.211 16.885 1 93.89 98 LEU B CA 1
ATOM 3021 C C . LEU B 1 98 ? 15.173 15.187 16.621 1 93.89 98 LEU B C 1
ATOM 3023 O O . LEU B 1 98 ? 15.233 14.062 17.122 1 93.89 98 LEU B O 1
ATOM 3027 N N . ARG B 1 99 ? 14.202 15.628 15.903 1 93.56 99 ARG B N 1
ATOM 3028 C CA . ARG B 1 99 ? 13.143 14.702 15.516 1 93.56 99 ARG B CA 1
ATOM 3029 C C . ARG B 1 99 ? 13.689 13.585 14.633 1 93.56 99 ARG B C 1
ATOM 3031 O O . ARG B 1 99 ? 13.261 12.434 14.743 1 93.56 99 ARG B O 1
ATOM 3038 N N . ALA B 1 100 ? 14.613 13.936 13.821 1 96.67 100 ALA B N 1
ATOM 3039 C CA . ALA B 1 100 ? 15.22 12.961 12.919 1 96.67 100 ALA B CA 1
ATOM 3040 C C . ALA B 1 100 ? 15.943 11.866 13.7 1 96.67 100 ALA B C 1
ATOM 3042 O O . ALA B 1 100 ? 16.048 10.729 13.234 1 96.67 100 ALA B O 1
ATOM 3043 N N . LEU B 1 101 ? 16.414 12.193 14.873 1 96.42 101 LEU B N 1
ATOM 3044 C CA . LEU B 1 101 ? 17.119 11.228 15.71 1 96.42 101 LEU B CA 1
ATOM 3045 C C . LEU B 1 101 ? 16.165 10.156 16.227 1 96.42 101 LEU B C 1
ATOM 3047 O O . LEU B 1 101 ? 16.598 9.07 16.617 1 96.42 101 LEU B O 1
ATOM 3051 N N . ILE B 1 102 ? 14.907 10.442 16.258 1 95.5 102 ILE B N 1
ATOM 3052 C CA . ILE B 1 102 ? 13.895 9.46 16.634 1 95.5 102 ILE B CA 1
ATOM 3053 C C . ILE B 1 102 ? 13.422 8.705 15.393 1 95.5 102 ILE B C 1
ATOM 3055 O O . ILE B 1 102 ? 13.31 7.477 15.412 1 95.5 102 ILE B O 1
ATOM 3059 N N . ILE B 1 103 ? 13.269 9.417 14.328 1 97.13 103 ILE B N 1
ATOM 3060 C CA . ILE B 1 103 ? 12.653 8.906 13.109 1 97.13 103 ILE B CA 1
ATOM 3061 C C . ILE B 1 103 ? 13.566 7.863 12.468 1 97.13 103 ILE B C 1
ATOM 3063 O O . ILE B 1 103 ? 13.125 6.755 12.15 1 97.13 103 ILE B O 1
ATOM 3067 N N . VAL B 1 104 ? 14.822 8.124 12.307 1 98.45 104 VAL B N 1
ATOM 3068 C CA . VAL B 1 104 ? 15.735 7.298 11.523 1 98.45 104 VAL B CA 1
ATOM 3069 C C . VAL B 1 104 ? 15.913 5.941 12.199 1 98.45 104 VAL B C 1
ATOM 3071 O O . VAL B 1 104 ? 15.768 4.897 11.558 1 98.45 104 VAL B O 1
ATOM 3074 N N . PRO B 1 105 ? 16.158 5.871 13.481 1 98.53 105 PRO B N 1
ATOM 3075 C CA . PRO B 1 105 ? 16.26 4.557 14.121 1 98.53 105 PRO B CA 1
ATOM 3076 C C . PRO B 1 105 ? 14.978 3.737 13.991 1 98.53 105 PRO B C 1
ATOM 3078 O O . PRO B 1 105 ? 15.036 2.513 13.846 1 98.53 105 PRO B O 1
ATOM 3081 N N . MET B 1 106 ? 13.833 4.402 14.103 1 98.45 106 MET B N 1
ATOM 3082 C CA . MET B 1 106 ? 12.564 3.692 13.968 1 98.45 106 MET B CA 1
ATOM 3083 C C . MET B 1 106 ? 12.403 3.128 12.561 1 98.45 106 MET B C 1
ATOM 3085 O O . MET B 1 106 ? 11.887 2.023 12.386 1 98.45 106 MET B O 1
ATOM 3089 N N . GLN B 1 107 ? 12.854 3.857 11.573 1 98.73 107 GLN B N 1
ATOM 3090 C CA . GLN B 1 107 ? 12.821 3.384 10.193 1 98.73 107 GLN B CA 1
ATOM 3091 C C . GLN B 1 107 ? 13.732 2.174 10.005 1 98.73 107 GLN B C 1
ATOM 3093 O O . GLN B 1 107 ? 13.359 1.208 9.335 1 98.73 107 GLN B O 1
ATOM 3098 N N . ILE B 1 108 ? 14.888 2.25 10.589 1 98.79 108 ILE B N 1
ATOM 3099 C CA . ILE B 1 108 ? 15.852 1.16 10.489 1 98.79 108 ILE B CA 1
ATOM 3100 C C . ILE B 1 108 ? 15.29 -0.09 11.162 1 98.79 108 ILE B C 1
ATOM 3102 O O . ILE B 1 108 ? 15.317 -1.179 10.583 1 98.79 108 ILE B O 1
ATOM 3106 N N . ALA B 1 109 ? 14.781 0.068 12.361 1 98.84 109 ALA B N 1
ATOM 3107 C CA . ALA B 1 109 ? 14.163 -1.049 13.071 1 98.84 109 ALA B CA 1
ATOM 3108 C C . ALA B 1 109 ? 13.02 -1.651 12.257 1 98.84 109 ALA B C 1
ATOM 3110 O O . ALA B 1 109 ? 12.866 -2.873 12.201 1 98.84 109 ALA B O 1
ATOM 3111 N N . ALA B 1 110 ? 12.233 -0.797 11.701 1 98.85 110 ALA B N 1
ATOM 3112 C CA . ALA B 1 110 ? 11.104 -1.249 10.892 1 98.85 110 ALA B CA 1
ATOM 3113 C C . ALA B 1 110 ? 11.582 -2.035 9.675 1 98.85 110 ALA B C 1
ATOM 3115 O O . ALA B 1 110 ? 10.974 -3.04 9.299 1 98.85 110 ALA B O 1
ATOM 3116 N N . GLY B 1 111 ? 12.65 -1.516 9.009 1 98.82 111 GLY B N 1
ATOM 3117 C CA . GLY B 1 111 ? 13.202 -2.239 7.874 1 98.82 111 GLY B CA 1
ATOM 3118 C C . GLY B 1 111 ? 13.659 -3.642 8.227 1 98.82 111 GLY B C 1
ATOM 3119 O O . GLY B 1 111 ? 13.397 -4.591 7.484 1 98.82 111 GLY B O 1
ATOM 3120 N N . ILE B 1 112 ? 14.291 -3.799 9.325 1 98.85 112 ILE B N 1
ATOM 3121 C CA . ILE B 1 112 ? 14.746 -5.102 9.798 1 98.85 112 ILE B CA 1
ATOM 3122 C C . ILE B 1 112 ? 13.542 -5.981 10.129 1 98.85 112 ILE B C 1
ATOM 3124 O O . ILE B 1 112 ? 13.492 -7.149 9.735 1 98.85 112 ILE B O 1
ATOM 3128 N N . ALA B 1 113 ? 12.568 -5.417 10.8 1 98.88 113 ALA B N 1
ATOM 3129 C CA . ALA B 1 113 ? 11.374 -6.163 11.186 1 98.88 113 ALA B CA 1
ATOM 3130 C C . ALA B 1 113 ? 10.604 -6.639 9.957 1 98.88 113 ALA B C 1
ATOM 3132 O O . ALA B 1 113 ? 10.095 -7.762 9.932 1 98.88 113 ALA B O 1
ATOM 3133 N N . ALA B 1 114 ? 10.48 -5.786 8.975 1 98.88 114 ALA B N 1
ATOM 3134 C CA . ALA B 1 114 ? 9.778 -6.163 7.751 1 98.88 114 ALA B CA 1
ATOM 3135 C C . ALA B 1 114 ? 10.475 -7.329 7.055 1 98.88 114 ALA B C 1
ATOM 3137 O O . ALA B 1 114 ? 9.827 -8.3 6.657 1 98.88 114 ALA B O 1
ATOM 3138 N N . ALA B 1 115 ? 11.773 -7.213 6.949 1 98.83 115 ALA B N 1
ATOM 3139 C CA . ALA B 1 115 ? 12.54 -8.281 6.312 1 98.83 115 ALA B CA 1
ATOM 3140 C C . ALA B 1 115 ? 12.41 -9.588 7.089 1 98.83 115 ALA B C 1
ATOM 3142 O O . ALA B 1 115 ? 12.25 -10.657 6.495 1 98.83 115 ALA B O 1
ATOM 3143 N N . ALA B 1 116 ? 12.475 -9.503 8.381 1 98.78 116 ALA B N 1
ATOM 3144 C CA . ALA B 1 116 ? 12.34 -10.689 9.223 1 98.78 116 ALA B CA 1
ATOM 3145 C C . ALA B 1 116 ? 10.957 -11.316 9.07 1 98.78 116 ALA B C 1
ATOM 3147 O O . ALA B 1 116 ? 10.826 -12.541 9.013 1 98.78 116 ALA B O 1
ATOM 3148 N N . THR B 1 117 ? 9.975 -10.526 9.048 1 98.74 117 THR B N 1
ATOM 3149 C CA . THR B 1 117 ? 8.609 -11.015 8.899 1 98.74 117 THR B CA 1
ATOM 3150 C C . THR B 1 117 ? 8.433 -11.727 7.561 1 98.74 117 THR B C 1
ATOM 3152 O O . THR B 1 117 ? 7.858 -12.816 7.502 1 98.74 117 THR B O 1
ATOM 3155 N N . VAL B 1 118 ? 8.925 -11.142 6.507 1 98.51 118 VAL B N 1
ATOM 3156 C CA . VAL B 1 118 ? 8.814 -11.756 5.188 1 98.51 118 VAL B CA 1
ATOM 3157 C C . VAL B 1 118 ? 9.571 -13.082 5.17 1 98.51 118 VAL B C 1
ATOM 3159 O O . VAL B 1 118 ? 9.086 -14.073 4.619 1 98.51 118 VAL B O 1
ATOM 3162 N N . SER B 1 119 ? 10.752 -13.098 5.776 1 97.72 119 SER B N 1
ATOM 3163 C CA . SER B 1 119 ? 11.55 -14.318 5.853 1 97.72 119 SER B CA 1
ATOM 3164 C C . SER B 1 119 ? 10.791 -15.431 6.567 1 97.72 119 SER B C 1
ATOM 3166 O O . SER B 1 119 ? 10.942 -16.607 6.231 1 97.72 119 SER B O 1
ATOM 3168 N N . GLY B 1 120 ? 9.954 -15.068 7.485 1 97 120 GLY B N 1
ATOM 3169 C CA . GLY B 1 120 ? 9.179 -16.049 8.228 1 97 120 GLY B CA 1
ATOM 3170 C C . GLY B 1 120 ? 7.863 -16.399 7.56 1 97 120 GLY B C 1
ATOM 3171 O O . GLY B 1 120 ? 7.357 -17.512 7.719 1 97 120 GLY B O 1
ATOM 3172 N N . LEU B 1 121 ? 7.318 -15.5 6.803 1 96.38 121 LEU B N 1
ATOM 3173 C CA . LEU B 1 121 ? 5.988 -15.653 6.224 1 96.38 121 LEU B CA 1
ATOM 3174 C C . LEU B 1 121 ? 6.053 -16.422 4.909 1 96.38 121 LEU B C 1
ATOM 3176 O O . LEU B 1 121 ? 5.098 -17.11 4.539 1 96.38 121 LEU B O 1
ATOM 3180 N N . LEU B 1 122 ? 7.111 -16.213 4.165 1 95.79 122 LEU B N 1
ATOM 3181 C CA . LEU B 1 122 ? 7.172 -16.807 2.833 1 95.79 122 LEU B CA 1
ATOM 3182 C C . LEU B 1 122 ? 8.086 -18.028 2.824 1 95.79 122 LEU B C 1
ATOM 3184 O O . LEU B 1 122 ? 9.06 -18.085 3.578 1 95.79 122 LEU B O 1
ATOM 3188 N N . PRO B 1 123 ? 7.754 -18.942 1.971 1 93.75 123 PRO B N 1
ATOM 3189 C CA . PRO B 1 123 ? 8.632 -20.106 1.841 1 93.75 123 PRO B CA 1
ATOM 3190 C C . PRO B 1 123 ? 9.952 -19.776 1.147 1 93.75 123 PRO B C 1
ATOM 3192 O O . PRO B 1 123 ? 9.988 -18.921 0.258 1 93.75 123 PRO B O 1
ATOM 3195 N N . GLY B 1 124 ? 10.995 -20.497 1.539 1 90.96 124 GLY B N 1
ATOM 3196 C CA . GLY B 1 124 ? 12.283 -20.359 0.879 1 90.96 124 GLY B CA 1
ATOM 3197 C C . GLY B 1 124 ? 13.135 -19.245 1.459 1 90.96 124 GLY B C 1
ATOM 3198 O O . GLY B 1 124 ? 12.711 -18.553 2.387 1 90.96 124 GLY B O 1
ATOM 3199 N N . PRO B 1 125 ? 14.284 -19.055 0.935 1 93.23 125 PRO B N 1
ATOM 3200 C CA . PRO B 1 125 ? 15.208 -18.034 1.433 1 93.23 125 PRO B CA 1
ATOM 3201 C C . PRO B 1 125 ? 14.815 -16.622 1.003 1 93.23 125 PRO B C 1
ATOM 3203 O O . PRO B 1 125 ? 14.23 -16.44 -0.068 1 93.23 125 PRO B O 1
ATOM 3206 N N . LEU B 1 126 ? 15.165 -15.725 1.812 1 95.21 126 LEU B N 1
ATOM 3207 C CA . LEU B 1 126 ? 14.913 -14.322 1.504 1 95.21 126 LEU B CA 1
ATOM 3208 C C . LEU B 1 126 ? 15.838 -13.833 0.395 1 95.21 126 LEU B C 1
ATOM 3210 O O . LEU B 1 126 ? 17.062 -13.859 0.546 1 95.21 126 LEU B O 1
ATOM 3214 N N . GLY B 1 127 ? 15.314 -13.402 -0.733 1 93.75 127 GLY B N 1
ATOM 3215 C CA . GLY B 1 127 ? 16.101 -13.062 -1.907 1 93.75 127 GLY B CA 1
ATOM 3216 C C . GLY B 1 127 ? 16.062 -11.583 -2.243 1 93.75 127 GLY B C 1
ATOM 3217 O O . GLY B 1 127 ? 16.33 -11.192 -3.381 1 93.75 127 GLY B O 1
ATOM 3218 N N . VAL B 1 128 ? 15.733 -10.718 -1.233 1 95.78 128 VAL B N 1
ATOM 3219 C CA . VAL B 1 128 ? 15.474 -9.327 -1.591 1 95.78 128 VAL B CA 1
ATOM 3220 C C . VAL B 1 128 ? 16.64 -8.451 -1.137 1 95.78 128 VAL B C 1
ATOM 3222 O O . VAL B 1 128 ? 16.513 -7.226 -1.067 1 95.78 128 VAL B O 1
ATOM 3225 N N . THR B 1 129 ? 17.822 -9.074 -0.809 1 97.05 129 THR B N 1
ATOM 3226 C CA . THR B 1 129 ? 19.016 -8.303 -0.479 1 97.05 129 THR B CA 1
ATOM 3227 C C . THR B 1 129 ? 19.567 -7.603 -1.718 1 97.05 129 THR B C 1
ATOM 3229 O O . THR B 1 129 ? 19.672 -8.21 -2.786 1 97.05 129 THR B O 1
ATOM 3232 N N . ASN B 1 130 ? 19.897 -6.325 -1.581 1 96.94 130 ASN B N 1
ATOM 3233 C CA . ASN B 1 130 ? 20.447 -5.585 -2.712 1 96.94 130 ASN B CA 1
ATOM 3234 C C . ASN B 1 130 ? 21.822 -6.112 -3.112 1 96.94 130 ASN B C 1
ATOM 3236 O O . ASN B 1 130 ? 22.629 -6.468 -2.251 1 96.94 130 ASN B O 1
ATOM 3240 N N . SER B 1 131 ? 22.052 -6.152 -4.352 1 95.74 131 SER B N 1
ATOM 3241 C CA . SER B 1 131 ? 23.356 -6.503 -4.905 1 95.74 131 SER B CA 1
ATOM 3242 C C . SER B 1 131 ? 23.55 -5.899 -6.291 1 95.74 131 SER B C 1
ATOM 3244 O O . SER B 1 131 ? 22.577 -5.566 -6.971 1 95.74 131 SER B O 1
ATOM 3246 N N . LEU B 1 132 ? 24.791 -5.733 -6.645 1 96.97 132 LEU B N 1
ATOM 3247 C CA . LEU B 1 132 ? 25.104 -5.273 -7.994 1 96.97 132 LEU B CA 1
ATOM 3248 C C . LEU B 1 132 ? 24.894 -6.389 -9.011 1 96.97 132 LEU B C 1
ATOM 3250 O O . LEU B 1 132 ? 25.179 -7.555 -8.728 1 96.97 132 LEU B O 1
ATOM 3254 N N . GLY B 1 133 ? 24.316 -5.984 -10.131 1 94.53 133 GLY B N 1
ATOM 3255 C CA . GLY B 1 133 ? 24.057 -6.936 -11.2 1 94.53 133 GLY B CA 1
ATOM 3256 C C . GLY B 1 133 ? 24.425 -6.407 -12.573 1 94.53 133 GLY B C 1
ATOM 3257 O O . GLY B 1 133 ? 24.853 -5.258 -12.707 1 94.53 133 GLY B O 1
ATOM 3258 N N . SER B 1 134 ? 24.416 -7.329 -13.537 1 94.42 134 SER B N 1
ATOM 3259 C CA . SER B 1 134 ? 24.592 -7.013 -14.951 1 94.42 134 SER B CA 1
ATOM 3260 C C . SER B 1 134 ? 25.945 -6.358 -15.207 1 94.42 134 SER B C 1
ATOM 3262 O O . SER B 1 134 ? 26.05 -5.436 -16.019 1 94.42 134 SER B O 1
ATOM 3264 N N . GLY B 1 135 ? 26.938 -6.687 -14.392 1 95.41 135 GLY B N 1
ATOM 3265 C CA . GLY B 1 135 ? 28.3 -6.229 -14.621 1 95.41 135 GLY B CA 1
ATOM 3266 C C . GLY B 1 135 ? 28.55 -4.824 -14.108 1 95.41 135 GLY B C 1
ATOM 3267 O O . GLY B 1 135 ? 29.554 -4.2 -14.457 1 95.41 135 GLY B O 1
ATOM 3268 N N . THR B 1 136 ? 27.657 -4.313 -13.287 1 97.39 136 THR B N 1
ATOM 3269 C CA . THR B 1 136 ? 27.782 -2.967 -12.739 1 97.39 136 THR B CA 1
ATOM 3270 C C . THR B 1 136 ? 28.943 -2.89 -11.751 1 97.39 136 THR B C 1
ATOM 3272 O O . THR B 1 136 ? 29.071 -3.741 -10.869 1 97.39 136 THR B O 1
ATOM 3275 N N . SER B 1 137 ? 29.788 -1.895 -11.917 1 98.66 137 SER B N 1
ATOM 3276 C CA . SER B 1 137 ? 30.897 -1.692 -10.99 1 98.66 137 SER B CA 1
ATOM 3277 C C . SER B 1 137 ? 30.431 -0.997 -9.714 1 98.66 137 SER B C 1
ATOM 3279 O O . SER B 1 137 ? 29.329 -0.448 -9.668 1 98.66 137 SER B O 1
ATOM 3281 N N . ILE B 1 138 ? 31.267 -1 -8.697 1 98.54 138 ILE B N 1
ATOM 3282 C CA . ILE B 1 138 ? 30.947 -0.401 -7.406 1 98.54 138 ILE B CA 1
ATOM 3283 C C . ILE B 1 138 ? 30.755 1.105 -7.569 1 98.54 138 ILE B C 1
ATOM 3285 O O . ILE B 1 138 ? 29.805 1.678 -7.031 1 98.54 138 ILE B O 1
ATOM 3289 N N . VAL B 1 139 ? 31.614 1.721 -8.337 1 98.7 139 VAL B N 1
ATOM 3290 C CA . VAL B 1 139 ? 31.534 3.162 -8.555 1 98.7 139 VAL B CA 1
ATOM 3291 C C . VAL B 1 139 ? 30.263 3.499 -9.33 1 98.7 139 VAL B C 1
ATOM 3293 O O . VAL B 1 139 ? 29.566 4.463 -9.004 1 98.7 139 VAL B O 1
ATOM 3296 N N . GLN B 1 140 ? 29.986 2.716 -10.389 1 98.68 140 GLN B N 1
ATOM 3297 C CA . GLN B 1 140 ? 28.741 2.902 -11.127 1 98.68 140 GLN B CA 1
ATOM 3298 C C . GLN B 1 140 ? 27.532 2.776 -10.206 1 98.68 140 GLN B C 1
ATOM 3300 O O . GLN B 1 140 ? 26.608 3.59 -10.271 1 98.68 140 GLN B O 1
ATOM 3305 N N . GLY B 1 141 ? 27.552 1.748 -9.318 1 98.79 141 GLY B N 1
ATOM 3306 C CA . GLY B 1 141 ? 26.463 1.542 -8.376 1 98.79 141 GLY B CA 1
ATOM 3307 C C . GLY B 1 141 ? 26.267 2.71 -7.427 1 98.79 141 GLY B C 1
ATOM 3308 O O . GLY B 1 141 ? 25.133 3.108 -7.152 1 98.79 141 GLY B O 1
ATOM 3309 N N . LEU B 1 142 ? 27.341 3.291 -6.961 1 98.74 142 LEU B N 1
ATOM 3310 C CA . LEU B 1 142 ? 27.288 4.436 -6.059 1 98.74 142 LEU B CA 1
ATOM 3311 C C . LEU B 1 142 ? 26.561 5.608 -6.71 1 98.74 142 LEU B C 1
ATOM 3313 O O . LEU B 1 142 ? 25.665 6.202 -6.106 1 98.74 142 LEU B O 1
ATOM 3317 N N . PHE B 1 143 ? 26.874 5.9 -7.943 1 98.81 143 PHE B N 1
ATOM 3318 C CA . PHE B 1 143 ? 26.31 7.074 -8.6 1 98.81 143 PHE B CA 1
ATOM 3319 C C . PHE B 1 143 ? 24.883 6.804 -9.06 1 98.81 143 PHE B C 1
ATOM 3321 O O . PHE B 1 143 ? 24.048 7.711 -9.076 1 98.81 143 PHE B O 1
ATOM 3328 N N . ILE B 1 144 ? 24.576 5.548 -9.461 1 98.81 144 ILE B N 1
ATOM 3329 C CA . ILE B 1 144 ? 23.193 5.198 -9.765 1 98.81 144 ILE B CA 1
ATOM 3330 C C . ILE B 1 144 ? 22.317 5.437 -8.537 1 98.81 144 ILE B C 1
ATOM 3332 O O . ILE B 1 144 ? 21.28 6.098 -8.625 1 98.81 144 ILE B O 1
ATOM 3336 N N . GLU B 1 145 ? 22.799 4.955 -7.384 1 98.87 145 GLU B N 1
ATOM 3337 C CA . GLU B 1 145 ? 22.057 5.155 -6.143 1 98.87 145 GLU B CA 1
ATOM 3338 C C . GLU B 1 145 ? 21.911 6.64 -5.821 1 98.87 145 GLU B C 1
ATOM 3340 O O . GLU B 1 145 ? 20.864 7.075 -5.337 1 98.87 145 GLU B O 1
ATOM 3345 N N . MET B 1 146 ? 22.933 7.405 -6.086 1 98.86 146 MET B N 1
ATOM 3346 C CA . MET B 1 146 ? 22.9 8.842 -5.83 1 98.86 146 MET B CA 1
ATOM 3347 C C . MET B 1 146 ? 21.83 9.521 -6.678 1 98.86 146 MET B C 1
ATOM 3349 O O . MET B 1 146 ? 20.981 10.243 -6.152 1 98.86 146 MET B O 1
ATOM 3353 N N . PHE B 1 147 ? 21.803 9.295 -8.015 1 98.82 147 PHE B N 1
ATOM 3354 C CA . PHE B 1 147 ? 20.897 9.988 -8.924 1 98.82 147 PHE B CA 1
ATOM 3355 C C . PHE B 1 147 ? 19.455 9.561 -8.68 1 98.82 147 PHE B C 1
ATOM 3357 O O . PHE B 1 147 ? 18.539 10.385 -8.742 1 98.82 147 PHE B O 1
ATOM 3364 N N . LEU B 1 148 ? 19.259 8.288 -8.444 1 98.82 148 LEU B N 1
ATOM 3365 C CA . LEU B 1 148 ? 17.904 7.806 -8.203 1 98.82 148 LEU B CA 1
ATOM 3366 C C . LEU B 1 148 ? 17.347 8.377 -6.904 1 98.82 148 LEU B C 1
ATOM 3368 O O . LEU B 1 148 ? 16.181 8.773 -6.844 1 98.82 148 LEU B O 1
ATOM 3372 N N . THR B 1 149 ? 18.18 8.454 -5.887 1 98.86 149 THR B N 1
ATOM 3373 C CA . THR B 1 149 ? 17.743 9.047 -4.628 1 98.86 149 THR B CA 1
ATOM 3374 C C . THR B 1 149 ? 17.5 10.545 -4.791 1 98.86 149 THR B C 1
ATOM 3376 O O . THR B 1 149 ? 16.558 11.093 -4.214 1 98.86 149 THR B O 1
ATOM 3379 N N . ALA B 1 150 ? 18.361 11.205 -5.577 1 98.82 150 ALA B N 1
ATOM 3380 C CA . ALA B 1 150 ? 18.17 12.63 -5.831 1 98.82 150 ALA B CA 1
ATOM 3381 C C . ALA B 1 150 ? 16.8 12.899 -6.447 1 98.82 150 ALA B C 1
ATOM 3383 O O . ALA B 1 150 ? 16.118 13.854 -6.068 1 98.82 150 ALA B O 1
ATOM 3384 N N . GLN B 1 151 ? 16.464 12.131 -7.38 1 98.47 151 GLN B N 1
ATOM 3385 C CA . GLN B 1 151 ? 15.159 12.278 -8.017 1 98.47 151 GLN B CA 1
ATOM 3386 C C . GLN B 1 151 ? 14.03 12.116 -7.004 1 98.47 151 GLN B C 1
ATOM 3388 O O . GLN B 1 151 ? 13.047 12.859 -7.037 1 98.47 151 GLN B O 1
ATOM 3393 N N . LEU B 1 152 ? 14.096 11.144 -6.143 1 98.43 152 LEU B N 1
ATOM 3394 C CA . LEU B 1 152 ? 13.083 10.899 -5.122 1 98.43 152 LEU B CA 1
ATOM 3395 C C . LEU B 1 152 ? 12.98 12.08 -4.163 1 98.43 152 LEU B C 1
ATOM 3397 O O . LEU B 1 152 ? 11.885 12.59 -3.915 1 98.43 152 LEU B O 1
ATOM 3401 N N . VAL B 1 153 ? 14.099 12.565 -3.662 1 98.51 153 VAL B N 1
ATOM 3402 C CA . VAL B 1 153 ? 14.108 13.645 -2.681 1 98.51 153 VAL B CA 1
ATOM 3403 C C . VAL B 1 153 ? 13.626 14.94 -3.333 1 98.51 153 VAL B C 1
ATOM 3405 O O . VAL B 1 153 ? 12.88 15.709 -2.723 1 98.51 153 VAL B O 1
ATOM 3408 N N . LEU B 1 154 ? 13.988 15.186 -4.59 1 97.35 154 LEU B N 1
ATOM 3409 C CA . LEU B 1 154 ? 13.491 16.354 -5.309 1 97.35 154 LEU B CA 1
ATOM 3410 C C . LEU B 1 154 ? 11.975 16.293 -5.463 1 97.35 154 LEU B C 1
ATOM 3412 O O . LEU B 1 154 ? 11.292 17.312 -5.339 1 97.35 154 LEU B O 1
ATOM 3416 N N . THR B 1 155 ? 11.501 15.151 -5.768 1 97.16 155 THR B N 1
ATOM 3417 C CA . THR B 1 155 ? 10.059 14.957 -5.869 1 97.16 155 THR B CA 1
ATOM 3418 C C . THR B 1 155 ? 9.373 15.306 -4.551 1 97.16 155 THR B C 1
ATOM 3420 O O . THR B 1 155 ? 8.356 16.004 -4.54 1 97.16 155 THR B O 1
ATOM 3423 N N . VAL B 1 156 ? 9.932 14.835 -3.419 1 96.15 156 VAL B N 1
ATOM 3424 C CA . VAL B 1 156 ? 9.375 15.125 -2.102 1 96.15 156 VAL B CA 1
ATOM 3425 C C . VAL B 1 156 ? 9.399 16.631 -1.85 1 96.15 156 VAL B C 1
ATOM 3427 O O . VAL B 1 156 ? 8.429 17.197 -1.341 1 96.15 156 VAL B O 1
ATOM 3430 N N . TYR B 1 157 ? 10.483 17.35 -2.242 1 95.53 157 TYR B N 1
ATOM 3431 C CA . TYR B 1 157 ? 10.591 18.791 -2.046 1 95.53 157 TYR B CA 1
ATOM 3432 C C . TYR B 1 157 ? 9.472 19.526 -2.774 1 95.53 157 TYR B C 1
ATOM 3434 O O . TYR B 1 157 ? 8.774 20.351 -2.18 1 95.53 157 TYR B O 1
ATOM 3442 N N . PHE B 1 158 ? 9.231 19.167 -3.983 1 92.13 158 PHE B N 1
ATOM 3443 C CA . PHE B 1 158 ? 8.365 19.998 -4.81 1 92.13 158 PHE B CA 1
ATOM 3444 C C . PHE B 1 158 ? 6.91 19.564 -4.677 1 92.13 158 PHE B C 1
ATOM 3446 O O . PHE B 1 158 ? 5.996 20.355 -4.921 1 92.13 158 PHE B O 1
ATOM 3453 N N . LEU B 1 159 ? 6.667 18.386 -4.223 1 90.5 159 LEU B N 1
ATOM 3454 C CA . LEU B 1 159 ? 5.279 17.946 -4.131 1 90.5 159 LEU B CA 1
ATOM 3455 C C . LEU B 1 159 ? 4.781 18.017 -2.692 1 90.5 159 LEU B C 1
ATOM 3457 O O . LEU B 1 159 ? 3.58 18.165 -2.452 1 90.5 159 LEU B O 1
ATOM 3461 N N . ALA B 1 160 ? 5.705 17.933 -1.699 1 86.34 160 ALA B N 1
ATOM 3462 C CA . ALA B 1 160 ? 5.236 17.823 -0.32 1 86.34 160 ALA B CA 1
ATOM 3463 C C . ALA B 1 160 ? 5.701 19.012 0.515 1 86.34 160 ALA B C 1
ATOM 3465 O O . ALA B 1 160 ? 5.007 19.437 1.442 1 86.34 160 ALA B O 1
ATOM 3466 N N . VAL B 1 161 ? 6.888 19.46 0.261 1 87.57 161 VAL B N 1
ATOM 3467 C CA . VAL B 1 161 ? 7.4 20.581 1.041 1 87.57 161 VAL B CA 1
ATOM 3468 C C . VAL B 1 161 ? 6.829 21.891 0.501 1 87.57 161 VAL B C 1
ATOM 3470 O O . VAL B 1 161 ? 6.329 22.719 1.266 1 87.57 161 VAL B O 1
ATOM 3473 N N . GLU B 1 162 ? 6.94 21.962 -0.878 1 84.72 162 GLU B N 1
ATOM 3474 C CA . GLU B 1 162 ? 6.306 23.113 -1.515 1 84.72 162 GLU B CA 1
ATOM 3475 C C . GLU B 1 162 ? 4.797 22.916 -1.633 1 84.72 162 GLU B C 1
ATOM 3477 O O . GLU B 1 162 ? 4.326 22.201 -2.52 1 84.72 162 GLU B O 1
ATOM 3482 N N . LYS B 1 163 ? 4.075 23.482 -0.703 1 79.74 163 LYS B N 1
ATOM 3483 C CA . LYS B 1 163 ? 2.633 23.257 -0.672 1 79.74 163 LYS B CA 1
ATOM 3484 C C . LYS B 1 163 ? 1.948 23.916 -1.865 1 79.74 163 LYS B C 1
ATOM 3486 O O . LYS B 1 163 ? 2.309 25.027 -2.26 1 79.74 163 LYS B O 1
ATOM 3491 N N . HIS B 1 164 ? 1.204 23.165 -2.58 1 76.42 164 HIS B N 1
ATOM 3492 C CA . HIS B 1 164 ? 0.355 23.645 -3.665 1 76.42 164 HIS B CA 1
ATOM 3493 C C . HIS B 1 164 ? -0.947 22.856 -3.737 1 76.42 164 HIS B C 1
ATOM 3495 O O . HIS B 1 164 ? -1.231 22.036 -2.861 1 76.42 164 HIS B O 1
ATOM 3501 N N . ARG B 1 165 ? -1.817 23.101 -4.661 1 70.47 165 ARG B N 1
ATOM 3502 C CA . ARG B 1 165 ? -3.166 22.555 -4.773 1 70.47 165 ARG B CA 1
ATOM 3503 C C . ARG B 1 165 ? -3.133 21.035 -4.894 1 70.47 165 ARG B C 1
ATOM 3505 O O . ARG B 1 165 ? -4.055 20.351 -4.443 1 70.47 165 ARG B O 1
ATOM 3512 N N . ALA B 1 166 ? -2.056 20.615 -5.438 1 73.73 166 ALA B N 1
ATOM 3513 C CA . ALA B 1 166 ? -1.996 19.179 -5.695 1 73.73 166 ALA B CA 1
ATOM 3514 C C . ALA B 1 166 ? -1.206 18.459 -4.606 1 73.73 166 ALA B C 1
ATOM 3516 O O . ALA B 1 166 ? -0.865 17.283 -4.752 1 73.73 166 ALA B O 1
ATOM 3517 N N . THR B 1 167 ? -1.009 19.085 -3.523 1 77.44 167 THR B N 1
ATOM 3518 C CA . THR B 1 167 ? -0.204 18.506 -2.453 1 77.44 167 THR B CA 1
ATOM 3519 C C . THR B 1 167 ? -0.878 17.263 -1.88 1 77.44 167 THR B C 1
ATOM 3521 O O . THR B 1 167 ? -0.203 16.334 -1.433 1 77.44 167 THR B O 1
ATOM 3524 N N . PHE B 1 168 ? -2.206 17.341 -2.034 1 77.83 168 PHE B N 1
ATOM 3525 C CA . PHE B 1 168 ? -2.916 16.185 -1.5 1 77.83 168 PHE B CA 1
ATOM 3526 C C . PHE B 1 168 ? -2.654 14.948 -2.351 1 77.83 168 PHE B C 1
ATOM 3528 O O . PHE B 1 168 ? -2.895 13.822 -1.909 1 77.83 168 PHE B O 1
ATOM 3535 N N . LEU B 1 169 ? -2.05 15.146 -3.585 1 85.76 169 LEU B N 1
ATOM 3536 C CA . LEU B 1 169 ? -1.691 14.037 -4.461 1 85.76 169 LEU B CA 1
ATOM 3537 C C . LEU B 1 169 ? -0.208 13.702 -4.333 1 85.76 169 LEU B C 1
ATOM 3539 O O . LEU B 1 169 ? 0.299 12.829 -5.042 1 85.76 169 LEU B O 1
ATOM 3543 N N . ALA B 1 170 ? 0.464 14.314 -3.422 1 90.37 170 ALA B N 1
ATOM 3544 C CA . ALA B 1 170 ? 1.897 14.098 -3.243 1 90.37 170 ALA B CA 1
ATOM 3545 C C . ALA B 1 170 ? 2.211 12.615 -3.067 1 90.37 170 ALA B C 1
ATOM 3547 O O . ALA B 1 170 ? 3.172 12.104 -3.648 1 90.37 170 ALA B O 1
ATOM 3548 N N . PRO B 1 171 ? 1.375 11.849 -2.349 1 93.13 171 PRO B N 1
ATOM 3549 C CA . PRO B 1 171 ? 1.672 10.425 -2.173 1 93.13 171 PRO B CA 1
ATOM 3550 C C . PRO B 1 171 ? 1.738 9.668 -3.497 1 93.13 171 PRO B C 1
ATOM 3552 O O . PRO B 1 171 ? 2.6 8.804 -3.676 1 93.13 171 PRO B O 1
ATOM 3555 N N . VAL B 1 172 ? 0.884 10.008 -4.434 1 93.11 172 VAL B N 1
ATOM 3556 C CA . VAL B 1 172 ? 0.877 9.358 -5.74 1 93.11 172 VAL B CA 1
ATOM 3557 C C . VAL B 1 172 ? 2.158 9.704 -6.496 1 93.11 172 VAL B C 1
ATOM 3559 O O . VAL B 1 172 ? 2.82 8.819 -7.045 1 93.11 172 VAL B O 1
ATOM 3562 N N . GLY B 1 173 ? 2.496 11.008 -6.526 1 94.66 173 GLY B N 1
ATOM 3563 C CA . GLY B 1 173 ? 3.718 11.424 -7.195 1 94.66 173 GLY B CA 1
ATOM 3564 C C . GLY B 1 173 ? 4.966 10.793 -6.606 1 94.66 173 GLY B C 1
ATOM 3565 O O . GLY B 1 173 ? 5.864 10.378 -7.341 1 94.66 173 GLY B O 1
ATOM 3566 N N . ILE B 1 174 ? 4.994 10.686 -5.322 1 96.71 174 ILE B N 1
ATOM 3567 C CA . ILE B 1 174 ? 6.143 10.102 -4.64 1 96.71 174 ILE B CA 1
ATOM 3568 C C . ILE B 1 174 ? 6.223 8.608 -4.95 1 96.71 174 ILE B C 1
ATOM 3570 O O . ILE B 1 174 ? 7.305 8.079 -5.211 1 96.71 174 ILE B O 1
ATOM 3574 N N . GLY B 1 175 ? 5.105 7.921 -4.931 1 97.84 175 GLY B N 1
ATOM 3575 C CA . GLY B 1 175 ? 5.072 6.519 -5.318 1 97.84 175 GLY B CA 1
ATOM 3576 C C . GLY B 1 175 ? 5.557 6.281 -6.736 1 97.84 175 GLY B C 1
ATOM 3577 O O . GLY B 1 175 ? 6.286 5.322 -6.995 1 97.84 175 GLY B O 1
ATOM 3578 N N . VAL B 1 176 ? 5.149 7.154 -7.666 1 97.49 176 VAL B N 1
ATOM 3579 C CA . VAL B 1 176 ? 5.573 7.039 -9.057 1 97.49 176 VAL B CA 1
ATOM 3580 C C . VAL B 1 176 ? 7.08 7.265 -9.159 1 97.49 176 VAL B C 1
ATOM 3582 O O . VAL B 1 176 ? 7.754 6.638 -9.979 1 97.49 176 VAL B O 1
ATOM 3585 N N . SER B 1 177 ? 7.585 8.158 -8.353 1 98.29 177 SER B N 1
ATOM 3586 C CA . SER B 1 177 ? 9.028 8.376 -8.317 1 98.29 177 SER B CA 1
ATOM 3587 C C . SER B 1 177 ? 9.768 7.106 -7.91 1 98.29 177 SER B C 1
ATOM 3589 O O . SER B 1 177 ? 10.785 6.754 -8.512 1 98.29 177 SER B O 1
ATOM 3591 N N . VAL B 1 178 ? 9.307 6.433 -6.896 1 98.68 178 VAL B N 1
ATOM 3592 C CA . VAL B 1 178 ? 9.91 5.177 -6.461 1 98.68 178 VAL B CA 1
ATOM 3593 C C . VAL B 1 178 ? 9.746 4.12 -7.551 1 98.68 178 VAL B C 1
ATOM 3595 O O . VAL B 1 178 ? 10.663 3.336 -7.807 1 98.68 178 VAL B O 1
ATOM 3598 N N . PHE B 1 179 ? 8.583 4.107 -8.226 1 98.61 179 PHE B N 1
ATOM 3599 C CA . PHE B 1 179 ? 8.328 3.198 -9.338 1 98.61 179 PHE B CA 1
ATOM 3600 C C . PHE B 1 179 ? 9.376 3.372 -10.43 1 98.61 179 PHE B C 1
ATOM 3602 O O . PHE B 1 179 ? 9.999 2.4 -10.86 1 98.61 179 PHE B O 1
ATOM 3609 N N . ILE B 1 180 ? 9.642 4.605 -10.852 1 98.43 180 ILE B N 1
ATOM 3610 C CA . ILE B 1 180 ? 10.57 4.847 -11.951 1 98.43 180 ILE B CA 1
ATOM 3611 C C . ILE B 1 180 ? 11.999 4.569 -11.491 1 98.43 180 ILE B C 1
ATOM 3613 O O . ILE B 1 180 ? 12.832 4.108 -12.275 1 98.43 180 ILE B O 1
ATOM 3617 N N . ALA B 1 181 ? 12.307 4.827 -10.244 1 98.68 181 ALA B N 1
ATOM 3618 C CA . ALA B 1 181 ? 13.628 4.484 -9.723 1 98.68 181 ALA B CA 1
ATOM 3619 C C . ALA B 1 181 ? 13.886 2.984 -9.828 1 98.68 181 ALA B C 1
ATOM 3621 O O . ALA B 1 181 ? 14.975 2.561 -10.221 1 98.68 181 ALA B O 1
ATOM 3622 N N . HIS B 1 182 ? 12.911 2.205 -9.473 1 98.63 182 HIS B N 1
ATOM 3623 C CA . HIS B 1 182 ? 13.075 0.757 -9.524 1 98.63 182 HIS B CA 1
ATOM 3624 C C . HIS B 1 182 ? 13.112 0.256 -10.964 1 98.63 182 HIS B C 1
ATOM 3626 O O . HIS B 1 182 ? 13.812 -0.711 -11.271 1 98.63 182 HIS B O 1
ATOM 3632 N N . MET B 1 183 ? 12.375 0.918 -11.835 1 97.76 183 MET B N 1
ATOM 3633 C CA . MET B 1 183 ? 12.471 0.594 -13.255 1 97.76 183 MET B CA 1
ATOM 3634 C C . MET B 1 183 ? 13.883 0.84 -13.775 1 97.76 183 MET B C 1
ATOM 3636 O O . MET B 1 183 ? 14.402 0.055 -14.572 1 97.76 183 MET B O 1
ATOM 3640 N N . ALA B 1 184 ? 14.524 1.846 -13.327 1 97.9 184 ALA B N 1
ATOM 3641 C CA . ALA B 1 184 ? 15.815 2.291 -13.846 1 97.9 184 ALA B CA 1
ATOM 3642 C C . ALA B 1 184 ? 16.964 1.549 -13.169 1 97.9 184 ALA B C 1
ATOM 3644 O O . ALA B 1 184 ? 18.005 1.31 -13.786 1 97.9 184 ALA B O 1
ATOM 3645 N N . GLY B 1 185 ? 16.783 1.182 -11.939 1 98.22 185 GLY B N 1
ATOM 3646 C CA . GLY B 1 185 ? 17.977 0.834 -11.185 1 98.22 185 GLY B CA 1
ATOM 3647 C C . GLY B 1 185 ? 18.008 -0.62 -10.753 1 98.22 185 GLY B C 1
ATOM 3648 O O . GLY B 1 185 ? 19.064 -1.145 -10.396 1 98.22 185 GLY B O 1
ATOM 3649 N N . THR B 1 186 ? 16.886 -1.365 -10.726 1 97.74 186 THR B N 1
ATOM 3650 C CA . THR B 1 186 ? 16.799 -2.667 -10.075 1 97.74 186 THR B CA 1
ATOM 3651 C C . THR B 1 186 ? 17.736 -3.67 -10.742 1 97.74 186 THR B C 1
ATOM 3653 O O . THR B 1 186 ? 18.412 -4.445 -10.062 1 97.74 186 THR B O 1
ATOM 3656 N N . ASN B 1 187 ? 17.842 -3.62 -12.055 1 96.35 187 ASN B N 1
ATOM 3657 C CA . ASN B 1 187 ? 18.701 -4.557 -12.773 1 96.35 187 ASN B CA 1
ATOM 3658 C C . ASN B 1 187 ? 20.175 -4.321 -12.456 1 96.35 187 ASN B C 1
ATOM 3660 O O . ASN B 1 187 ? 21.004 -5.215 -12.638 1 96.35 187 ASN B O 1
ATOM 3664 N N . PHE B 1 188 ? 20.533 -3.175 -11.987 1 97.6 188 PHE B N 1
ATOM 3665 C CA . PHE B 1 188 ? 21.937 -2.801 -11.873 1 97.6 188 PHE B CA 1
ATOM 3666 C C . PHE B 1 188 ? 22.375 -2.784 -10.413 1 97.6 188 PHE B C 1
ATOM 3668 O O . PHE B 1 188 ? 23.461 -3.263 -10.08 1 97.6 188 PHE B O 1
ATOM 3675 N N . THR B 1 189 ? 21.538 -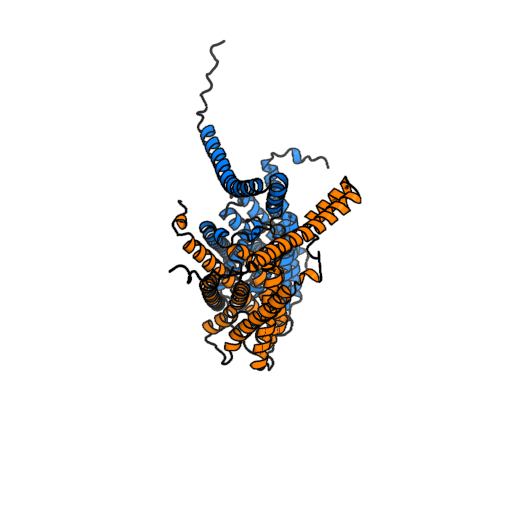2.298 -9.522 1 98.15 189 THR B N 1
ATOM 3676 C CA . THR B 1 189 ? 21.976 -2.155 -8.138 1 98.15 189 THR B CA 1
ATOM 3677 C C . THR B 1 189 ? 20.991 -2.827 -7.186 1 98.15 189 THR B C 1
ATOM 3679 O O . THR B 1 189 ? 21.211 -2.854 -5.974 1 98.15 189 THR B O 1
ATOM 3682 N N . GLY B 1 190 ? 19.839 -3.352 -7.674 1 97.19 190 GLY B N 1
ATOM 3683 C CA . GLY B 1 190 ? 18.763 -3.787 -6.796 1 97.19 190 GLY B CA 1
ATOM 3684 C C . GLY B 1 190 ? 17.967 -2.635 -6.213 1 97.19 190 GLY B C 1
ATOM 3685 O O . GLY B 1 190 ? 17.04 -2.849 -5.428 1 97.19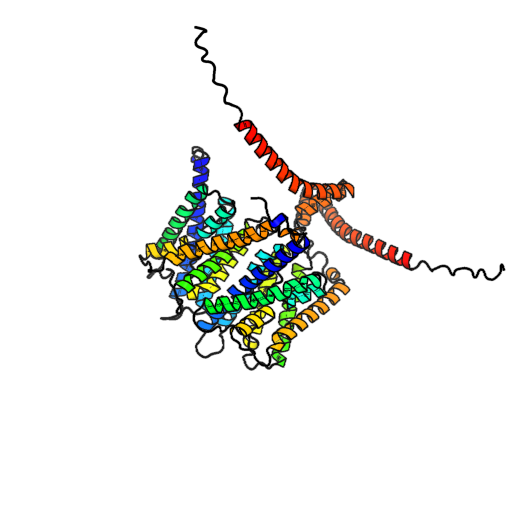 190 GLY B O 1
ATOM 3686 N N . THR B 1 191 ? 18.334 -1.386 -6.504 1 98.16 191 THR B N 1
ATOM 3687 C CA . THR B 1 191 ? 17.691 -0.126 -6.152 1 98.16 191 THR B CA 1
ATOM 3688 C C . THR B 1 191 ? 17.568 0.014 -4.637 1 98.16 191 THR B C 1
ATOM 3690 O O . THR B 1 191 ? 16.506 -0.248 -4.069 1 98.16 191 THR B O 1
ATOM 3693 N N . GLY B 1 192 ? 18.52 0.461 -3.97 1 97.74 192 GLY B N 1
ATOM 3694 C CA . GLY B 1 192 ? 18.495 0.708 -2.537 1 97.74 192 GLY B CA 1
ATOM 3695 C C . GLY B 1 192 ? 17.822 2.016 -2.169 1 97.74 192 GLY B C 1
ATOM 3696 O O . GLY B 1 192 ? 16.873 2.032 -1.381 1 97.74 192 GLY B O 1
ATOM 3697 N N . ILE B 1 193 ? 18.029 3.15 -2.701 1 98.53 193 ILE B N 1
ATOM 3698 C CA . ILE B 1 193 ? 17.6 4.54 -2.582 1 98.53 193 ILE B CA 1
ATOM 3699 C C . ILE B 1 193 ? 17.057 4.793 -1.177 1 98.53 193 ILE B C 1
ATOM 3701 O O . ILE B 1 193 ? 16.527 5.87 -0.895 1 98.53 193 ILE B O 1
ATOM 3705 N N . ASN B 1 194 ? 16.972 3.911 -0.238 1 98.69 194 ASN B N 1
ATOM 3706 C CA . ASN B 1 194 ? 16.492 3.883 1.139 1 98.69 194 ASN B CA 1
ATOM 3707 C C . ASN B 1 194 ? 17.378 3.01 2.024 1 98.69 194 ASN B C 1
ATOM 3709 O O . ASN B 1 194 ? 17.253 1.785 2.019 1 98.69 194 ASN B O 1
ATOM 3713 N N . PRO B 1 195 ? 18.202 3.611 2.807 1 98.74 195 PRO B N 1
ATOM 3714 C CA . PRO B 1 195 ? 19.117 2.837 3.649 1 98.74 195 PRO B CA 1
ATOM 3715 C C . PRO B 1 195 ? 18.391 1.824 4.532 1 98.74 195 PRO B C 1
ATOM 3717 O O . PRO B 1 195 ? 18.912 0.734 4.783 1 98.74 195 PRO B O 1
ATOM 3720 N N . ALA B 1 196 ? 17.216 2.146 5.05 1 98.67 196 ALA B N 1
ATOM 3721 C CA . ALA B 1 196 ? 16.443 1.207 5.858 1 98.67 196 ALA B CA 1
ATOM 3722 C C . ALA B 1 196 ? 16.041 -0.018 5.042 1 98.67 196 ALA B C 1
ATOM 3724 O O . ALA B 1 196 ? 16.078 -1.145 5.542 1 98.67 196 ALA B O 1
ATOM 3725 N N . ARG B 1 197 ? 15.647 0.21 3.814 1 98.66 197 ARG B N 1
ATOM 3726 C CA . ARG B 1 197 ? 15.287 -0.87 2.901 1 98.66 197 ARG B CA 1
ATOM 3727 C C . ARG B 1 197 ? 16.48 -1.782 2.634 1 98.66 197 ARG B C 1
ATOM 3729 O O . ARG B 1 197 ? 16.32 -2.995 2.489 1 98.66 197 ARG B O 1
ATOM 3736 N N . SER B 1 198 ? 17.668 -1.239 2.425 1 98.72 198 SER B N 1
ATOM 3737 C CA . SER B 1 198 ? 18.855 -2.012 2.072 1 98.72 198 SER B CA 1
ATOM 3738 C C . SER B 1 198 ? 19.421 -2.741 3.286 1 98.72 198 SER B C 1
ATOM 3740 O O . SER B 1 198 ? 19.898 -3.872 3.17 1 98.72 198 SER B O 1
ATOM 3742 N N . LEU B 1 199 ? 19.329 -2.119 4.435 1 98.7 199 LEU B N 1
ATOM 3743 C CA . LEU B 1 199 ? 19.92 -2.71 5.63 1 98.7 199 LEU B CA 1
ATOM 3744 C C . LEU B 1 199 ? 19.081 -3.881 6.129 1 98.7 199 LEU B C 1
ATOM 3746 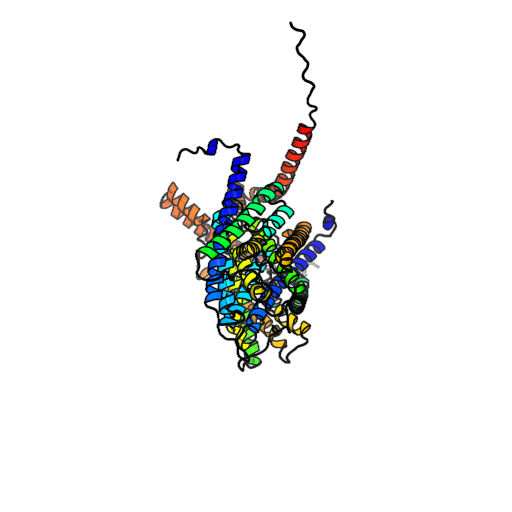O O . LEU B 1 199 ? 19.624 -4.89 6.587 1 98.7 199 LEU B O 1
ATOM 3750 N N . GLY B 1 200 ? 17.789 -3.791 6.148 1 98.7 200 GLY B N 1
ATOM 3751 C CA . GLY B 1 200 ? 16.9 -4.797 6.707 1 98.7 200 GLY B CA 1
ATOM 3752 C C . GLY B 1 200 ? 17.21 -6.201 6.224 1 98.7 200 GLY B C 1
ATOM 3753 O O . GLY B 1 200 ? 17.598 -7.064 7.014 1 98.7 200 GLY B O 1
ATOM 3754 N N . PRO B 1 201 ? 17.114 -6.409 4.937 1 98.64 201 PRO B N 1
ATOM 3755 C CA . PRO B 1 201 ? 17.395 -7.746 4.408 1 98.64 201 PRO B CA 1
ATOM 3756 C C . PRO B 1 201 ? 18.835 -8.188 4.655 1 98.64 201 PRO B C 1
ATOM 3758 O O . PRO B 1 201 ? 19.09 -9.372 4.888 1 98.64 201 PRO B O 1
ATOM 3761 N N . ALA B 1 202 ? 19.795 -7.291 4.558 1 98.51 202 ALA B N 1
ATOM 3762 C CA . ALA B 1 202 ? 21.188 -7.651 4.814 1 98.51 202 ALA B CA 1
ATOM 3763 C C . ALA B 1 202 ? 21.366 -8.177 6.235 1 98.51 202 ALA B C 1
ATOM 3765 O O . ALA B 1 202 ? 22.1 -9.142 6.459 1 98.51 202 ALA B O 1
ATOM 3766 N N . VAL B 1 203 ? 20.715 -7.536 7.196 1 98.59 203 VAL B N 1
ATOM 3767 C CA . VAL B 1 203 ? 20.795 -7.955 8.592 1 98.59 203 VAL B CA 1
ATOM 3768 C C . VAL B 1 203 ? 20.154 -9.331 8.756 1 98.59 203 VAL B C 1
ATOM 3770 O O . VAL B 1 203 ? 20.728 -10.219 9.39 1 98.59 203 VAL B O 1
ATOM 3773 N N . VAL B 1 204 ? 19.025 -9.554 8.198 1 98.45 204 VAL B N 1
ATOM 3774 C CA . VAL B 1 204 ? 18.25 -10.773 8.402 1 98.45 204 VAL B CA 1
ATOM 3775 C C . VAL B 1 204 ? 18.948 -11.949 7.724 1 98.45 204 VAL B C 1
ATOM 3777 O O . VAL B 1 204 ? 18.974 -13.058 8.262 1 98.45 204 VAL B O 1
ATOM 3780 N N . THR B 1 205 ? 19.56 -11.698 6.563 1 97.59 205 THR B N 1
ATOM 3781 C CA . THR B 1 205 ? 20.222 -12.776 5.836 1 97.59 205 THR B CA 1
ATOM 3782 C C . THR B 1 205 ? 21.668 -12.93 6.297 1 97.59 205 THR B C 1
ATOM 3784 O O . THR B 1 205 ? 22.317 -13.934 5.996 1 97.59 205 THR B O 1
ATOM 3787 N N . GLY B 1 206 ? 22.146 -11.947 6.959 1 96.09 206 GLY B N 1
ATOM 3788 C CA . GLY B 1 206 ? 23.552 -11.943 7.327 1 96.09 206 GLY B CA 1
ATOM 3789 C C . GLY B 1 206 ? 24.479 -11.743 6.143 1 96.09 206 GLY B C 1
ATOM 3790 O O . GLY B 1 206 ? 25.644 -12.144 6.185 1 96.09 206 GLY B O 1
ATOM 3791 N N . SER B 1 207 ? 23.954 -11.236 5.041 1 91.94 207 SER B N 1
ATOM 3792 C CA . SER B 1 207 ? 24.721 -11.061 3.812 1 91.94 207 SER B CA 1
ATOM 3793 C C . SER B 1 207 ? 25.042 -9.591 3.566 1 91.94 207 SER B C 1
ATOM 3795 O O . SER B 1 207 ? 24.239 -8.864 2.977 1 91.94 207 SER B O 1
ATOM 3797 N N . PHE B 1 208 ? 26.222 -9.219 3.98 1 95.17 208 PHE B N 1
ATOM 3798 C CA . PHE B 1 208 ? 26.738 -7.882 3.714 1 95.17 208 PHE B CA 1
ATOM 3799 C C . PHE B 1 208 ? 27.829 -7.924 2.65 1 95.17 208 PHE B C 1
ATOM 3801 O O . PHE B 1 208 ? 28.955 -8.345 2.924 1 95.17 208 PHE B O 1
ATOM 3808 N N . ARG B 1 209 ? 27.499 -7.472 1.498 1 93.75 209 ARG B N 1
ATOM 3809 C CA . ARG B 1 209 ? 28.524 -7.351 0.467 1 93.75 209 ARG B CA 1
ATOM 3810 C C . ARG B 1 209 ? 29.563 -6.302 0.848 1 93.75 209 ARG B C 1
ATOM 3812 O O . ARG B 1 209 ? 29.252 -5.341 1.555 1 93.75 209 ARG B O 1
ATOM 3819 N N . GLY B 1 210 ? 30.764 -6.475 0.461 1 96.51 210 GLY B N 1
ATOM 3820 C CA . GLY B 1 210 ? 31.831 -5.54 0.781 1 96.51 210 GLY B CA 1
ATOM 3821 C C . GLY B 1 210 ? 31.507 -4.11 0.39 1 96.51 210 GLY B C 1
ATOM 3822 O O . GLY B 1 210 ? 32.031 -3.165 0.984 1 96.51 210 GLY B O 1
ATOM 3823 N N . TYR B 1 211 ? 30.605 -3.994 -0.579 1 97.67 211 TYR B N 1
ATOM 3824 C CA . TYR B 1 211 ? 30.26 -2.668 -1.079 1 97.67 211 TYR B CA 1
ATOM 3825 C C . TYR B 1 211 ? 28.918 -2.207 -0.521 1 97.67 211 TYR B C 1
ATOM 3827 O O . TYR B 1 211 ? 28.277 -1.317 -1.084 1 97.67 211 TYR B O 1
ATOM 3835 N N . HIS B 1 212 ? 28.427 -2.785 0.593 1 98.16 212 HIS B N 1
ATOM 3836 C CA . HIS B 1 212 ? 27.138 -2.423 1.171 1 98.16 212 HIS B CA 1
ATOM 3837 C C . HIS B 1 212 ? 27.069 -0.93 1.472 1 98.16 212 HIS B C 1
ATOM 3839 O O . HIS B 1 212 ? 25.991 -0.333 1.433 1 98.16 212 HIS B O 1
ATOM 3845 N N . TRP B 1 213 ? 28.224 -0.289 1.705 1 98.22 213 TRP B N 1
ATOM 3846 C CA . TRP B 1 213 ? 28.299 1.119 2.081 1 98.22 213 TRP B CA 1
ATOM 3847 C C . TRP B 1 213 ? 27.735 2.008 0.978 1 98.22 213 TRP B C 1
ATOM 3849 O O . TRP B 1 213 ? 27.311 3.137 1.238 1 98.22 213 TRP B O 1
ATOM 3859 N N . ILE B 1 214 ? 27.644 1.605 -0.303 1 98.71 214 ILE B N 1
ATOM 3860 C CA . ILE B 1 214 ? 27.147 2.455 -1.379 1 98.71 214 ILE B CA 1
ATOM 3861 C C . ILE B 1 214 ? 25.65 2.696 -1.198 1 98.71 214 ILE B C 1
ATOM 3863 O O . ILE B 1 214 ? 25.099 3.658 -1.738 1 98.71 214 ILE B O 1
ATOM 3867 N N . TYR B 1 215 ? 24.949 1.786 -0.454 1 98.66 215 TYR B N 1
ATOM 3868 C CA . TYR B 1 215 ? 23.515 1.91 -0.222 1 98.66 215 TYR B CA 1
ATOM 3869 C C . TYR B 1 215 ? 23.228 2.866 0.929 1 98.66 215 TYR B C 1
ATOM 3871 O O . TYR B 1 215 ? 22.068 3.099 1.277 1 98.66 215 TYR B O 1
ATOM 3879 N N . TRP B 1 216 ? 24.235 3.45 1.522 1 98.65 216 TRP B N 1
ATOM 3880 C CA . TRP B 1 216 ? 24.146 4.54 2.488 1 98.65 216 TRP B CA 1
ATOM 3881 C C . TRP B 1 216 ? 24.688 5.837 1.896 1 98.65 216 TRP B C 1
ATOM 3883 O O . TRP B 1 216 ? 23.991 6.855 1.873 1 98.65 216 TRP B O 1
ATOM 3893 N N . LEU B 1 217 ? 25.833 5.72 1.394 1 98.85 217 LEU B N 1
ATOM 3894 C CA . LEU B 1 217 ? 26.507 6.907 0.878 1 98.85 217 LEU B CA 1
ATOM 3895 C C . LEU B 1 217 ? 25.806 7.43 -0.371 1 98.85 217 LEU B C 1
ATOM 3897 O O . LEU B 1 217 ? 25.695 8.643 -0.564 1 98.85 217 LEU B O 1
ATOM 3901 N N . GLY B 1 218 ? 25.431 6.545 -1.302 1 98.84 218 GLY B N 1
ATOM 3902 C CA . GLY B 1 218 ? 24.697 6.964 -2.485 1 98.84 218 GLY B CA 1
ATOM 3903 C C . GLY B 1 218 ? 23.468 7.793 -2.163 1 98.84 218 GLY B C 1
ATOM 3904 O O . GLY B 1 218 ? 23.356 8.942 -2.596 1 98.84 218 GLY B O 1
ATOM 3905 N N . PRO B 1 219 ? 22.636 7.243 -1.334 1 98.89 219 PRO B N 1
ATOM 3906 C CA . PRO B 1 219 ? 21.436 7.984 -0.94 1 98.89 219 PRO B CA 1
ATOM 3907 C C . PRO B 1 219 ? 21.76 9.291 -0.218 1 98.89 219 PRO B C 1
ATOM 3909 O O . PRO B 1 219 ? 21.085 10.301 -0.431 1 98.89 219 PRO B O 1
ATOM 3912 N N . VAL B 1 220 ? 22.772 9.351 0.651 1 98.78 220 VAL B N 1
ATOM 3913 C CA . VAL B 1 220 ? 23.179 10.579 1.327 1 98.78 220 VAL B CA 1
ATOM 3914 C C . VAL B 1 220 ? 23.61 11.619 0.294 1 98.78 220 VAL B C 1
ATOM 3916 O O . VAL B 1 220 ? 23.181 12.774 0.351 1 98.78 220 VAL B O 1
ATOM 3919 N N . LEU B 1 221 ? 24.392 11.182 -0.651 1 98.86 221 LEU B N 1
ATOM 3920 C CA . LEU B 1 221 ? 24.827 12.077 -1.717 1 98.86 221 LEU B CA 1
ATOM 3921 C C . LEU B 1 221 ? 23.64 12.549 -2.55 1 98.86 221 LEU B C 1
ATOM 3923 O O . LEU B 1 221 ? 23.616 13.692 -3.012 1 98.86 221 LEU B O 1
ATOM 3927 N N . GLY B 1 222 ? 22.683 11.66 -2.772 1 98.89 222 GLY B N 1
ATOM 3928 C CA . GLY B 1 222 ? 21.472 12.047 -3.478 1 98.89 222 GLY B CA 1
ATOM 3929 C C . GLY B 1 222 ? 20.673 13.113 -2.752 1 98.89 222 GLY B C 1
ATOM 3930 O O . GLY B 1 222 ? 20.19 14.063 -3.371 1 98.89 222 GLY B O 1
ATOM 3931 N N . ALA B 1 223 ? 20.54 12.967 -1.456 1 98.85 223 ALA B N 1
ATOM 3932 C CA . ALA B 1 223 ? 19.851 13.971 -0.649 1 98.85 223 ALA B CA 1
ATOM 3933 C C . ALA B 1 223 ? 20.573 15.314 -0.711 1 98.85 223 ALA B C 1
ATOM 3935 O O . ALA B 1 223 ? 19.937 16.363 -0.844 1 98.85 223 ALA B O 1
ATOM 3936 N N . LEU B 1 224 ? 21.885 15.288 -0.62 1 98.79 224 LEU B N 1
ATOM 3937 C CA . LEU B 1 224 ? 22.682 16.508 -0.681 1 98.79 224 LEU B CA 1
ATOM 3938 C C . LEU B 1 224 ? 22.554 17.173 -2.048 1 98.79 224 LEU B C 1
ATOM 3940 O O . LEU B 1 224 ? 22.425 18.396 -2.138 1 98.79 224 LEU B O 1
ATOM 3944 N N . LEU B 1 225 ? 22.596 16.367 -3.084 1 98.59 225 LEU B N 1
ATOM 3945 C CA . LEU B 1 225 ? 22.439 16.899 -4.434 1 98.59 225 LEU B CA 1
ATOM 3946 C C . LEU B 1 225 ? 21.069 17.547 -4.607 1 98.59 225 LEU B C 1
ATOM 3948 O O . LEU B 1 225 ? 20.958 18.627 -5.192 1 98.59 225 LEU B O 1
ATOM 3952 N N . SER B 1 226 ? 20.068 16.865 -4.15 1 98.73 226 SER B N 1
ATOM 3953 C CA . SER B 1 226 ? 18.72 17.419 -4.227 1 98.73 226 SER B CA 1
ATOM 3954 C C . SER B 1 226 ? 18.621 18.738 -3.469 1 98.73 226 SER B C 1
ATOM 3956 O O . SER B 1 226 ? 17.969 19.677 -3.929 1 98.73 226 SER B O 1
ATOM 3958 N N . PHE B 1 227 ? 19.239 18.811 -2.331 1 98.52 227 PHE B N 1
ATOM 3959 C CA . PHE B 1 227 ? 19.244 20.031 -1.533 1 98.52 227 PHE B CA 1
ATOM 3960 C C . PHE B 1 227 ? 19.923 21.168 -2.288 1 98.52 227 PHE B C 1
ATOM 3962 O O . PHE B 1 227 ? 19.432 22.299 -2.288 1 98.52 227 PHE B O 1
ATOM 3969 N N . ALA B 1 228 ? 20.984 20.847 -2.884 1 98.44 228 ALA B N 1
ATOM 3970 C CA . ALA B 1 228 ? 21.712 21.851 -3.655 1 98.44 228 ALA B CA 1
ATOM 3971 C C . ALA B 1 228 ? 20.857 22.394 -4.796 1 98.44 228 ALA B C 1
ATOM 3973 O O . ALA B 1 228 ? 20.759 23.609 -4.984 1 98.44 228 ALA B O 1
ATOM 3974 N N . VAL B 1 229 ? 20.237 21.538 -5.545 1 97.07 229 VAL B N 1
ATOM 3975 C CA . VAL B 1 229 ? 19.405 21.936 -6.676 1 97.07 229 VAL B CA 1
ATOM 3976 C C . VAL B 1 229 ? 18.204 22.736 -6.179 1 97.07 229 VAL B C 1
ATOM 3978 O O . VAL B 1 229 ? 17.874 23.786 -6.736 1 97.07 229 VAL B O 1
ATOM 3981 N N . TYR B 1 230 ? 17.554 22.253 -5.183 1 96.1 230 TYR B N 1
ATOM 3982 C CA . TYR B 1 230 ? 16.392 22.911 -4.597 1 96.1 230 TYR B CA 1
ATOM 3983 C C . TYR B 1 230 ? 16.749 24.308 -4.102 1 96.1 230 TYR B C 1
ATOM 3985 O O . TYR B 1 230 ? 16.032 25.273 -4.378 1 96.1 230 TYR B O 1
ATOM 3993 N N . SER B 1 231 ? 17.905 24.42 -3.407 1 96.27 231 SER B N 1
ATOM 3994 C CA . SER B 1 231 ? 18.351 25.698 -2.862 1 96.27 231 SER B CA 1
ATOM 3995 C C . SER B 1 231 ? 18.688 26.687 -3.973 1 96.27 231 SER B C 1
ATOM 3997 O O . SER B 1 231 ? 18.397 27.879 -3.86 1 96.27 231 SER B O 1
ATOM 3999 N N . LEU B 1 232 ? 19.282 26.155 -4.968 1 94.79 232 LEU B N 1
ATOM 4000 C CA . LEU B 1 232 ? 19.614 27.002 -6.109 1 94.79 232 LEU B CA 1
ATOM 4001 C C . LEU B 1 232 ? 18.351 27.54 -6.773 1 94.79 232 LEU B C 1
ATOM 4003 O O . LEU B 1 232 ? 18.261 28.733 -7.072 1 94.79 232 LEU B O 1
ATOM 4007 N N . LEU B 1 233 ? 17.359 26.712 -6.958 1 92.8 233 LEU B N 1
ATOM 4008 C CA . LEU B 1 233 ? 16.113 27.118 -7.599 1 92.8 233 LEU B CA 1
ATOM 4009 C C . LEU B 1 233 ? 15.332 28.078 -6.708 1 92.8 233 LEU B C 1
ATOM 4011 O O . LEU B 1 233 ? 14.734 29.039 -7.198 1 92.8 233 LEU B O 1
ATOM 4015 N N . LYS B 1 234 ? 15.362 27.838 -5.449 1 90.73 234 LYS B N 1
ATOM 4016 C CA . LYS B 1 234 ? 14.692 28.726 -4.503 1 90.73 234 LYS B CA 1
ATOM 4017 C C . LYS B 1 234 ? 15.377 30.089 -4.448 1 90.73 234 LYS B C 1
ATOM 4019 O O . LYS B 1 234 ? 14.709 31.124 -4.409 1 90.73 234 LYS B O 1
ATOM 4024 N N . GLY B 1 235 ? 16.684 30.023 -4.407 1 89.35 235 GLY B N 1
ATOM 4025 C CA . GLY B 1 235 ? 17.444 31.263 -4.4 1 89.35 235 GLY B CA 1
ATOM 4026 C C . GLY B 1 235 ? 17.213 32.111 -5.637 1 89.35 235 GLY B C 1
ATOM 4027 O O . GLY B 1 235 ? 17.208 33.341 -5.56 1 89.35 235 GLY B O 1
ATOM 4028 N N . LEU B 1 236 ? 16.904 31.395 -6.742 1 89.3 236 LEU B N 1
ATOM 4029 C CA . LEU B 1 236 ? 16.67 32.081 -8.008 1 89.3 236 LEU B CA 1
ATOM 4030 C C . LEU B 1 236 ? 15.199 32.455 -8.159 1 89.3 236 LEU B C 1
ATOM 4032 O O . LEU B 1 236 ? 14.783 32.939 -9.214 1 89.3 236 LEU B O 1
ATOM 4036 N N . GLU B 1 237 ? 14.415 32.171 -7.134 1 84.31 237 GLU B N 1
ATOM 4037 C CA . GLU B 1 237 ? 12.987 32.471 -7.161 1 84.31 237 GLU B CA 1
ATOM 4038 C C . GLU B 1 237 ? 12.312 31.832 -8.371 1 84.31 237 GLU B C 1
ATOM 4040 O O . GLU B 1 237 ? 11.662 32.521 -9.161 1 84.31 237 GLU B O 1
ATOM 4045 N N . TYR B 1 238 ? 12.376 30.578 -8.442 1 81.6 238 TYR B N 1
ATOM 4046 C CA . TYR B 1 238 ? 11.969 29.81 -9.613 1 81.6 238 TYR B CA 1
ATOM 4047 C C . TYR B 1 238 ? 10.528 30.124 -9.998 1 81.6 238 TYR B C 1
ATOM 4049 O O . TYR B 1 238 ? 10.126 29.918 -11.146 1 81.6 238 TYR B O 1
ATOM 4057 N N . GLN B 1 239 ? 9.719 30.593 -9.132 1 74.94 239 GLN B N 1
ATOM 4058 C CA . GLN B 1 239 ? 8.32 30.896 -9.414 1 74.94 239 GLN B CA 1
ATOM 4059 C C . GLN B 1 239 ? 8.197 31.993 -10.469 1 74.94 239 GLN B C 1
ATOM 4061 O O . GLN B 1 239 ? 7.148 32.141 -11.099 1 74.94 239 GLN B O 1
ATOM 4066 N N . ILE B 1 240 ? 9.289 32.7 -10.636 1 72.58 240 ILE B N 1
ATOM 4067 C CA . ILE B 1 240 ? 9.274 33.813 -11.58 1 72.58 240 ILE B CA 1
ATOM 4068 C C . ILE B 1 240 ? 9.188 33.278 -13.007 1 72.58 240 ILE B C 1
ATOM 4070 O O . ILE B 1 240 ? 8.651 33.944 -13.895 1 72.58 240 ILE B O 1
ATOM 4074 N N . ALA B 1 241 ? 9.674 32.123 -13.214 1 71.75 241 ALA B N 1
ATOM 4075 C CA . ALA B 1 241 ? 9.761 31.562 -14.56 1 71.75 241 ALA B CA 1
ATOM 4076 C C . ALA B 1 241 ? 8.394 31.089 -15.047 1 71.75 241 ALA B C 1
ATOM 4078 O O . ALA B 1 241 ? 8.14 31.042 -16.253 1 71.75 241 ALA B O 1
ATOM 4079 N N . ASN B 1 242 ? 7.468 30.651 -14.205 1 66.68 242 ASN B N 1
ATOM 4080 C CA . ASN B 1 242 ? 6.133 30.175 -14.553 1 66.68 242 ASN B CA 1
ATOM 4081 C C . ASN B 1 242 ? 5.08 30.697 -13.58 1 66.68 242 ASN B C 1
ATOM 4083 O O . ASN B 1 242 ? 4.513 29.928 -12.801 1 66.68 242 ASN B O 1
ATOM 4087 N N . PRO B 1 243 ? 4.795 31.941 -13.698 1 60.48 243 PRO B N 1
ATOM 4088 C CA . PRO B 1 243 ? 3.818 32.554 -12.795 1 60.48 243 PRO B CA 1
ATOM 4089 C C . PRO B 1 243 ? 2.406 32.008 -12.994 1 60.48 243 PRO B C 1
ATOM 4091 O O . PRO B 1 243 ? 2.018 31.687 -14.121 1 60.48 243 PRO B O 1
ATOM 4094 N N . GLY B 1 244 ? 1.661 31.591 -12.028 1 57.94 244 GLY B N 1
ATOM 4095 C CA . GLY B 1 244 ? 0.251 31.239 -12.076 1 57.94 244 GLY B CA 1
ATOM 4096 C C . GLY B 1 244 ? 0.012 29.75 -12.236 1 57.94 244 GLY B C 1
ATOM 4097 O O . GLY B 1 244 ? -1.127 29.313 -12.412 1 57.94 244 GLY B O 1
ATOM 4098 N N . GLN B 1 245 ? 1.028 29.04 -12.572 1 55.17 245 GLN B N 1
ATOM 4099 C CA . GLN B 1 245 ? 0.857 27.612 -12.819 1 55.17 245 GLN B CA 1
ATOM 4100 C C . GLN B 1 245 ? -0.01 26.967 -11.742 1 55.17 245 GLN B C 1
ATOM 4102 O O . GLN B 1 245 ? -0.741 26.013 -12.015 1 55.17 245 GLN B O 1
ATOM 4107 N N . ASP B 1 246 ? 0.036 27.435 -10.584 1 55.84 246 ASP B N 1
ATOM 4108 C CA . ASP B 1 246 ? -0.8 26.882 -9.523 1 55.84 246 ASP B CA 1
ATOM 4109 C C . ASP B 1 246 ? -2.093 27.68 -9.37 1 55.84 246 ASP B C 1
ATOM 4111 O O . ASP B 1 246 ? -2.866 27.447 -8.439 1 55.84 246 ASP B O 1
ATOM 4115 N N . ALA B 1 247 ? -2.264 28.792 -10.053 1 48.91 247 ALA B N 1
ATOM 4116 C CA . ALA B 1 247 ? -3.365 29.744 -9.926 1 48.91 247 ALA B CA 1
ATOM 4117 C C . ALA B 1 247 ? -4.706 29.073 -10.206 1 48.91 247 ALA B C 1
ATOM 4119 O O . ALA B 1 247 ? -5.76 29.7 -10.079 1 48.91 247 ALA B O 1
ATOM 4120 N N . GLY B 1 248 ? -4.795 27.974 -10.983 1 45.67 248 GLY B N 1
ATOM 4121 C CA . GLY B 1 248 ? -6.116 27.494 -11.355 1 45.67 248 GLY B CA 1
ATOM 4122 C C . GLY B 1 248 ? -6.92 26.983 -10.174 1 45.67 248 GLY B C 1
ATOM 4123 O O . GLY B 1 248 ? -7.645 25.993 -10.292 1 45.67 248 GLY B O 1
ATOM 4124 N N . ASP B 1 249 ? -6.626 27.431 -9.125 1 44.36 249 ASP B N 1
ATOM 4125 C CA . ASP B 1 249 ? -7.438 27.079 -7.964 1 44.36 249 ASP B CA 1
ATOM 4126 C C . ASP B 1 249 ? -8.926 27.25 -8.261 1 44.36 249 ASP B C 1
ATOM 4128 O O . ASP B 1 249 ? -9.359 28.321 -8.691 1 44.36 249 ASP B O 1
ATOM 4132 N N . PRO B 1 250 ? -9.592 26.253 -8.595 1 45.35 250 PRO B N 1
ATOM 4133 C CA . PRO B 1 250 ? -11.016 26.415 -8.899 1 45.35 250 PRO B CA 1
ATOM 4134 C C . PRO B 1 250 ? -11.677 27.507 -8.061 1 45.35 250 PRO B C 1
ATOM 4136 O O . PRO B 1 250 ? -12.733 28.024 -8.436 1 45.35 250 PRO B O 1
ATOM 4139 N N . GLU B 1 251 ? -11.178 27.837 -6.925 1 40.78 251 GLU B N 1
ATOM 4140 C CA . GLU B 1 251 ? -11.736 28.946 -6.156 1 40.78 251 GLU B CA 1
ATOM 4141 C C . GLU B 1 251 ? -11.534 30.275 -6.877 1 40.78 251 GLU B C 1
ATOM 4143 O O . GLU B 1 251 ? -12.44 31.11 -6.916 1 40.78 251 GLU B O 1
ATOM 4148 N N . THR B 1 252 ? -10.383 30.337 -7.532 1 45.76 252 THR B N 1
ATOM 4149 C CA . THR B 1 252 ? -10.177 31.54 -8.331 1 45.76 252 THR B CA 1
ATOM 4150 C C . THR B 1 252 ? -10.925 31.443 -9.657 1 45.76 252 THR B C 1
ATOM 4152 O O . THR B 1 252 ? -11.434 32.445 -10.163 1 45.76 252 THR B O 1
ATOM 4155 N N . ALA B 1 253 ? -10.949 30.266 -10.2 1 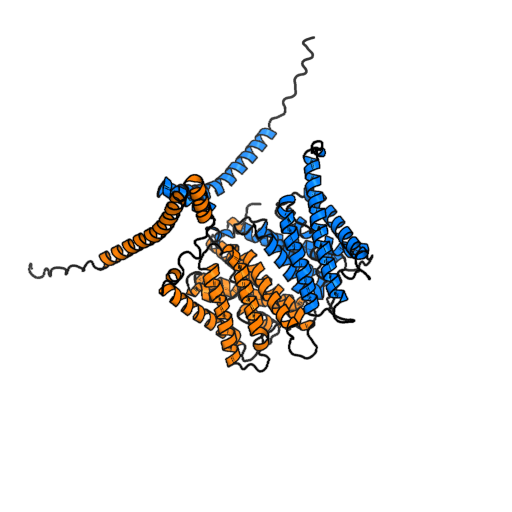46.84 253 ALA B N 1
ATOM 4156 C CA . ALA B 1 253 ? -11.715 30.059 -11.426 1 46.84 253 ALA B CA 1
ATOM 4157 C C . ALA B 1 253 ? -13.214 30.181 -11.163 1 46.84 253 ALA B C 1
ATOM 4159 O O . ALA B 1 253 ? -13.942 30.783 -11.955 1 46.84 253 ALA B O 1
ATOM 4160 N N . ASN B 1 254 ? -13.735 29.574 -10.078 1 48.61 254 ASN B N 1
ATOM 4161 C CA . ASN B 1 254 ? -15.116 29.767 -9.649 1 48.61 254 ASN B CA 1
ATOM 4162 C C . ASN B 1 254 ? -15.395 31.225 -9.295 1 48.61 254 ASN B C 1
ATOM 4164 O O . ASN B 1 254 ? -16.45 31.76 -9.641 1 48.61 254 ASN B O 1
ATOM 4168 N N . GLU B 1 255 ? -14.44 31.858 -8.634 1 49.34 255 GLU B N 1
ATOM 4169 C CA . GLU B 1 255 ? -14.568 33.287 -8.365 1 49.34 255 GLU B CA 1
ATOM 4170 C C . GLU B 1 255 ? -14.553 34.095 -9.66 1 49.34 255 GLU B C 1
ATOM 4172 O O . GLU B 1 255 ? -15.314 35.053 -9.808 1 49.34 255 GLU B O 1
ATOM 4177 N N . GLU B 1 256 ? -13.759 33.591 -10.522 1 52.51 256 GLU B N 1
ATOM 4178 C CA . GLU B 1 256 ? -13.737 34.251 -11.824 1 52.51 256 GLU B CA 1
ATOM 4179 C C . GLU B 1 256 ? -14.987 33.916 -12.633 1 52.51 256 GLU B C 1
ATOM 4181 O O . GLU B 1 256 ? -15.558 34.787 -13.292 1 52.51 256 GLU B O 1
ATOM 4186 N N . ALA B 1 257 ? -15.421 32.698 -12.546 1 52.79 257 ALA B N 1
ATOM 4187 C CA . ALA B 1 257 ? -16.627 32.282 -13.258 1 52.79 257 ALA B CA 1
ATOM 4188 C C . ALA B 1 257 ? -17.871 32.926 -12.652 1 52.79 257 ALA B C 1
ATOM 4190 O O . ALA B 1 257 ? -18.746 33.404 -13.378 1 52.79 257 ALA B O 1
ATOM 4191 N N . ILE B 1 258 ? -18.02 33.008 -11.39 1 53.52 258 ILE B N 1
ATOM 4192 C CA . ILE B 1 258 ? -19.128 33.675 -10.715 1 53.52 258 ILE B CA 1
ATOM 4193 C C . ILE B 1 258 ? -19.072 35.176 -10.993 1 53.52 258 ILE B C 1
ATOM 4195 O O . ILE B 1 258 ? -20.097 35.797 -11.285 1 53.52 258 ILE B O 1
ATOM 4199 N N . ALA B 1 259 ? -17.776 35.683 -10.985 1 47.53 259 ALA B N 1
ATOM 4200 C CA . ALA B 1 259 ? -17.605 37.096 -11.315 1 47.53 259 ALA B CA 1
ATOM 4201 C C . ALA B 1 259 ? -17.951 37.364 -12.777 1 47.53 259 ALA B C 1
ATOM 4203 O O . ALA B 1 259 ? -18.587 38.37 -13.096 1 47.53 259 ALA B O 1
ATOM 4204 N N . ALA B 1 260 ? -17.557 36.449 -13.574 1 51.08 260 ALA B N 1
ATOM 4205 C CA . ALA B 1 260 ? -17.896 36.57 -14.99 1 51.08 260 ALA B CA 1
ATOM 4206 C C . ALA B 1 260 ? -19.396 36.392 -15.212 1 51.08 260 ALA B C 1
ATOM 4208 O O . ALA B 1 260 ? -20.002 37.115 -16.006 1 51.08 260 ALA B O 1
ATOM 4209 N N . ALA B 1 261 ? -20.052 35.493 -14.56 1 55.06 261 ALA B N 1
ATOM 4210 C CA . ALA B 1 261 ? -21.484 35.238 -14.696 1 55.06 261 ALA B CA 1
ATOM 4211 C C . ALA B 1 261 ? -22.303 36.381 -14.103 1 55.06 261 ALA B C 1
ATOM 4213 O O . ALA B 1 261 ? -23.326 36.776 -14.666 1 55.06 261 ALA B O 1
ATOM 4214 N N . GLU B 1 262 ? -21.871 36.908 -13.004 1 52.1 262 GLU B N 1
ATOM 4215 C CA . GLU B 1 262 ? -22.659 37.934 -12.329 1 52.1 262 GLU B CA 1
ATOM 4216 C C . GLU B 1 262 ? -22.286 39.329 -12.822 1 52.1 262 GLU B C 1
ATOM 4218 O O . GLU B 1 262 ? -23.147 40.205 -12.935 1 52.1 262 GLU B O 1
ATOM 4223 N N . MET B 1 263 ? -20.888 39.503 -13.086 1 53.81 263 MET B N 1
ATOM 4224 C CA . MET B 1 263 ? -20.505 40.877 -13.395 1 53.81 263 MET B CA 1
ATOM 4225 C C . MET B 1 263 ? -19.836 40.961 -14.763 1 53.81 263 MET B C 1
ATOM 4227 O O . MET B 1 263 ? -19.269 41.995 -15.12 1 53.81 263 MET B O 1
ATOM 4231 N N . GLY B 1 264 ? -19.973 39.883 -15.598 1 48.55 264 GLY B N 1
ATOM 4232 C CA . GLY B 1 264 ? -19.475 39.886 -16.964 1 48.55 264 GLY B CA 1
ATOM 4233 C C . GLY B 1 264 ? -17.963 39.978 -17.047 1 48.55 264 GLY B C 1
ATOM 4234 O O . GLY B 1 264 ? -17.256 39.477 -16.17 1 48.55 264 GLY B O 1
ATOM 4235 N N . GLN B 1 265 ? -17.441 40.523 -18.234 1 54.42 265 GLN B N 1
ATOM 4236 C CA . GLN B 1 265 ? -16.024 40.669 -18.55 1 54.42 265 GLN B CA 1
ATOM 4237 C C . GLN B 1 265 ? -15.321 41.555 -17.526 1 54.42 265 GLN B C 1
ATOM 4239 O O . GLN B 1 265 ? -14.135 41.368 -17.245 1 54.42 265 GLN B O 1
ATOM 4244 N N . GLU B 1 266 ? -15.962 42.474 -16.981 1 54.44 266 GLU B N 1
ATOM 4245 C CA . GLU B 1 266 ? -15.412 43.418 -16.014 1 54.44 266 GLU B CA 1
ATOM 4246 C C . GLU B 1 266 ? -15.19 42.753 -14.658 1 54.44 266 GLU B C 1
ATOM 4248 O O . GLU B 1 266 ? -14.187 43.013 -13.99 1 54.44 266 GLU B O 1
ATOM 4253 N N . GLY B 1 267 ? -16.01 41.866 -14.318 1 50.96 267 GLY B N 1
ATOM 4254 C CA . GLY B 1 267 ? -15.855 41.081 -13.104 1 50.96 267 GLY B CA 1
ATOM 4255 C C . GLY B 1 267 ? -14.699 40.101 -13.17 1 50.96 267 GLY B C 1
ATOM 4256 O O . GLY B 1 267 ? -13.967 39.93 -12.193 1 50.96 267 GLY B O 1
ATOM 4257 N N . LEU B 1 268 ? -14.498 39.568 -14.237 1 52.74 268 LEU B N 1
ATOM 4258 C CA . LEU B 1 268 ? -13.344 38.718 -14.51 1 52.74 268 LEU B CA 1
ATOM 4259 C C . LEU B 1 268 ? -12.047 39.516 -14.417 1 52.74 268 LEU B C 1
ATOM 4261 O O . LEU B 1 268 ? -11.059 39.04 -13.854 1 52.74 268 LEU B O 1
ATOM 4265 N N . ALA B 1 269 ? -11.908 40.691 -14.931 1 53.81 269 ALA B N 1
ATOM 4266 C CA . ALA B 1 269 ? -10.747 41.575 -14.876 1 53.81 269 ALA B CA 1
ATOM 4267 C C . ALA B 1 269 ? -10.46 42.016 -13.443 1 53.81 269 ALA B C 1
ATOM 4269 O O . ALA B 1 269 ? -9.3 42.161 -13.052 1 53.81 269 ALA B O 1
ATOM 4270 N N . MET B 1 270 ? -11.422 42.115 -12.605 1 51.38 270 MET B N 1
ATOM 4271 C CA . MET B 1 270 ? -11.268 42.516 -11.209 1 51.38 270 MET B CA 1
ATOM 4272 C C . MET B 1 270 ? -10.726 41.363 -10.369 1 51.38 270 MET B C 1
ATOM 4274 O O . MET B 1 270 ? -9.853 41.563 -9.524 1 51.38 270 MET B O 1
ATOM 4278 N N . VAL B 1 271 ? -11.267 40.241 -10.688 1 56.19 271 VAL B N 1
ATOM 4279 C CA . VAL B 1 271 ? -10.769 39.079 -9.959 1 56.19 271 VAL B CA 1
ATOM 4280 C C . VAL B 1 271 ? -9.355 38.742 -10.426 1 56.19 271 VAL B C 1
ATOM 4282 O O . VAL B 1 271 ? -8.487 38.417 -9.613 1 56.19 271 VAL B O 1
ATOM 4285 N N . ARG B 1 272 ? -9.138 38.884 -11.675 1 55.09 272 ARG B N 1
ATOM 4286 C CA . ARG B 1 272 ? -7.795 38.708 -12.218 1 55.09 272 ARG B CA 1
ATOM 4287 C C . ARG B 1 272 ? -6.86 39.811 -11.733 1 55.09 272 ARG B C 1
ATOM 4289 O O . ARG B 1 272 ? -5.677 39.565 -11.488 1 55.09 272 ARG B O 1
ATOM 4296 N N . SER B 1 273 ? -7.278 40.962 -11.654 1 51.57 273 SER B N 1
ATOM 4297 C CA . SER B 1 273 ? -6.5 42.086 -11.146 1 51.57 273 SER B CA 1
ATOM 4298 C C . SER B 1 273 ? -6.274 41.968 -9.642 1 51.57 273 SER B C 1
ATOM 4300 O O . SER B 1 273 ? -5.192 42.286 -9.145 1 51.57 273 SER B O 1
ATOM 4302 N N . ARG B 1 274 ? -7.266 41.459 -8.916 1 49.66 274 ARG B N 1
ATOM 4303 C CA . ARG B 1 274 ? -7.108 41.228 -7.484 1 49.66 274 ARG B CA 1
ATOM 4304 C C . ARG B 1 274 ? -6.171 40.055 -7.219 1 49.66 274 ARG B C 1
ATOM 4306 O O . ARG B 1 274 ? -5.385 40.084 -6.269 1 49.66 274 ARG B O 1
ATOM 4313 N N . SER B 1 275 ? -6.333 39.103 -8.021 1 48 275 SER B N 1
ATOM 4314 C CA . SER B 1 275 ? -5.388 37.999 -7.892 1 48 275 SER B CA 1
ATOM 4315 C C . SER B 1 275 ? -3.982 38.423 -8.302 1 48 275 SER B C 1
ATOM 4317 O O . SER B 1 275 ? -2.999 38.012 -7.682 1 48 275 SER B O 1
ATOM 4319 N N . ARG B 1 276 ? -3.819 39.242 -9.28 1 45.73 276 ARG B N 1
ATOM 4320 C CA . ARG B 1 276 ? -2.55 39.873 -9.628 1 45.73 276 ARG B CA 1
ATOM 4321 C C . ARG B 1 276 ? -2.144 40.901 -8.577 1 45.73 276 ARG B C 1
ATOM 4323 O O . ARG B 1 276 ? -0.96 41.044 -8.266 1 45.73 276 ARG B O 1
ATOM 4330 N N . SER B 1 277 ? -3.083 41.647 -8.106 1 43.93 277 SER B N 1
ATOM 4331 C CA . SER B 1 277 ? -2.786 42.665 -7.103 1 43.93 277 SER B CA 1
ATOM 4332 C C . SER B 1 277 ? -2.485 42.034 -5.748 1 43.93 277 SER B C 1
ATOM 4334 O O . SER B 1 277 ? -1.626 42.519 -5.008 1 43.93 277 SER B O 1
ATOM 4336 N N . MET B 1 278 ? -3.116 40.951 -5.433 1 43.25 278 MET B N 1
ATOM 4337 C CA . MET B 1 278 ? -2.766 40.248 -4.202 1 43.25 278 MET B CA 1
ATOM 4338 C C . MET B 1 278 ? -1.422 39.542 -4.342 1 43.25 278 MET B C 1
ATOM 4340 O O . MET B 1 278 ? -0.662 39.448 -3.377 1 43.25 278 MET B O 1
ATOM 4344 N N . SER B 1 279 ? -1.092 39.138 -5.491 1 40.61 279 SER B N 1
ATOM 4345 C CA . SER B 1 279 ? 0.269 38.674 -5.74 1 40.61 279 SER B CA 1
ATOM 4346 C C . SER B 1 279 ? 1.257 39.836 -5.743 1 40.61 279 SER B C 1
ATOM 4348 O O . SER B 1 279 ? 2.356 39.724 -5.197 1 40.61 279 SER B O 1
ATOM 4350 N N . VAL B 1 280 ? 0.932 40.99 -6.237 1 42.99 280 VAL B N 1
ATOM 4351 C CA . VAL B 1 280 ? 1.772 42.183 -6.204 1 42.99 280 VAL B CA 1
ATOM 4352 C C . VAL B 1 280 ? 1.755 42.788 -4.803 1 42.99 280 VAL B C 1
ATOM 4354 O O . VAL B 1 280 ? 2.782 43.263 -4.313 1 42.99 280 VAL B O 1
ATOM 4357 N N . SER B 1 281 ? 0.645 42.741 -4.134 1 42.69 281 SER B N 1
ATOM 4358 C CA . SER B 1 281 ? 0.58 43.346 -2.808 1 42.69 281 SER B CA 1
ATOM 4359 C C . SER B 1 281 ? 1.355 42.523 -1.785 1 42.69 281 SER B C 1
ATOM 4361 O O . SER B 1 281 ? 2.038 43.078 -0.922 1 42.69 281 SER B O 1
ATOM 4363 N N . ASN B 1 282 ? 1.382 41.236 -1.941 1 42.72 282 ASN B N 1
ATOM 4364 C CA . ASN B 1 282 ? 2.265 40.452 -1.084 1 42.72 282 ASN B CA 1
ATOM 4365 C C . ASN B 1 282 ? 3.733 40.67 -1.442 1 42.72 282 ASN B C 1
ATOM 4367 O O . ASN B 1 282 ? 4.597 40.67 -0.564 1 42.72 282 ASN B O 1
ATOM 4371 N N . ASP B 1 283 ? 3.996 40.949 -2.6 1 43.16 283 ASP B N 1
ATOM 4372 C CA . ASP B 1 283 ? 5.349 41.311 -3.013 1 43.16 283 ASP B CA 1
ATOM 4373 C C . ASP B 1 283 ? 5.711 42.716 -2.537 1 43.16 283 ASP B C 1
ATOM 4375 O O . ASP B 1 283 ? 6.837 42.957 -2.098 1 43.16 283 ASP B O 1
ATOM 4379 N N . VAL B 1 284 ? 4.828 43.635 -2.524 1 48.02 284 VAL B N 1
ATOM 4380 C CA . VAL B 1 284 ? 5.096 44.994 -2.066 1 48.02 284 VAL B CA 1
ATOM 4381 C C . VAL B 1 284 ? 5.174 45.02 -0.541 1 48.02 284 VAL B C 1
ATOM 4383 O O . VAL B 1 284 ? 6.037 45.69 0.031 1 48.02 284 VAL B O 1
ATOM 4386 N N . MET B 1 285 ? 4.431 44.234 0.142 1 46.75 285 MET B N 1
ATOM 4387 C CA . MET B 1 285 ? 4.507 44.179 1.599 1 46.75 285 MET B CA 1
ATOM 4388 C C . MET B 1 285 ? 5.782 43.474 2.051 1 46.75 285 MET B C 1
ATOM 4390 O O . MET B 1 285 ? 6.432 43.907 3.003 1 46.75 285 MET B O 1
ATOM 4394 N N . LEU B 1 286 ? 6.223 42.579 1.257 1 46.55 286 LEU B N 1
ATOM 4395 C CA . LEU B 1 286 ? 7.5 41.938 1.554 1 46.55 286 LEU B CA 1
ATOM 4396 C C . LEU B 1 286 ? 8.664 42.858 1.204 1 46.55 286 LEU B C 1
ATOM 4398 O O . LEU B 1 286 ? 9.673 42.886 1.913 1 46.55 286 LEU B O 1
ATOM 4402 N N . ARG B 1 287 ? 8.531 43.662 0.276 1 48.71 287 ARG B N 1
ATOM 4403 C CA . ARG B 1 287 ? 9.556 44.653 -0.035 1 48.71 287 ARG B CA 1
ATOM 4404 C C . ARG B 1 287 ? 9.572 45.769 1.004 1 48.71 287 ARG B C 1
ATOM 4406 O O . ARG B 1 287 ? 10.64 46.226 1.416 1 48.71 287 ARG B O 1
ATOM 4413 N N . LYS B 1 288 ? 8.487 46.162 1.527 1 53 288 LYS B N 1
ATOM 4414 C CA . LYS B 1 288 ? 8.469 47.201 2.552 1 53 288 LYS B CA 1
ATOM 4415 C C . LYS B 1 288 ? 9.069 46.694 3.86 1 53 288 LYS B C 1
ATOM 4417 O O . LYS B 1 288 ? 9.824 47.409 4.522 1 53 288 LYS B O 1
ATOM 4422 N N . ASP B 1 289 ? 8.848 45.462 4.11 1 50.27 289 ASP B N 1
ATOM 4423 C CA . ASP B 1 289 ? 9.444 44.9 5.318 1 50.27 289 ASP B CA 1
ATOM 4424 C C . ASP B 1 289 ? 10.947 44.69 5.142 1 50.27 289 ASP B C 1
ATOM 4426 O O . ASP B 1 289 ? 11.723 44.91 6.074 1 50.27 289 ASP B O 1
ATOM 4430 N N . ARG B 1 290 ? 11.357 44.427 3.924 1 49.12 290 ARG B N 1
ATOM 4431 C CA . ARG B 1 290 ? 12.781 44.332 3.62 1 49.12 290 ARG B CA 1
ATOM 4432 C C . ARG B 1 290 ? 13.433 45.711 3.61 1 49.12 290 ARG B C 1
ATOM 4434 O O . ARG B 1 290 ? 14.525 45.891 4.152 1 49.12 290 ARG B O 1
ATOM 4441 N N . ASP B 1 291 ? 12.77 46.652 3.067 1 52.35 291 ASP B N 1
ATOM 4442 C CA . ASP B 1 291 ? 13.293 48.015 3.063 1 52.35 291 ASP B CA 1
ATOM 4443 C C . ASP B 1 291 ? 13.314 48.599 4.474 1 52.35 291 ASP B C 1
ATOM 4445 O O . ASP B 1 291 ? 14.263 49.288 4.852 1 52.35 291 ASP B O 1
ATOM 4449 N N . ALA B 1 292 ? 12.323 48.297 5.317 1 53.62 292 ALA B N 1
ATOM 4450 C CA . ALA B 1 292 ? 12.303 48.751 6.705 1 53.62 292 ALA B CA 1
ATOM 4451 C C . ALA B 1 292 ? 13.401 48.074 7.52 1 53.62 292 ALA B C 1
ATOM 4453 O O . ALA B 1 292 ? 14.037 48.708 8.365 1 53.62 292 ALA B O 1
ATOM 4454 N N . ALA B 1 293 ? 13.737 46.899 7.187 1 49.64 293 ALA B N 1
ATOM 4455 C CA . ALA B 1 293 ? 14.828 46.192 7.853 1 49.64 293 ALA B CA 1
ATOM 4456 C C . ALA B 1 293 ? 16.184 46.739 7.414 1 49.64 293 ALA B C 1
ATOM 4458 O O . ALA B 1 293 ? 17.095 46.887 8.232 1 49.64 293 ALA B O 1
ATOM 4459 N N . MET B 1 294 ? 16.217 47.123 6.152 1 49.98 294 MET B N 1
ATOM 4460 C CA . MET B 1 294 ? 17.456 47.707 5.645 1 49.98 294 MET B CA 1
ATOM 4461 C C . MET B 1 294 ? 17.666 49.109 6.207 1 49.98 294 MET B C 1
ATOM 4463 O O . MET B 1 294 ? 18.796 49.501 6.502 1 49.98 294 MET B O 1
ATOM 4467 N N . ARG B 1 295 ? 16.622 49.867 6.409 1 48.27 295 ARG B N 1
ATOM 4468 C CA . ARG B 1 295 ? 16.75 51.212 6.96 1 48.27 295 ARG B CA 1
ATOM 4469 C C . ARG B 1 295 ? 17.119 51.165 8.44 1 48.27 295 ARG B C 1
ATOM 4471 O O . ARG B 1 295 ? 17.803 52.058 8.944 1 48.27 295 ARG B O 1
ATOM 4478 N N . ARG B 1 296 ? 16.587 50.157 9.163 1 48.98 296 ARG B N 1
ATOM 4479 C CA . ARG B 1 296 ? 16.974 50.04 10.565 1 48.98 296 ARG B CA 1
ATOM 4480 C C . ARG B 1 296 ? 18.45 49.678 10.698 1 48.98 296 ARG B C 1
ATOM 4482 O O . ARG B 1 296 ? 19.097 50.041 11.682 1 48.98 296 ARG B O 1
ATOM 4489 N N . ALA B 1 297 ? 18.931 48.89 9.766 1 47.67 297 ALA B N 1
ATOM 4490 C CA . ALA B 1 297 ? 20.331 48.477 9.824 1 47.67 297 ALA B CA 1
ATOM 4491 C C . ALA B 1 297 ? 21.259 49.632 9.46 1 47.67 297 ALA B C 1
ATOM 4493 O O . ALA B 1 297 ? 22.449 49.607 9.784 1 47.67 297 ALA B O 1
ATOM 4494 N N . SER B 1 298 ? 20.735 50.525 8.615 1 42.56 298 SER B N 1
ATOM 4495 C CA . SER B 1 298 ? 21.615 51.595 8.157 1 42.56 298 SER B CA 1
ATOM 4496 C C . SER B 1 298 ? 21.7 52.718 9.185 1 42.56 298 SER B C 1
ATOM 4498 O O . SER B 1 298 ? 21.978 53.867 8.834 1 42.56 298 SER B O 1
ATOM 4500 N N . ILE B 1 299 ? 20.994 52.542 10.37 1 39.66 299 ILE B N 1
ATOM 4501 C CA . ILE B 1 299 ? 21.165 53.641 11.314 1 39.66 299 ILE B CA 1
ATOM 4502 C C . ILE B 1 299 ? 22.62 53.709 11.77 1 39.66 299 ILE B C 1
ATOM 4504 O O . ILE B 1 299 ? 23.149 52.744 12.326 1 39.66 299 ILE B O 1
ATOM 4508 N N . PRO B 1 300 ? 23.393 54.528 11.141 1 37.64 300 PRO B N 1
ATOM 4509 C CA . PRO B 1 300 ? 24.796 54.737 11.505 1 37.64 300 PRO B CA 1
ATOM 4510 C C . PRO B 1 300 ? 24.991 54.963 13.002 1 37.64 300 PRO B C 1
ATOM 4512 O O . PRO B 1 300 ? 24.159 55.607 13.646 1 37.64 300 PRO B O 1
ATOM 4515 N N . GLU B 1 301 ? 25.365 53.943 13.795 1 35.86 301 GLU B N 1
ATOM 4516 C CA . GLU B 1 301 ? 25.751 54.073 15.197 1 35.86 301 GLU B CA 1
ATOM 4517 C C . GLU B 1 301 ? 26.483 55.388 15.448 1 35.86 301 GLU B C 1
ATOM 4519 O O . GLU B 1 301 ? 27.485 55.681 14.793 1 35.86 301 GLU B O 1
ATOM 4524 N N . GLU B 1 302 ? 25.817 56.518 15.791 1 34.64 302 GLU B N 1
ATOM 4525 C CA . GLU B 1 302 ? 26.34 57.825 16.177 1 34.64 302 GLU B CA 1
ATOM 4526 C C . GLU B 1 302 ? 27.509 57.686 17.148 1 34.64 302 GLU B C 1
ATOM 4528 O O . GLU B 1 302 ? 27.504 56.808 18.013 1 34.64 302 GLU B O 1
ATOM 4533 N N . SER B 1 303 ? 28.718 58.126 16.728 1 36.44 303 SER B N 1
ATOM 4534 C CA . SER B 1 303 ? 30.038 58.215 17.343 1 36.44 303 SER B CA 1
ATOM 4535 C C . SER B 1 303 ? 29.962 58.854 18.725 1 36.44 303 SER B C 1
ATOM 4537 O O . SER B 1 303 ? 29.384 59.93 18.887 1 36.44 303 SER B O 1
ATOM 4539 N N . PRO B 1 304 ? 29.84 58.067 19.867 1 36.06 304 PRO B N 1
ATOM 4540 C CA . PRO B 1 304 ? 29.798 58.633 21.218 1 36.06 304 PRO B CA 1
ATOM 4541 C C . PRO B 1 304 ? 30.869 59.697 21.445 1 36.06 304 PRO B C 1
ATOM 4543 O O . PRO B 1 304 ? 31.951 59.625 20.857 1 36.06 304 PRO B O 1
ATOM 4546 N N . VAL B 1 305 ? 30.615 61.009 21.679 1 34.57 305 VAL B N 1
ATOM 4547 C CA . VAL B 1 305 ? 31.353 62.23 21.987 1 34.57 305 VAL B CA 1
ATOM 4548 C C . VAL B 1 305 ? 32.269 61.992 23.185 1 34.57 305 VAL B C 1
ATOM 4550 O O . VAL B 1 305 ? 31.882 61.326 24.148 1 34.57 305 VAL B O 1
ATOM 4553 N N . SER B 1 306 ? 33.645 61.98 22.968 1 29.61 306 SER B N 1
ATOM 4554 C CA . SER B 1 306 ? 34.775 61.852 23.882 1 29.61 306 SER B CA 1
ATOM 4555 C C . SER B 1 306 ? 34.69 62.87 25.014 1 29.61 306 SER B C 1
ATOM 4557 O O . SER B 1 306 ? 34.618 64.076 24.767 1 29.61 306 SER B O 1
ATOM 4559 N N . ALA B 1 307 ? 33.939 62.584 26.086 1 34.41 307 ALA B N 1
ATOM 4560 C CA . ALA B 1 307 ? 33.838 63.434 27.27 1 34.41 307 ALA B CA 1
ATOM 4561 C C . ALA B 1 307 ? 35.22 63.775 27.819 1 34.41 307 ALA B C 1
ATOM 4563 O O . ALA B 1 307 ? 35.371 64.048 29.013 1 34.41 307 ALA B O 1
ATOM 4564 N N . ALA B 1 308 ? 36.389 63.658 27.137 1 31.84 308 ALA B N 1
ATOM 4565 C CA . ALA B 1 308 ? 37.614 63.915 27.889 1 31.84 308 ALA B CA 1
ATOM 4566 C C . ALA B 1 308 ? 37.674 65.365 28.362 1 31.84 308 ALA B C 1
ATOM 4568 O O . ALA B 1 308 ? 38.615 65.76 29.054 1 31.84 308 ALA B O 1
ATOM 4569 N N . ASP B 1 309 ? 36.923 66.426 27.845 1 27.76 309 ASP B N 1
ATOM 4570 C CA . ASP B 1 309 ? 37.445 67.725 28.256 1 27.76 309 ASP B CA 1
ATOM 4571 C C . ASP B 1 309 ? 37.077 68.031 29.706 1 27.76 309 ASP B C 1
ATOM 4573 O O . ASP B 1 309 ? 37.47 69.066 30.248 1 27.76 309 ASP B O 1
ATOM 4577 N N . VAL B 1 310 ? 35.913 67.532 30.269 1 28.48 310 VAL B N 1
ATOM 4578 C CA . VAL B 1 310 ? 35.562 68.381 31.403 1 28.48 310 VAL B CA 1
ATOM 4579 C C . VAL B 1 310 ? 36.501 68.096 32.572 1 28.48 310 VAL B C 1
ATOM 4581 O O . VAL B 1 310 ? 36.617 68.905 33.496 1 28.48 310 VAL B O 1
ATOM 4584 N N . VAL B 1 311 ? 37.073 66.845 32.825 1 25.1 311 VAL B N 1
ATOM 4585 C CA . VAL B 1 311 ? 37.881 67.006 34.029 1 25.1 311 VAL B CA 1
ATOM 4586 C C . VAL B 1 311 ? 39.233 67.617 33.666 1 25.1 311 VAL B C 1
ATOM 4588 O O . VAL B 1 311 ? 39.798 67.31 32.614 1 25.1 311 VAL B O 1
#

Organism: NCBI:txid173218

Radius of gyration: 29.17 Å; Cα contacts (8 Å, |Δi|>4): 915; chains: 2; bounding box: 109×96×58 Å

Sequence (622 aa):
MPNRLHRFPERVKTALVIGLGEFCGTFMFLLLSFMGAQAALDNGPDGGKPDAATLLYIASSFGTALAVNVWVFYRVTGGMFNPAVTLGLVLVGAVKPLRALIIVPMQIAAGIAAAATVSGLLPGPLGVTNSLGSGTSIVQGLFIEMFLTAQLVLTVYFLAVEKHRATFLAPVGIGVSVFIAHMAGTNFTGTGINPARSLGPAVVTGSFRGYHWIYWLGPVLGALLSFAVYSLLKGLEYQIANPGQDAGDPETANEEAIAAAEMGQEGLAMVRSRSRSMSVSNDVMLRKDRDAAMRRASIPEESPVSAADVVMPNRLHRFPERVKTALVIGLGEFCGTFMFLLLSFMGAQAALDNGPDGGKPDAATLLYIASSFGTALAVNVWVFYRVTGGMFNPAVTLGLVLVGAVKPLRALIIVPMQIAAGIAAAATVSGLLPGPLGVTNSLGSGTSIVQGLFIEMFLTAQLVLTVYFLAVEKHRATFLAPVGIGVSVFIAHMAGTNFTGTGINPARSLGPAVVTGSFRGYHWIYWLGPVLGALLSFAVYSLLKGLEYQIANPGQDAGDPETANEEAIAAAEMGQEGLAMVRSRSRSMSVSNDVMLRKDRDAAMRRASIPEESPVSAADVV

Foldseek 3Di:
DPCVVVPDPPVVVLLCQQLVLLLVLLLQLLLQLQLQLVVLVVPADPPDFGDLVSLLSSLLRNLVSQLVSCLVRCVRNNSQLFLLLVVLCCLVPNDPPVSSVSNVVSSLVSLQVSLLVSCVPDDDHRDLAWAFADPADLVNLLQLLQQLLLQLNLLCCVQDVVDAPNVSVSSNSNSVSSSVSSSPPCSGTVHLLGLSNNVNNCVNNVPDDPSSCSSVNSSNNSSVVNSVVVVVCVVVVVCVVDPCPRVVPCVLVVQLVVQCVVPNPVSNVVSVVVVVVVVVVVVVVVVVVVVVVVVVVPPPPPDPDPPPPPD/DPPVVVPDDPVVVLLVQQLVLLLVLLLQLLLQLQLQLVVLVVPADPPDFGDLVSLLSSLLRNLVSLLVSCLVRCVRHNSQLFLLLLVLCCLVPNDPPVSSVSNVVSSLVSLQVSLQVNCVPDPDHRDLAWAFAPPADLVNLLQLLQQLLLQLNLLCCVQAVVDAPCVSSSSNSSSVSSSVSSSPPCRGTNHLLGLSNNVNNCVNNVPDDPSSCSSVNSSNNSSVVNSVVVVVCVVVVVCVVPPCPRVPPVVLVVQLVVLCVVVNPVRNVVSVVVVVVVVVVVVVVVVVVVVVVVVVVPPPPPDPDPPPPPD

InterPro domains:
  IPR000425 Major intrinsic protein [PF00230] (20-230)
  IPR000425 Major intrinsic protein [PR00783] (17-36)
  IPR000425 Major intrinsic protein [PR00783] (62-86)
  IPR000425 Major intrinsic protein [PR00783] (99-118)
  IPR000425 Major intrinsic protein [PR00783] (144-162)
  IPR000425 Major intrinsic protein [PR00783] (175-197)
  IPR000425 Major intrinsic protein [PR00783] (213-233)
  IPR023271 Aquaporin-like [G3DSA:1.20.1080.10] (3-249)
  IPR023271 Aquaporin-like [SSF81338] (15-245)
  IPR034294 Aquaporin transporter [PTHR19139] (20-249)